Protein AF-A0A8J7XQY7-F1 (afdb_monomer)

pLDDT: mean 93.35, std 6.43, range [60.06, 98.75]

Radius of gyration: 25.49 Å; Cα contacts (8 Å, |Δi|>4): 1088; chains: 1; bounding box: 58×42×74 Å

Nearest PDB structures (foldseek):
  8zx5-assembly1_B  TM=5.081E-01  e=3.389E-05  Homo sapiens
  3e5z-assembly2_B  TM=5.243E-01  e=1.792E-04  Deinococcus radiodurans
  5a31-assembly1_R  TM=5.669E-01  e=5.536E-04  Homo sapiens
  2hu8-assembly1_B  TM=4.390E-01  e=7.189E-05  Aeropyrum pernix
  4bh6-assembly3_A  TM=5.687E-01  e=9.996E-04  Saccharomyces cerevisiae

Sequence (436 aa):
MRIKEFYIADARESPGTVYRVQDGREHIYYRRPRGNIYSIAFSQDGTLHFVDANDTKIFQVIDSRERVIHTHHTYVRDIAFDENDTLYFSEATGAGGDGSIYWMQRGNPALFAEIQLDDVGGYWAGDFAFDTQSALYISTGNRTPASIYKRNRGWEEIHKEERESIKGFSFLACDLLCFTNWRSQVYFLDFASGTKSPAYSNPSRTWLSDVAFEDPIVEEETLYEGTKEYRCDWALWREDGTLFDRWDYTFPDIDEDNEDIRSLIRSIGVPTGMTNVDRVIWERMRTVWAWLKDHILSEDDPNYDAACDYHSSFDRWPSIGELASIFRTYGGFCWGERCTCMCRAQMFATFLYRVGIPRDRIAIAGGRYDETSEHIYVVLRLGCHWYYLDPTSNRSSLGETPENVVGVTDPVVDYVHPHNLTTLPRSVLRKPMLVR

Mean predicted aligned error: 5.18 Å

Secondary structure (DSSP, 8-state):
-EESEEEEEETT-SS-EEEEEETTEEEEEEE-SSS---EEEE-TT--EEEE-TTSSEEEEEETTEEEEEEE-SS----EEE-TT--EEEEE--BTSS-EEEEEEETTEEEEEEEE-GGGTTT-B-SEEEE-TT--EEEE-BSSSSEEEEEESSSEEEEEEESSS-BEEEEEEETTEEEEE-SSSEEEEEETTTTEEEEEEE-TT-S-EEEEE-SS-EEEEE-SSS-EEEEEESSSEEETTPEEE--HHHHSTTTT---HHHHHHHHHT-S--S----HHHHHHHHHHHHHHHHHTEEPTTSTTHHHHHHHHTTSSSPPPHHHHHHHHHHHSSEE-STTS-HHHHHHHHHHHHHHTT--TTSEEEEEEESSSS-EEEEEEEEETTEEEEE-TTS--S---SSPPSEES---TTS--SS--EEEEPTT----S-B---

Structure (mmCIF, N/CA/C/O backbone):
data_AF-A0A8J7XQY7-F1
#
_entry.id   AF-A0A8J7XQY7-F1
#
loop_
_atom_site.group_PDB
_atom_site.id
_atom_site.type_symbol
_atom_site.label_atom_id
_atom_site.label_alt_id
_atom_site.label_comp_id
_atom_site.label_asym_id
_atom_site.label_entity_id
_atom_site.label_seq_id
_atom_site.pdbx_PDB_ins_code
_atom_site.Cartn_x
_atom_site.Cartn_y
_atom_site.Cartn_z
_atom_site.occupancy
_atom_site.B_iso_or_equiv
_atom_site.auth_seq_id
_atom_site.auth_comp_id
_atom_site.auth_asym_id
_atom_site.auth_atom_id
_atom_site.pdbx_PDB_model_num
ATOM 1 N N . MET A 1 1 ? 6.630 13.153 0.883 1.00 84.56 1 MET A N 1
ATOM 2 C CA . MET A 1 1 ? 7.446 11.982 0.531 1.00 84.56 1 MET A CA 1
ATOM 3 C C . MET A 1 1 ? 8.721 12.346 -0.201 1.00 84.56 1 MET A C 1
ATOM 5 O O . MET A 1 1 ? 8.681 13.094 -1.175 1.00 84.56 1 MET A O 1
ATOM 9 N N . ARG A 1 2 ? 9.836 11.751 0.217 1.00 88.06 2 ARG A N 1
ATOM 10 C CA . ARG A 1 2 ? 11.098 11.698 -0.524 1.00 88.06 2 ARG A CA 1
ATOM 11 C C . ARG A 1 2 ? 11.570 10.251 -0.564 1.00 88.06 2 ARG A C 1
ATOM 13 O O . ARG A 1 2 ? 11.517 9.576 0.448 1.00 88.06 2 ARG A O 1
ATOM 20 N N . ILE A 1 3 ? 12.060 9.773 -1.700 1.00 89.00 3 ILE A N 1
ATOM 21 C CA . ILE A 1 3 ? 12.715 8.464 -1.762 1.00 89.00 3 ILE A CA 1
ATOM 22 C C . ILE A 1 3 ? 14.214 8.618 -1.539 1.00 89.00 3 ILE A C 1
ATOM 24 O O . ILE A 1 3 ? 14.839 9.516 -2.113 1.00 89.00 3 ILE A O 1
ATOM 28 N N . LYS A 1 4 ? 14.791 7.762 -0.696 1.00 90.06 4 LYS A N 1
ATOM 29 C CA . LYS A 1 4 ? 16.236 7.763 -0.458 1.00 90.06 4 LYS A CA 1
ATOM 30 C C . LYS A 1 4 ? 16.998 7.135 -1.603 1.00 90.06 4 LYS A C 1
ATOM 32 O O . LYS A 1 4 ? 18.054 7.641 -1.976 1.00 90.06 4 LYS A O 1
ATOM 37 N N . GLU A 1 5 ? 16.458 6.044 -2.134 1.00 94.31 5 GLU A N 1
ATOM 38 C CA . GLU A 1 5 ? 17.152 5.205 -3.093 1.00 94.31 5 GLU A CA 1
ATOM 39 C C . GLU A 1 5 ? 16.211 4.595 -4.126 1.00 94.31 5 GLU A C 1
ATOM 41 O O . GLU A 1 5 ? 15.152 4.069 -3.793 1.00 94.31 5 GLU A O 1
ATOM 46 N N . PHE A 1 6 ? 16.633 4.650 -5.385 1.00 96.75 6 PHE A N 1
ATOM 47 C CA . PHE A 1 6 ? 16.022 3.923 -6.492 1.00 96.75 6 PHE A CA 1
ATOM 48 C C . PHE A 1 6 ? 17.031 3.739 -7.621 1.00 96.75 6 PHE A C 1
ATOM 50 O O . PHE A 1 6 ? 18.112 4.332 -7.614 1.00 96.75 6 PHE A O 1
ATOM 57 N N . TYR A 1 7 ? 16.672 2.928 -8.606 1.00 98.44 7 TYR A N 1
ATOM 58 C CA . TYR A 1 7 ? 17.537 2.581 -9.722 1.00 98.44 7 TYR A CA 1
ATOM 59 C C . TYR A 1 7 ? 16.932 3.054 -11.029 1.00 98.44 7 TYR A C 1
ATOM 61 O O . TYR A 1 7 ? 15.724 2.964 -11.204 1.00 98.44 7 TYR A O 1
ATOM 69 N N . ILE A 1 8 ? 17.761 3.553 -11.944 1.00 98.56 8 ILE A N 1
ATOM 70 C CA . ILE A 1 8 ? 17.322 4.014 -13.266 1.00 98.56 8 ILE A CA 1
ATOM 71 C C . ILE A 1 8 ? 18.200 3.463 -14.383 1.00 98.56 8 ILE A C 1
ATOM 73 O O . ILE A 1 8 ? 19.398 3.220 -14.196 1.00 98.56 8 ILE A O 1
ATOM 77 N N . ALA A 1 9 ? 17.603 3.357 -15.566 1.00 98.38 9 ALA A N 1
ATOM 78 C CA . ALA A 1 9 ? 18.291 3.114 -16.827 1.00 98.38 9 ALA A CA 1
ATOM 79 C C . ALA A 1 9 ? 17.988 4.233 -17.840 1.00 98.38 9 ALA A C 1
ATOM 81 O O . ALA A 1 9 ? 16.928 4.859 -17.797 1.00 98.38 9 ALA A O 1
ATOM 82 N N . ASP A 1 10 ? 18.928 4.490 -18.755 1.00 97.94 10 ASP A N 1
ATOM 83 C CA . ASP A 1 10 ? 18.720 5.356 -19.922 1.00 97.94 10 ASP A CA 1
ATOM 84 C C . ASP A 1 10 ? 18.882 4.521 -21.197 1.00 97.94 10 ASP A C 1
ATOM 86 O O . ASP A 1 10 ? 19.981 4.055 -21.517 1.00 97.94 10 ASP A O 1
ATOM 90 N N . ALA A 1 11 ? 17.793 4.359 -21.950 1.00 96.69 11 ALA A N 1
ATOM 91 C CA . ALA A 1 11 ? 17.764 3.524 -23.148 1.00 96.69 11 ALA A CA 1
ATOM 92 C C . ALA A 1 11 ? 18.713 4.006 -24.252 1.00 96.69 11 ALA A C 1
ATOM 94 O O . ALA A 1 11 ? 19.039 3.237 -25.159 1.00 96.69 11 ALA A O 1
ATOM 95 N N . ARG A 1 12 ? 19.166 5.264 -24.219 1.00 95.12 12 ARG A N 1
ATOM 96 C CA . ARG A 1 12 ? 20.106 5.803 -25.207 1.00 95.12 12 ARG A CA 1
ATOM 97 C C . ARG A 1 12 ? 21.563 5.491 -24.865 1.00 95.12 12 ARG A C 1
ATOM 99 O O . ARG A 1 12 ? 22.417 5.573 -25.751 1.00 95.12 12 ARG A O 1
ATOM 106 N N . GLU A 1 13 ? 21.866 5.153 -23.615 1.00 96.62 13 GLU A N 1
ATOM 107 C CA . GLU A 1 13 ? 23.240 4.939 -23.171 1.00 96.62 13 GLU A CA 1
ATOM 108 C C . GLU A 1 13 ? 23.797 3.602 -23.683 1.00 96.62 13 GLU A C 1
ATOM 110 O O . GLU A 1 13 ? 23.203 2.540 -23.500 1.00 96.62 13 GLU A O 1
ATOM 115 N N . SER A 1 14 ? 24.967 3.659 -24.326 1.00 95.00 14 SER A N 1
ATOM 116 C CA . SER A 1 14 ? 25.700 2.488 -24.810 1.00 95.00 14 SER A CA 1
ATOM 117 C C . SER A 1 14 ? 27.207 2.671 -24.554 1.00 95.00 14 SER A C 1
ATOM 119 O O . SER A 1 14 ? 27.800 3.594 -25.119 1.00 95.00 14 SER A O 1
ATOM 121 N N . PRO A 1 15 ? 27.861 1.789 -23.774 1.00 97.00 15 PRO A N 1
ATOM 122 C CA . PRO A 1 15 ? 27.257 0.654 -23.078 1.00 97.00 15 PRO A CA 1
ATOM 123 C C . PRO A 1 15 ? 26.261 1.107 -22.002 1.00 97.00 15 PRO A C 1
ATOM 125 O O . PRO A 1 15 ? 26.502 2.097 -21.317 1.00 97.00 15 PRO A O 1
ATOM 128 N N . GLY A 1 16 ? 25.157 0.376 -21.873 1.00 97.88 16 GLY A N 1
ATOM 129 C CA . GLY A 1 16 ? 24.088 0.664 -20.929 1.00 97.88 16 GLY A CA 1
ATOM 130 C C . GLY A 1 16 ? 24.570 0.565 -19.489 1.00 97.88 16 GLY A C 1
ATOM 131 O O . GLY A 1 16 ? 25.372 -0.308 -19.137 1.00 97.88 16 GLY A O 1
ATOM 132 N N . THR A 1 17 ? 24.058 1.467 -18.662 1.00 98.38 17 THR A N 1
ATOM 133 C CA . THR A 1 17 ? 24.405 1.572 -17.250 1.00 98.38 17 THR A CA 1
ATOM 134 C C . THR A 1 17 ? 23.122 1.629 -16.423 1.00 98.38 17 THR A C 1
ATOM 136 O O . THR A 1 17 ? 22.193 2.354 -16.772 1.00 98.38 17 THR A O 1
ATOM 139 N N . VAL A 1 18 ? 23.093 0.879 -15.323 1.00 98.56 18 VAL A N 1
ATOM 140 C CA . VAL A 1 18 ? 22.125 1.056 -14.240 1.00 98.56 18 VAL A CA 1
ATOM 141 C C . VAL A 1 18 ? 22.744 1.993 -13.218 1.00 98.56 18 VAL A C 1
ATOM 143 O O . VAL A 1 18 ? 23.848 1.743 -12.714 1.00 98.56 18 VAL A O 1
ATOM 146 N N . TYR A 1 19 ? 22.032 3.068 -12.911 1.00 98.62 19 TYR A N 1
ATOM 147 C CA . TYR A 1 19 ? 22.432 4.015 -11.884 1.00 98.62 19 TYR A CA 1
ATOM 148 C C . TYR A 1 19 ? 21.606 3.798 -10.637 1.00 98.62 19 TYR A C 1
ATOM 150 O O . TYR A 1 19 ? 20.383 3.775 -10.707 1.00 98.62 19 TYR A O 1
ATOM 158 N N . ARG A 1 20 ? 22.283 3.714 -9.498 1.00 98.00 20 ARG A N 1
ATOM 159 C CA . ARG A 1 20 ? 21.666 3.892 -8.193 1.00 98.00 20 ARG A CA 1
ATOM 160 C C . ARG A 1 20 ? 21.585 5.383 -7.909 1.00 98.00 20 ARG A C 1
ATOM 162 O O . ARG A 1 20 ? 22.617 6.053 -7.861 1.00 98.00 20 ARG A O 1
ATOM 169 N N . VAL A 1 21 ? 20.383 5.907 -7.738 1.00 97.19 21 VAL A N 1
ATOM 170 C CA . VAL A 1 21 ? 20.151 7.287 -7.322 1.00 97.19 21 VAL A CA 1
ATOM 171 C C . VAL A 1 21 ? 19.974 7.299 -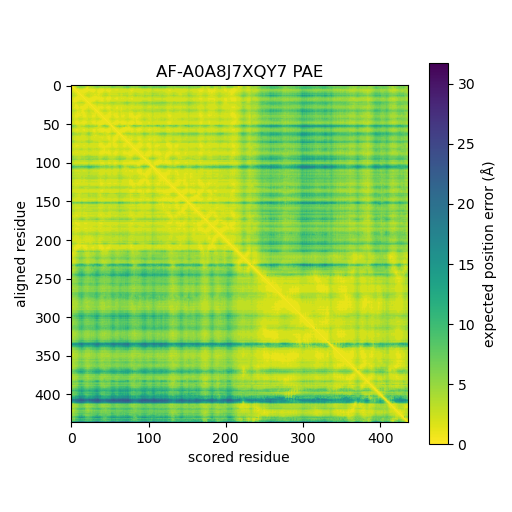5.813 1.00 97.19 21 VAL A C 1
ATOM 173 O O . VAL A 1 21 ? 18.983 6.785 -5.318 1.00 97.19 21 VAL A O 1
ATOM 176 N N . GLN A 1 22 ? 20.929 7.887 -5.096 1.00 94.44 22 GLN A N 1
ATOM 177 C CA . GLN A 1 22 ? 20.882 8.077 -3.646 1.00 94.44 22 GLN A CA 1
ATOM 178 C C . GLN A 1 22 ? 20.886 9.568 -3.337 1.00 94.44 22 GLN A C 1
ATOM 180 O O . GLN A 1 22 ? 21.790 10.283 -3.774 1.00 94.44 22 GLN A O 1
ATOM 185 N N . ASP A 1 23 ? 19.872 10.058 -2.625 1.00 88.19 23 ASP A N 1
ATOM 186 C CA . ASP A 1 23 ? 19.759 11.480 -2.262 1.00 88.19 23 ASP A CA 1
ATOM 187 C C . ASP A 1 23 ? 19.895 12.432 -3.467 1.00 88.19 23 ASP A C 1
ATOM 189 O O . ASP A 1 23 ? 20.556 13.474 -3.418 1.00 88.19 23 ASP A O 1
ATOM 193 N N . GLY A 1 24 ? 19.299 12.031 -4.595 1.00 90.62 24 GLY A N 1
ATOM 194 C CA . GLY A 1 24 ? 19.344 12.768 -5.860 1.00 90.62 24 GLY A CA 1
ATOM 195 C C . GLY A 1 24 ? 20.676 12.685 -6.615 1.00 90.62 24 GLY A C 1
ATOM 196 O O . GLY A 1 24 ? 20.833 13.354 -7.636 1.00 90.62 24 GLY A O 1
ATOM 197 N N . ARG A 1 25 ? 21.639 11.878 -6.154 1.00 94.25 25 ARG A N 1
ATOM 198 C CA . ARG A 1 25 ? 22.942 11.677 -6.805 1.00 94.25 25 ARG A CA 1
ATOM 199 C C . ARG A 1 25 ? 23.031 10.304 -7.448 1.00 94.25 25 ARG A C 1
ATOM 201 O O . ARG A 1 25 ? 22.716 9.298 -6.828 1.00 94.25 25 ARG A O 1
ATOM 208 N N . GLU A 1 26 ? 23.504 10.268 -8.688 1.00 97.25 26 GLU A N 1
ATOM 209 C CA . GLU A 1 26 ? 23.714 9.023 -9.423 1.00 97.25 26 GLU A CA 1
ATOM 210 C C . GLU A 1 26 ? 25.064 8.385 -9.080 1.00 97.25 26 GLU A C 1
ATOM 212 O O . GLU A 1 26 ? 26.119 9.019 -9.153 1.00 97.25 26 GLU A O 1
ATOM 217 N N . HIS A 1 27 ? 25.032 7.087 -8.808 1.00 97.81 27 HIS A N 1
ATOM 218 C CA . HIS A 1 27 ? 26.189 6.220 -8.666 1.00 97.81 27 HIS A CA 1
ATOM 219 C C . HIS A 1 27 ? 26.054 5.066 -9.657 1.00 97.81 27 HIS A C 1
ATOM 221 O O . HIS A 1 27 ? 24.973 4.504 -9.815 1.00 97.81 27 HIS A O 1
ATOM 227 N N . ILE A 1 28 ? 27.140 4.697 -10.337 1.00 98.06 28 ILE A N 1
ATOM 228 C CA . ILE A 1 28 ? 27.122 3.516 -11.209 1.00 98.06 28 ILE A CA 1
ATOM 229 C C . ILE A 1 28 ? 26.921 2.288 -10.321 1.00 98.06 28 ILE A C 1
ATOM 231 O O . ILE A 1 28 ? 27.788 1.980 -9.506 1.00 98.06 28 ILE A O 1
ATOM 235 N N . TYR A 1 29 ? 25.792 1.605 -10.495 1.00 97.94 29 TYR A N 1
ATOM 236 C CA . TYR A 1 29 ? 25.524 0.328 -9.839 1.00 97.94 29 TYR A CA 1
ATOM 237 C C . TYR A 1 29 ? 26.059 -0.819 -10.689 1.00 97.94 29 TYR A C 1
ATOM 239 O O . TYR A 1 29 ? 26.824 -1.662 -10.227 1.00 97.94 29 TYR A O 1
ATOM 247 N N . TYR A 1 30 ? 25.716 -0.795 -11.975 1.00 98.44 30 TYR A N 1
ATOM 248 C CA . TYR A 1 30 ? 26.129 -1.804 -12.932 1.00 98.44 30 TYR A CA 1
ATOM 249 C C . TYR A 1 30 ? 26.334 -1.175 -14.309 1.00 98.44 30 TYR A C 1
ATOM 251 O O . TYR A 1 30 ? 25.547 -0.336 -14.737 1.00 98.44 30 TYR A O 1
ATOM 259 N N . ARG A 1 31 ? 27.384 -1.586 -15.024 1.00 98.19 31 ARG A N 1
ATOM 260 C CA . ARG A 1 31 ? 27.640 -1.169 -16.407 1.00 98.19 31 ARG A CA 1
ATOM 261 C C . ARG A 1 31 ? 27.888 -2.391 -17.272 1.00 98.19 31 ARG A C 1
ATOM 263 O O . ARG A 1 31 ? 28.762 -3.205 -16.966 1.00 98.19 31 ARG A O 1
ATOM 270 N N . ARG A 1 32 ? 27.163 -2.474 -18.386 1.00 96.88 32 ARG A N 1
ATOM 271 C CA . ARG A 1 32 ? 27.339 -3.544 -19.364 1.00 96.88 32 ARG A CA 1
ATOM 272 C C . ARG A 1 32 ? 28.704 -3.458 -20.047 1.00 96.88 32 ARG A C 1
ATOM 274 O O . ARG A 1 32 ? 29.226 -2.362 -20.256 1.00 96.88 32 ARG A O 1
ATOM 281 N N . PRO A 1 33 ? 29.259 -4.584 -20.521 1.00 95.56 33 PRO A N 1
ATOM 282 C CA . PRO A 1 33 ? 30.387 -4.554 -21.446 1.00 95.56 33 PRO A CA 1
ATOM 283 C C . PRO A 1 33 ? 30.017 -3.963 -22.819 1.00 95.56 33 PRO A C 1
ATOM 285 O O . PRO A 1 33 ? 30.881 -3.413 -23.499 1.00 95.56 33 PRO A O 1
ATOM 288 N N . ARG A 1 34 ? 28.755 -4.115 -23.256 1.00 95.19 34 ARG A N 1
ATOM 289 C CA . ARG A 1 34 ? 28.220 -3.643 -24.550 1.00 95.19 34 ARG A CA 1
ATOM 290 C C . ARG A 1 34 ? 26.687 -3.664 -24.573 1.00 95.19 34 ARG A C 1
ATOM 292 O O . ARG A 1 34 ? 26.087 -4.396 -23.795 1.00 95.19 34 ARG A O 1
ATOM 299 N N . GLY A 1 35 ? 26.085 -2.972 -25.542 1.00 95.75 35 GLY A N 1
ATOM 300 C CA . GLY A 1 35 ? 24.628 -2.930 -25.728 1.00 95.75 35 GLY A CA 1
ATOM 301 C C . GLY A 1 35 ? 23.942 -1.997 -24.737 1.00 95.75 35 GLY A C 1
ATOM 302 O O . GLY A 1 35 ? 24.600 -1.453 -23.852 1.00 95.75 35 GLY A O 1
ATOM 303 N N . ASN A 1 36 ? 22.638 -1.800 -24.895 1.00 97.12 36 ASN A N 1
ATOM 304 C CA . ASN A 1 36 ? 21.859 -0.858 -24.097 1.00 97.12 36 ASN A CA 1
ATOM 305 C C . ASN A 1 36 ? 21.222 -1.570 -22.891 1.00 97.12 36 ASN A C 1
ATOM 307 O O . ASN A 1 36 ? 21.252 -2.796 -22.789 1.00 97.12 36 ASN A O 1
ATOM 311 N N . ILE A 1 37 ? 20.662 -0.809 -21.955 1.00 98.25 37 ILE A N 1
ATOM 312 C CA . ILE A 1 37 ? 19.704 -1.321 -20.968 1.00 98.25 37 ILE A CA 1
ATOM 313 C C . ILE A 1 37 ? 18.423 -0.541 -21.188 1.00 98.25 37 ILE A C 1
ATOM 315 O O . ILE A 1 37 ? 18.473 0.679 -21.319 1.00 98.25 37 ILE A O 1
ATOM 319 N N . TYR A 1 38 ? 17.304 -1.245 -21.271 1.00 97.44 38 TYR A N 1
ATOM 320 C CA . TYR A 1 38 ? 16.007 -0.634 -21.508 1.00 97.44 38 TYR A CA 1
ATOM 321 C C . TYR A 1 38 ? 15.085 -0.752 -20.301 1.00 97.44 38 TYR A C 1
ATOM 323 O O . TYR A 1 38 ? 14.507 0.252 -19.905 1.00 97.44 38 TYR A O 1
ATOM 331 N N . SER A 1 39 ? 15.001 -1.939 -19.707 1.00 98.44 39 SER A N 1
ATOM 332 C CA . SER A 1 39 ? 14.204 -2.210 -18.510 1.00 98.44 39 SER A CA 1
ATOM 333 C C . SER A 1 39 ? 15.021 -3.019 -17.505 1.00 98.44 39 SER A C 1
ATOM 335 O O . SER A 1 39 ? 15.911 -3.785 -17.905 1.00 98.44 39 SER A O 1
ATOM 337 N N . ILE A 1 40 ? 14.772 -2.776 -16.221 1.00 98.75 40 ILE A N 1
ATOM 338 C CA . ILE A 1 40 ? 15.466 -3.329 -15.064 1.00 98.75 40 ILE A CA 1
ATOM 339 C C . ILE A 1 40 ? 14.456 -3.784 -14.011 1.00 98.75 40 ILE A C 1
ATOM 341 O O . ILE A 1 40 ? 13.455 -3.130 -13.761 1.00 98.75 40 ILE A O 1
ATOM 345 N N . ALA A 1 41 ? 14.762 -4.874 -13.319 1.00 98.31 41 ALA A N 1
ATOM 346 C CA . ALA A 1 41 ? 13.983 -5.311 -12.168 1.00 98.31 41 ALA A CA 1
ATOM 347 C C . ALA A 1 41 ? 14.887 -6.020 -11.157 1.00 98.31 41 ALA A C 1
ATOM 349 O O . ALA A 1 41 ? 15.884 -6.638 -11.537 1.00 98.31 41 ALA A O 1
ATOM 350 N N . PHE A 1 42 ? 14.530 -5.951 -9.880 1.00 97.44 42 PHE A N 1
ATOM 351 C CA . PHE A 1 42 ? 15.196 -6.697 -8.817 1.00 97.44 42 PHE A CA 1
ATOM 352 C C . PHE A 1 42 ? 14.293 -7.840 -8.361 1.00 97.44 42 PHE A C 1
ATOM 354 O O . PHE A 1 42 ? 13.095 -7.637 -8.173 1.00 97.44 42 PHE A O 1
ATOM 361 N N . SER A 1 43 ? 14.864 -9.034 -8.203 1.00 95.56 43 SER A N 1
ATOM 362 C CA . SER A 1 43 ? 14.220 -10.103 -7.433 1.00 95.56 43 SER A CA 1
ATOM 363 C C . SER A 1 43 ? 14.291 -9.795 -5.937 1.00 95.56 43 SER A C 1
ATOM 365 O O . SER A 1 43 ? 15.090 -8.961 -5.505 1.00 95.56 43 SER A O 1
ATOM 367 N N . GLN A 1 44 ? 13.504 -10.502 -5.126 1.00 91.75 44 GLN A N 1
ATOM 368 C CA . GLN A 1 44 ? 13.454 -10.316 -3.666 1.00 91.75 44 GLN A CA 1
ATOM 369 C C . GLN A 1 44 ? 14.803 -10.533 -2.963 1.00 91.75 44 GLN A C 1
ATOM 371 O O . GLN A 1 44 ? 15.022 -10.025 -1.866 1.00 91.75 44 GLN A O 1
ATOM 376 N N . ASP A 1 45 ? 15.718 -11.287 -3.577 1.00 93.62 45 ASP A N 1
ATOM 377 C CA . ASP A 1 45 ? 17.084 -11.482 -3.079 1.00 93.62 45 ASP A CA 1
ATOM 378 C C . ASP A 1 45 ? 18.062 -10.353 -3.468 1.00 93.62 45 ASP A C 1
ATOM 380 O O . ASP A 1 45 ? 19.257 -10.453 -3.183 1.00 93.62 45 ASP A O 1
ATOM 384 N N . GLY A 1 46 ? 17.568 -9.298 -4.124 1.00 95.06 46 GLY A N 1
ATOM 385 C CA . GLY A 1 46 ? 18.348 -8.159 -4.605 1.00 95.06 46 GLY A CA 1
ATOM 386 C C . GLY A 1 46 ? 19.065 -8.404 -5.935 1.00 95.06 46 GLY A C 1
ATOM 387 O O . GLY A 1 46 ? 19.868 -7.580 -6.378 1.00 95.06 46 GLY A O 1
ATOM 388 N N . THR A 1 47 ? 18.810 -9.524 -6.619 1.00 97.38 47 THR A N 1
ATOM 389 C CA . THR A 1 47 ? 19.480 -9.789 -7.896 1.00 97.38 47 THR A CA 1
ATOM 390 C C . THR A 1 47 ? 18.914 -8.929 -9.028 1.00 97.38 47 THR A C 1
ATOM 392 O O . THR A 1 47 ? 17.742 -9.028 -9.398 1.00 97.38 47 THR A O 1
ATOM 395 N N . LEU A 1 48 ? 19.788 -8.141 -9.662 1.00 98.56 48 LEU A N 1
ATOM 396 C CA . LEU A 1 48 ? 19.451 -7.342 -10.839 1.00 98.56 48 LEU A CA 1
ATOM 397 C C . LEU A 1 48 ? 19.190 -8.222 -12.071 1.00 98.56 48 LEU A C 1
ATOM 399 O O . LEU A 1 48 ? 20.049 -8.993 -12.518 1.00 98.56 48 LEU A O 1
ATOM 403 N N . HIS A 1 49 ? 18.037 -7.997 -12.683 1.00 98.69 49 HIS A N 1
ATOM 404 C CA . HIS A 1 49 ? 17.647 -8.482 -13.996 1.00 98.69 49 HIS A CA 1
ATOM 405 C C . HIS A 1 49 ? 17.466 -7.299 -14.943 1.00 98.69 49 HIS A C 1
ATOM 407 O O . HIS A 1 49 ? 17.107 -6.203 -14.516 1.00 98.69 49 HIS A O 1
ATOM 413 N N . PHE A 1 50 ? 17.731 -7.499 -16.232 1.00 98.75 50 PHE A N 1
ATOM 414 C CA . PHE A 1 50 ? 17.511 -6.452 -17.227 1.00 98.75 50 PHE A CA 1
ATOM 415 C C . PHE A 1 50 ? 17.281 -7.004 -18.633 1.00 98.75 50 PHE A C 1
ATOM 417 O O . PHE A 1 50 ? 17.633 -8.149 -18.951 1.00 98.75 50 PHE A O 1
ATOM 424 N N . VAL A 1 51 ? 16.746 -6.144 -19.499 1.00 98.50 51 VAL A N 1
ATOM 425 C CA . VAL A 1 51 ? 16.576 -6.393 -20.936 1.00 98.50 51 VAL A CA 1
ATOM 426 C C . VAL A 1 51 ? 17.049 -5.211 -21.777 1.00 98.50 51 VAL A C 1
ATOM 428 O O . VAL A 1 51 ? 17.114 -4.069 -21.322 1.00 98.50 51 VAL A O 1
ATOM 431 N N . ASP A 1 52 ? 17.385 -5.498 -23.031 1.00 96.62 52 ASP A N 1
ATOM 432 C CA . ASP A 1 52 ? 17.542 -4.509 -24.098 1.00 96.62 52 ASP A CA 1
ATOM 433 C C . ASP A 1 52 ? 16.321 -4.651 -25.012 1.00 96.62 52 ASP A C 1
ATOM 435 O O . ASP A 1 52 ? 16.091 -5.738 -25.540 1.00 96.62 52 ASP A O 1
ATOM 439 N N . ALA A 1 53 ? 15.542 -3.582 -25.210 1.00 88.88 53 ALA A N 1
ATOM 440 C CA . ALA A 1 53 ? 14.269 -3.653 -25.931 1.00 88.88 53 ALA A CA 1
ATOM 441 C C . ALA A 1 53 ? 14.376 -4.137 -27.378 1.00 88.88 53 ALA A C 1
ATOM 443 O O . ALA A 1 53 ? 13.349 -4.454 -27.977 1.00 88.88 53 ALA A O 1
ATOM 444 N N . ASN A 1 54 ? 15.572 -4.138 -27.967 1.00 88.62 54 ASN A N 1
ATOM 445 C CA . ASN A 1 54 ? 15.802 -4.640 -29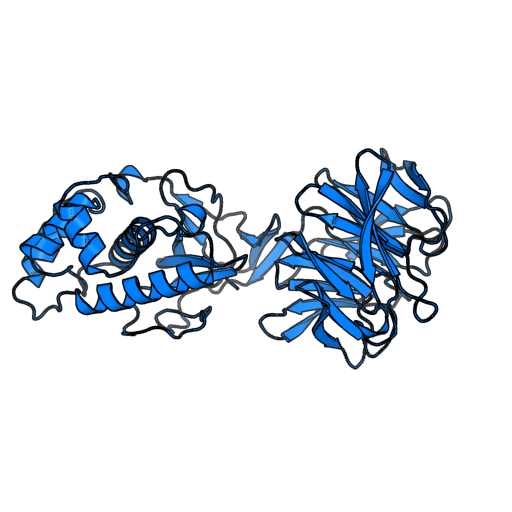.321 1.00 88.62 54 ASN A CA 1
ATOM 446 C C . ASN A 1 54 ? 16.537 -5.991 -29.347 1.00 88.62 54 ASN A C 1
ATOM 448 O O . ASN A 1 54 ? 16.884 -6.471 -30.427 1.00 88.62 54 ASN A O 1
ATOM 452 N N . ASP A 1 55 ? 16.764 -6.613 -28.189 1.00 95.44 55 ASP A N 1
ATOM 453 C CA . ASP A 1 55 ? 17.238 -7.991 -28.065 1.00 95.44 55 ASP A CA 1
ATOM 454 C C . ASP A 1 55 ? 16.067 -8.921 -27.687 1.00 95.44 55 ASP A C 1
ATOM 456 O O . ASP A 1 55 ? 14.945 -8.515 -27.389 1.00 95.44 55 ASP A O 1
ATOM 460 N N . THR A 1 56 ? 16.349 -10.213 -27.742 1.00 97.69 56 THR A N 1
ATOM 461 C CA . THR A 1 56 ? 15.446 -11.326 -27.439 1.00 97.69 56 THR A CA 1
ATOM 462 C C . THR A 1 56 ? 15.767 -11.966 -26.089 1.00 97.69 56 THR A C 1
ATOM 464 O O . THR A 1 56 ? 15.199 -12.990 -25.725 1.00 97.69 56 THR A O 1
ATOM 467 N N . LYS A 1 57 ? 16.738 -11.422 -25.351 1.00 98.25 57 LYS A N 1
ATOM 468 C CA . LYS A 1 57 ? 17.322 -12.067 -24.173 1.00 98.25 57 LYS A CA 1
ATOM 469 C C . LYS A 1 57 ? 16.944 -11.345 -22.897 1.00 98.25 57 LYS A C 1
ATOM 471 O O . LYS A 1 57 ? 16.956 -10.119 -22.847 1.00 98.25 57 LYS A O 1
ATOM 476 N N . ILE A 1 58 ? 16.732 -12.144 -21.859 1.00 98.38 58 ILE A N 1
ATOM 477 C CA . ILE A 1 58 ? 16.629 -11.678 -20.481 1.00 98.38 58 ILE A CA 1
ATOM 478 C C . ILE A 1 58 ? 17.931 -12.015 -19.771 1.00 98.38 58 ILE A C 1
ATOM 480 O O . ILE A 1 58 ? 18.399 -13.162 -19.809 1.00 98.38 58 ILE A O 1
ATOM 484 N N . PHE A 1 59 ? 18.518 -11.002 -19.146 1.00 98.50 59 PHE A N 1
ATOM 485 C CA . PHE A 1 59 ? 19.783 -11.106 -18.444 1.00 98.50 59 PHE A CA 1
ATOM 486 C C . PHE A 1 59 ? 19.565 -11.036 -16.939 1.00 98.50 59 PHE A C 1
ATOM 488 O O . PHE A 1 59 ? 18.694 -10.325 -16.450 1.00 98.50 59 PHE A O 1
ATOM 495 N N . GLN A 1 60 ? 20.415 -11.752 -16.220 1.00 98.25 60 GLN A N 1
ATOM 496 C CA . GLN A 1 60 ? 20.593 -11.661 -14.782 1.00 98.25 60 GLN A CA 1
ATOM 497 C C . GLN A 1 60 ? 22.050 -11.302 -14.497 1.00 98.25 60 GLN A C 1
ATOM 499 O O . GLN A 1 60 ? 22.953 -11.804 -15.178 1.00 98.25 60 GLN A O 1
ATOM 504 N N . VAL A 1 61 ? 22.293 -10.461 -13.497 1.00 98.25 61 VAL A N 1
ATOM 505 C CA . VAL A 1 61 ? 23.640 -10.079 -13.066 1.00 98.25 61 VAL A CA 1
ATOM 506 C C . VAL A 1 61 ? 24.013 -10.850 -11.804 1.00 98.25 61 VAL A C 1
ATOM 508 O O . VAL A 1 61 ? 23.398 -10.669 -10.764 1.00 98.25 61 VAL A O 1
ATOM 511 N N . ILE A 1 62 ? 25.046 -11.691 -11.882 1.00 95.56 62 ILE A N 1
ATOM 512 C CA . ILE A 1 62 ? 25.597 -12.434 -10.734 1.00 95.56 62 ILE A CA 1
ATOM 513 C C . ILE A 1 62 ? 27.093 -12.151 -10.671 1.00 95.56 62 ILE A C 1
ATOM 515 O O . ILE A 1 62 ? 27.782 -12.291 -11.683 1.00 95.56 62 ILE A O 1
ATOM 519 N N . ASP A 1 63 ? 27.601 -11.727 -9.513 1.00 92.69 63 ASP A N 1
ATOM 520 C CA . ASP A 1 63 ? 29.016 -11.375 -9.318 1.00 92.69 63 ASP A CA 1
ATOM 521 C C . ASP A 1 63 ? 29.546 -10.414 -10.405 1.00 92.69 63 ASP A C 1
ATOM 523 O O . ASP A 1 63 ? 30.639 -10.584 -10.953 1.00 92.69 63 ASP A O 1
ATOM 527 N N . SER A 1 64 ? 28.734 -9.407 -10.759 1.00 91.69 64 SER A N 1
ATOM 528 C CA . SER A 1 64 ? 29.002 -8.431 -11.833 1.00 91.69 64 SER A CA 1
ATOM 529 C C . SER A 1 64 ? 29.122 -9.019 -13.252 1.00 91.69 64 SER A C 1
ATOM 531 O O . SER A 1 64 ? 29.670 -8.372 -14.148 1.00 91.69 64 SER A O 1
ATOM 533 N N . ARG A 1 65 ? 28.619 -10.236 -13.496 1.00 94.62 65 ARG A N 1
ATOM 534 C CA . ARG A 1 65 ? 28.621 -10.896 -14.813 1.00 94.62 65 ARG A CA 1
ATOM 535 C C . ARG A 1 65 ? 27.205 -11.092 -15.344 1.00 94.62 65 ARG A C 1
ATOM 537 O O . ARG A 1 65 ? 26.315 -11.491 -14.603 1.00 94.62 65 ARG A O 1
ATOM 544 N N . GLU A 1 66 ? 27.030 -10.871 -16.648 1.00 97.50 66 GLU A N 1
ATOM 545 C CA . GLU A 1 66 ? 25.771 -11.144 -17.353 1.00 97.50 66 GLU A CA 1
ATOM 546 C C . GLU A 1 66 ? 25.585 -12.655 -17.560 1.00 97.50 66 GLU A C 1
ATOM 548 O O . GLU A 1 66 ? 26.435 -13.321 -18.159 1.00 97.50 66 GLU A O 1
ATOM 553 N N . ARG A 1 67 ? 24.440 -13.187 -17.128 1.00 97.56 67 ARG A N 1
ATOM 554 C CA . ARG A 1 67 ? 23.950 -14.527 -17.457 1.00 97.56 67 ARG A CA 1
ATOM 555 C C . ARG A 1 67 ? 22.638 -14.402 -18.221 1.00 97.56 67 ARG A C 1
ATOM 557 O O . ARG A 1 67 ? 21.694 -13.803 -17.724 1.00 97.56 67 ARG A O 1
ATOM 564 N N . VAL A 1 68 ? 22.557 -15.002 -19.405 1.00 97.75 68 VAL A N 1
ATOM 565 C CA . VAL A 1 68 ? 21.280 -15.136 -20.122 1.00 97.75 68 VAL A CA 1
ATOM 566 C C . VAL A 1 68 ? 20.455 -16.202 -19.413 1.00 97.75 68 VAL A C 1
ATOM 568 O O . VAL A 1 68 ? 20.886 -17.352 -19.334 1.00 97.75 68 VAL A O 1
ATOM 571 N N . ILE A 1 69 ? 19.290 -15.823 -18.894 1.00 97.25 69 ILE A N 1
ATOM 572 C CA . ILE A 1 69 ? 18.372 -16.751 -18.216 1.00 97.25 69 ILE A CA 1
ATOM 573 C C . ILE A 1 69 ? 17.227 -17.200 -19.121 1.00 97.25 69 ILE A C 1
ATOM 575 O O . ILE A 1 69 ? 16.635 -18.252 -18.894 1.00 97.25 69 ILE A O 1
ATOM 579 N N . HIS A 1 70 ? 16.946 -16.433 -20.174 1.00 97.94 70 HIS A N 1
ATOM 580 C CA . HIS A 1 70 ? 15.959 -16.779 -21.182 1.00 97.94 70 HIS A CA 1
ATOM 581 C C . HIS A 1 70 ? 16.292 -16.125 -22.528 1.00 97.94 70 HIS A C 1
ATOM 583 O O . HIS A 1 70 ? 16.896 -15.052 -22.584 1.00 97.94 70 HIS A O 1
ATOM 589 N N . THR A 1 71 ? 15.909 -16.780 -23.622 1.00 97.88 71 THR A N 1
ATOM 590 C CA . THR A 1 71 ? 15.934 -16.221 -24.978 1.00 97.88 71 THR A CA 1
ATOM 591 C C . THR A 1 71 ? 14.563 -16.449 -25.592 1.00 97.88 71 THR A C 1
ATOM 593 O O . THR A 1 71 ? 14.198 -17.586 -25.892 1.00 97.88 71 THR A O 1
ATOM 596 N N . HIS A 1 72 ? 13.814 -15.363 -25.735 1.00 97.25 72 HIS A N 1
ATOM 597 C CA . HIS A 1 72 ? 12.529 -15.327 -26.409 1.00 97.25 72 HIS A CA 1
ATOM 598 C C . HIS A 1 72 ? 12.732 -15.389 -27.927 1.00 97.25 72 HIS A C 1
ATOM 600 O O . HIS A 1 72 ? 13.843 -15.261 -28.440 1.00 97.25 72 HIS A O 1
ATOM 606 N N . HIS A 1 73 ? 11.662 -15.601 -28.680 1.00 95.75 73 HIS A N 1
ATOM 607 C CA . HIS A 1 73 ? 11.741 -15.681 -30.142 1.00 95.75 73 HIS A CA 1
ATOM 608 C C . HIS A 1 73 ? 11.683 -14.304 -30.829 1.00 95.75 73 HIS A C 1
ATOM 610 O O . HIS A 1 73 ? 11.938 -14.194 -32.027 1.00 95.75 73 HIS A O 1
ATOM 616 N N . THR A 1 74 ? 11.360 -13.257 -30.071 1.00 95.38 74 THR A N 1
ATOM 617 C CA . THR A 1 74 ? 11.176 -11.873 -30.524 1.00 95.38 74 THR A CA 1
ATOM 618 C C . THR A 1 74 ? 11.532 -10.902 -29.391 1.00 95.38 74 THR A C 1
ATOM 620 O O . THR A 1 74 ? 12.046 -11.325 -28.353 1.00 95.38 74 THR A O 1
ATOM 623 N N . TYR A 1 75 ? 11.340 -9.603 -29.613 1.00 94.44 75 TYR A N 1
ATOM 624 C CA . TYR A 1 75 ? 11.748 -8.534 -28.705 1.00 94.44 75 TYR A CA 1
ATOM 625 C C . TYR A 1 75 ? 11.142 -8.689 -27.310 1.00 94.44 75 TYR A C 1
ATOM 627 O O . TYR A 1 75 ? 9.929 -8.848 -27.174 1.00 94.44 75 TYR A O 1
ATOM 635 N N . VAL A 1 76 ? 11.986 -8.559 -26.286 1.00 98.12 76 VAL A N 1
ATOM 636 C CA . VAL A 1 76 ? 11.546 -8.426 -24.893 1.00 98.12 76 VAL A CA 1
ATOM 637 C C . VAL A 1 76 ? 11.592 -6.948 -24.522 1.00 98.12 76 VAL A C 1
ATOM 639 O O . VAL A 1 76 ? 12.657 -6.337 -24.586 1.00 98.12 76 VAL A O 1
ATOM 642 N N . ARG A 1 77 ? 10.443 -6.350 -24.196 1.00 97.69 77 ARG A N 1
ATOM 643 C CA . ARG A 1 77 ? 10.317 -4.892 -24.023 1.00 97.69 77 ARG A CA 1
ATOM 644 C C . ARG A 1 77 ? 10.476 -4.428 -22.586 1.00 97.69 77 ARG A C 1
ATOM 646 O O . ARG A 1 77 ? 11.055 -3.367 -22.377 1.00 97.69 77 ARG A O 1
ATOM 653 N N . ASP A 1 78 ? 9.974 -5.209 -21.643 1.00 98.50 78 ASP A N 1
ATOM 654 C CA . ASP A 1 78 ? 9.966 -4.881 -20.222 1.00 98.50 78 ASP A CA 1
ATOM 655 C C . ASP A 1 78 ? 10.002 -6.159 -19.374 1.00 98.50 78 ASP A C 1
ATOM 657 O O . ASP A 1 78 ? 9.673 -7.241 -19.880 1.00 98.50 78 ASP A O 1
ATOM 661 N N . ILE A 1 79 ? 10.402 -6.037 -18.109 1.00 98.62 79 ILE A N 1
ATOM 662 C CA . ILE A 1 79 ? 10.426 -7.112 -17.114 1.00 98.62 79 ILE A CA 1
ATOM 663 C C . ILE A 1 79 ? 9.954 -6.604 -15.750 1.00 98.62 79 ILE A C 1
ATOM 665 O O . ILE A 1 79 ? 10.241 -5.478 -15.372 1.00 98.62 79 ILE A O 1
ATOM 669 N N . ALA A 1 80 ? 9.288 -7.463 -14.980 1.00 98.12 80 ALA A N 1
ATOM 670 C CA . ALA A 1 80 ? 8.881 -7.153 -13.610 1.00 98.12 80 ALA A CA 1
ATOM 671 C C . ALA A 1 80 ? 8.782 -8.429 -12.767 1.00 98.12 80 ALA A C 1
ATOM 673 O O . ALA A 1 80 ? 8.577 -9.518 -13.309 1.00 98.12 80 ALA A O 1
ATOM 674 N N . PHE A 1 81 ? 8.890 -8.286 -11.448 1.00 95.88 81 PHE A N 1
ATOM 675 C CA . PHE A 1 81 ? 8.593 -9.346 -10.483 1.00 95.88 81 PHE A CA 1
ATOM 676 C C . PHE A 1 81 ? 7.252 -9.073 -9.791 1.00 95.88 81 PHE A C 1
ATOM 678 O O . PHE A 1 81 ? 6.884 -7.915 -9.594 1.00 95.88 81 PHE A O 1
ATOM 685 N N . ASP A 1 82 ? 6.518 -10.132 -9.445 1.00 93.50 82 ASP A N 1
ATOM 686 C CA . ASP A 1 82 ? 5.364 -10.042 -8.539 1.00 93.50 82 ASP A CA 1
ATOM 687 C C . ASP A 1 82 ? 5.767 -10.285 -7.072 1.00 93.50 82 ASP A C 1
ATOM 689 O O . ASP A 1 82 ? 6.932 -10.537 -6.754 1.00 93.50 82 ASP A O 1
ATOM 693 N N . GLU A 1 83 ? 4.794 -10.246 -6.156 1.00 88.31 83 GLU A N 1
ATOM 694 C CA . GLU A 1 83 ? 5.032 -10.458 -4.718 1.00 88.31 83 GLU A CA 1
ATOM 695 C C . GLU A 1 83 ? 5.545 -11.872 -4.371 1.00 88.31 83 GLU A C 1
ATOM 697 O O . GLU A 1 83 ? 6.001 -12.111 -3.253 1.00 88.31 83 GLU A O 1
ATOM 702 N N . ASN A 1 84 ? 5.469 -12.820 -5.311 1.00 90.12 84 ASN A N 1
ATOM 703 C CA . ASN A 1 84 ? 5.938 -14.196 -5.151 1.00 90.12 84 ASN A CA 1
ATOM 704 C C . ASN A 1 84 ? 7.311 -14.422 -5.804 1.00 90.12 84 ASN A C 1
ATOM 706 O O . ASN A 1 84 ? 7.708 -15.576 -5.983 1.00 90.12 84 ASN A O 1
ATOM 710 N N . ASP A 1 85 ? 8.009 -13.348 -6.189 1.00 92.94 85 ASP A N 1
ATOM 711 C CA . ASP A 1 85 ? 9.291 -13.388 -6.901 1.00 92.94 85 ASP A CA 1
ATOM 712 C C . ASP A 1 85 ? 9.199 -14.121 -8.257 1.00 92.94 85 ASP A C 1
ATOM 714 O O . ASP A 1 85 ? 10.166 -14.697 -8.764 1.00 92.94 85 ASP A O 1
ATOM 718 N N . THR A 1 86 ? 8.017 -14.106 -8.885 1.00 95.81 86 THR A N 1
ATOM 719 C CA . THR A 1 86 ? 7.843 -14.644 -10.239 1.00 95.81 86 THR A CA 1
ATOM 720 C C . THR A 1 86 ? 8.248 -13.588 -11.258 1.00 95.81 86 THR A C 1
ATOM 722 O O . THR A 1 86 ? 7.692 -12.496 -11.273 1.00 95.81 86 THR A O 1
ATOM 725 N N . LEU A 1 87 ? 9.193 -13.922 -12.142 1.00 97.88 87 LEU A N 1
ATOM 726 C CA . LEU A 1 87 ? 9.625 -13.043 -13.230 1.00 97.88 87 LEU A CA 1
ATOM 727 C C . LEU A 1 87 ? 8.615 -13.047 -14.384 1.00 97.88 87 LEU A C 1
ATOM 729 O O . LEU A 1 87 ? 8.311 -14.101 -14.952 1.00 97.88 87 LEU A O 1
ATOM 733 N N . TYR A 1 88 ? 8.194 -11.859 -14.795 1.00 98.69 88 TYR A N 1
ATOM 734 C CA . TYR A 1 88 ? 7.376 -11.604 -15.973 1.00 98.69 88 TYR A CA 1
ATOM 735 C C . TYR A 1 88 ? 8.158 -10.793 -16.997 1.00 98.69 88 TYR A C 1
ATOM 737 O O . TYR A 1 88 ? 9.089 -10.063 -16.657 1.00 98.69 88 TYR A O 1
ATOM 745 N N . PHE A 1 89 ? 7.749 -10.892 -18.257 1.00 98.75 89 PHE A N 1
ATOM 746 C CA . PHE A 1 89 ? 8.267 -10.048 -19.323 1.00 98.75 89 PHE A CA 1
ATOM 747 C C . PHE A 1 89 ? 7.211 -9.768 -20.385 1.00 98.75 89 PHE A C 1
ATOM 749 O O . PHE A 1 89 ? 6.265 -10.541 -20.555 1.00 98.75 89 PHE A O 1
ATOM 756 N N . SER A 1 90 ? 7.397 -8.682 -21.128 1.00 98.56 90 SER A N 1
ATOM 757 C CA . SER A 1 90 ? 6.486 -8.277 -22.193 1.00 98.56 90 SER A CA 1
ATOM 758 C C . SER A 1 90 ? 7.093 -8.393 -23.586 1.00 98.56 90 SER A C 1
ATOM 760 O O . SER A 1 90 ? 8.295 -8.231 -23.810 1.00 98.56 90 SER A O 1
ATOM 762 N N . GLU A 1 91 ? 6.209 -8.622 -24.544 1.00 98.00 91 GLU A N 1
ATOM 763 C CA . GLU A 1 91 ? 6.441 -8.517 -25.973 1.00 98.00 91 GLU A CA 1
ATOM 764 C C . GLU A 1 91 ? 5.474 -7.472 -26.530 1.00 98.00 91 GLU A C 1
ATOM 766 O O . GLU A 1 91 ? 4.259 -7.580 -26.349 1.00 98.00 91 GLU A O 1
ATOM 771 N N . ALA A 1 92 ? 6.003 -6.457 -27.215 1.00 97.19 92 ALA A N 1
ATOM 772 C CA . ALA A 1 92 ? 5.179 -5.417 -27.820 1.00 97.19 92 ALA A CA 1
ATOM 773 C C . ALA A 1 92 ? 5.833 -4.784 -29.055 1.00 97.19 92 ALA A C 1
ATOM 775 O O . ALA A 1 92 ? 7.062 -4.722 -29.199 1.00 97.19 92 ALA A O 1
ATOM 776 N N . THR A 1 93 ? 4.991 -4.259 -29.943 1.00 94.88 93 THR A N 1
ATOM 777 C CA . THR A 1 93 ? 5.402 -3.619 -31.204 1.00 94.88 93 THR A CA 1
ATOM 778 C C . THR A 1 93 ? 4.972 -2.150 -31.301 1.00 94.88 93 THR A C 1
ATOM 780 O O . THR A 1 93 ? 5.122 -1.526 -32.355 1.00 94.88 93 THR A O 1
ATOM 783 N N . GLY A 1 94 ? 4.459 -1.561 -30.215 1.00 95.25 94 GLY A N 1
ATOM 784 C CA . GLY A 1 94 ? 3.884 -0.218 -30.230 1.00 95.25 94 GLY A CA 1
ATOM 785 C C . GLY A 1 94 ? 2.490 -0.236 -30.851 1.00 95.25 94 GLY A C 1
ATOM 786 O O . GLY A 1 94 ? 1.557 -0.760 -30.258 1.00 95.25 94 GLY A O 1
ATOM 787 N N . ALA A 1 95 ? 2.357 0.337 -32.049 1.00 95.56 95 ALA A N 1
ATOM 788 C CA . ALA A 1 95 ? 1.118 0.314 -32.840 1.00 95.56 95 ALA A CA 1
ATOM 789 C C . ALA A 1 95 ? 1.079 -0.829 -33.877 1.00 95.56 95 ALA A C 1
ATOM 791 O O . ALA A 1 95 ? 0.157 -0.889 -34.685 1.00 95.56 95 ALA A O 1
ATOM 792 N N . GLY A 1 96 ? 2.120 -1.669 -33.942 1.00 94.81 96 GLY A N 1
ATOM 793 C CA . GLY A 1 96 ? 2.275 -2.670 -35.004 1.00 94.81 96 GLY A CA 1
ATOM 794 C C . GLY A 1 96 ? 1.369 -3.897 -34.869 1.00 94.81 96 GLY A C 1
ATOM 795 O O . GLY A 1 96 ? 1.171 -4.606 -35.852 1.00 94.81 96 GLY A O 1
ATOM 796 N N . GLY A 1 97 ? 0.831 -4.141 -33.676 1.00 96.19 97 GLY A N 1
ATOM 797 C CA . GLY A 1 97 ? -0.001 -5.288 -33.344 1.00 96.19 97 GLY A CA 1
ATOM 798 C C . GLY A 1 97 ? -0.114 -5.474 -31.835 1.00 96.19 97 GLY A C 1
ATOM 799 O O . GLY A 1 97 ? 0.616 -4.835 -31.069 1.00 96.19 97 GLY A O 1
ATOM 800 N N . ASP A 1 98 ? -1.028 -6.357 -31.446 1.00 98.00 98 ASP A N 1
ATOM 801 C CA . ASP A 1 98 ? -1.290 -6.704 -30.052 1.00 98.00 98 ASP A CA 1
ATOM 802 C C . ASP A 1 98 ? -0.033 -7.208 -29.347 1.00 98.00 98 ASP A C 1
ATOM 804 O O . ASP A 1 98 ? 0.902 -7.735 -29.959 1.00 98.00 98 ASP A O 1
ATOM 808 N N . GLY A 1 99 ? -0.004 -6.998 -28.038 1.00 97.81 99 GLY A N 1
ATOM 809 C CA . GLY A 1 99 ? 1.113 -7.386 -27.197 1.00 97.81 99 GLY A CA 1
ATOM 810 C C . GLY A 1 99 ? 0.808 -8.596 -26.330 1.00 97.81 99 GLY A C 1
ATOM 811 O O . GLY A 1 99 ? -0.321 -9.084 -26.251 1.00 97.81 99 GLY A O 1
ATOM 812 N N . SER A 1 100 ? 1.830 -9.085 -25.642 1.00 98.50 100 SER A N 1
ATOM 813 C CA . SER A 1 100 ? 1.693 -10.178 -24.685 1.00 98.50 100 SER A CA 1
ATOM 814 C C . SER A 1 100 ? 2.574 -9.960 -23.465 1.00 98.50 100 SER A C 1
ATOM 816 O O . SER A 1 100 ? 3.664 -9.402 -23.562 1.00 98.50 100 SER A O 1
ATOM 818 N N . ILE A 1 101 ? 2.101 -10.431 -22.316 1.00 98.69 101 ILE A N 1
ATOM 819 C CA . ILE A 1 101 ? 2.888 -10.577 -21.093 1.00 98.69 101 ILE A CA 1
ATOM 820 C C . ILE A 1 101 ? 2.991 -12.065 -20.802 1.00 98.69 101 ILE A C 1
ATOM 822 O O . ILE A 1 101 ? 1.990 -12.789 -20.822 1.00 98.69 101 ILE A O 1
ATOM 826 N N . TYR A 1 102 ? 4.203 -12.509 -20.513 1.00 98.69 102 TYR A N 1
ATOM 827 C CA . TYR A 1 102 ? 4.530 -13.876 -20.153 1.00 98.69 102 TYR A CA 1
ATOM 828 C C . TYR A 1 102 ? 5.088 -13.907 -18.736 1.00 98.69 102 TYR A C 1
ATOM 830 O O . TYR A 1 102 ? 5.696 -12.940 -18.285 1.00 98.69 102 TYR A O 1
ATOM 838 N N . TRP A 1 103 ? 4.936 -15.040 -18.062 1.00 97.75 103 TRP A N 1
ATOM 839 C CA . TRP A 1 103 ? 5.647 -15.340 -16.820 1.00 97.75 103 TRP A CA 1
ATOM 840 C C . TRP A 1 103 ? 6.617 -16.503 -17.004 1.00 97.75 103 TRP A C 1
ATOM 842 O O . TRP A 1 103 ? 6.426 -17.370 -17.862 1.00 97.75 103 TRP A O 1
ATOM 852 N N . MET A 1 104 ? 7.674 -16.534 -16.205 1.00 96.69 104 MET A N 1
ATOM 853 C CA . MET A 1 104 ? 8.678 -17.589 -16.244 1.00 96.69 104 MET A CA 1
ATOM 854 C C . MET A 1 104 ? 8.317 -18.702 -15.263 1.00 96.69 104 MET A C 1
ATOM 856 O O . MET A 1 104 ? 8.556 -18.608 -14.063 1.00 96.69 104 MET A O 1
ATOM 860 N N . GLN A 1 105 ? 7.807 -19.817 -15.782 1.00 91.94 105 GLN A N 1
ATOM 861 C CA . GLN A 1 105 ? 7.481 -20.998 -14.991 1.00 91.94 105 GLN A CA 1
ATOM 862 C C . GLN A 1 105 ? 8.528 -22.093 -15.212 1.00 91.94 105 GLN A C 1
ATOM 864 O O . GLN A 1 105 ? 8.610 -22.705 -16.278 1.00 91.94 105 GLN A O 1
ATOM 869 N N . ARG A 1 106 ? 9.341 -22.374 -14.182 1.00 87.00 106 ARG A N 1
ATOM 870 C CA . ARG A 1 106 ? 1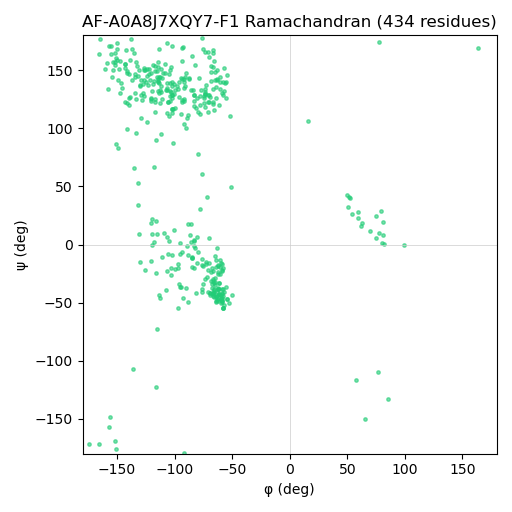0.396 -23.413 -14.228 1.00 87.00 106 ARG A CA 1
ATOM 871 C C . ARG A 1 106 ? 11.325 -23.260 -15.448 1.00 87.00 106 ARG A C 1
ATOM 873 O O . ARG A 1 106 ? 11.663 -24.241 -16.105 1.00 87.00 106 ARG A O 1
ATOM 880 N N . GLY A 1 107 ? 11.694 -22.019 -15.767 1.00 86.56 107 GLY A N 1
ATOM 881 C CA . GLY A 1 107 ? 12.575 -21.684 -16.891 1.00 86.56 107 GLY A CA 1
ATOM 882 C C . GLY A 1 107 ? 11.901 -21.614 -18.266 1.00 86.56 107 GLY A C 1
ATOM 883 O O . GLY A 1 107 ? 12.589 -21.320 -19.240 1.00 86.56 107 GLY A O 1
ATOM 884 N N . ASN A 1 108 ? 10.587 -21.843 -18.366 1.00 92.31 108 ASN A N 1
ATOM 885 C CA . ASN A 1 108 ? 9.841 -21.714 -19.619 1.00 92.31 108 ASN A CA 1
ATOM 886 C C . ASN A 1 108 ? 8.839 -20.554 -19.543 1.00 92.31 108 ASN A C 1
ATOM 888 O O . ASN A 1 108 ? 8.169 -20.413 -18.518 1.00 92.31 108 ASN A O 1
ATOM 892 N N . PRO A 1 109 ? 8.697 -19.757 -20.613 1.00 96.94 109 PRO A N 1
ATOM 893 C CA . PRO A 1 109 ? 7.685 -18.720 -20.671 1.00 96.94 109 PRO A CA 1
ATOM 894 C C . PRO A 1 109 ? 6.301 -19.350 -20.858 1.00 96.94 109 PRO A C 1
ATOM 896 O O . PRO A 1 109 ? 6.124 -20.263 -21.667 1.00 96.94 109 PRO A O 1
ATOM 899 N N . ALA A 1 110 ? 5.310 -18.842 -20.139 1.00 97.75 110 ALA A N 1
ATOM 900 C CA . ALA A 1 110 ? 3.902 -19.145 -20.372 1.00 97.75 110 ALA A CA 1
ATOM 901 C C . ALA A 1 110 ? 3.104 -17.841 -20.473 1.00 97.75 110 ALA A C 1
ATOM 903 O O . ALA A 1 110 ? 3.393 -16.875 -19.769 1.00 97.75 110 ALA A O 1
ATOM 904 N N . LEU A 1 111 ? 2.130 -17.806 -21.385 1.00 97.94 111 LEU A N 1
ATOM 905 C CA . LEU A 1 111 ? 1.306 -16.624 -21.629 1.00 97.94 111 LEU A CA 1
ATOM 906 C C . LEU A 1 111 ? 0.471 -16.297 -20.384 1.00 97.94 111 LEU A C 1
ATOM 908 O O . LEU A 1 111 ? -0.258 -17.153 -19.883 1.00 97.94 111 LEU A O 1
ATOM 912 N N . PHE A 1 112 ? 0.575 -15.057 -19.913 1.00 97.88 112 PHE A N 1
ATOM 913 C CA . PHE A 1 112 ? -0.151 -14.539 -18.753 1.00 97.88 112 PHE A CA 1
ATOM 914 C C . PHE A 1 112 ? -1.260 -13.551 -19.153 1.00 97.88 112 PHE A C 1
ATOM 916 O O . PHE A 1 112 ? -2.356 -13.545 -18.576 1.00 97.88 112 PHE A O 1
ATOM 923 N N . ALA A 1 113 ? -0.989 -12.700 -20.144 1.00 97.69 113 ALA A N 1
ATOM 924 C CA . ALA A 1 113 ? -1.942 -11.721 -20.653 1.00 97.69 113 ALA A CA 1
ATOM 925 C C . ALA A 1 113 ? -1.721 -11.453 -22.142 1.00 97.69 113 ALA A C 1
ATOM 927 O O . ALA A 1 113 ? -0.579 -11.330 -22.575 1.00 97.69 113 ALA A O 1
ATOM 928 N N . GLU A 1 114 ? -2.811 -11.279 -22.885 1.00 97.69 114 GLU A N 1
ATOM 929 C CA . GLU A 1 114 ? -2.795 -10.636 -24.200 1.00 97.69 114 GLU A CA 1
ATOM 930 C C . GLU A 1 114 ? -3.269 -9.191 -24.044 1.00 97.69 114 GLU A C 1
ATOM 932 O O . GLU A 1 114 ? -4.216 -8.915 -23.299 1.00 97.69 114 GLU A O 1
ATOM 937 N N . ILE A 1 115 ? -2.597 -8.273 -24.735 1.00 98.06 115 ILE A N 1
ATOM 938 C CA . ILE A 1 115 ? -2.899 -6.844 -24.719 1.00 98.06 115 ILE A CA 1
ATOM 939 C C . ILE A 1 115 ? -3.432 -6.464 -26.093 1.00 98.06 115 ILE A C 1
ATOM 941 O O . ILE A 1 115 ? -2.656 -6.195 -27.011 1.00 98.06 115 ILE A O 1
ATOM 945 N N . GLN A 1 116 ? -4.756 -6.461 -26.221 1.00 98.19 116 GLN A N 1
ATOM 946 C CA . GLN A 1 116 ? -5.434 -6.002 -27.428 1.00 98.19 116 GLN A CA 1
ATOM 947 C C . GLN A 1 116 ? -5.294 -4.482 -27.517 1.00 98.19 116 GLN A C 1
ATOM 949 O O . GLN A 1 116 ? -5.685 -3.776 -26.587 1.00 98.19 116 GLN A O 1
ATOM 954 N N . LEU A 1 117 ? -4.728 -3.957 -28.606 1.00 97.94 117 LEU A N 1
ATOM 955 C CA . LEU A 1 117 ? -4.452 -2.518 -28.706 1.00 97.94 117 LEU A CA 1
ATOM 956 C C . LEU A 1 117 ? -5.726 -1.669 -28.616 1.00 97.94 117 LEU A C 1
ATOM 958 O O . LEU A 1 117 ? -5.687 -0.574 -28.049 1.00 97.94 117 LEU A O 1
ATOM 962 N N . ASP A 1 118 ? -6.849 -2.178 -29.120 1.00 97.25 118 ASP A N 1
ATOM 963 C CA . ASP A 1 118 ? -8.151 -1.505 -29.056 1.00 97.25 118 ASP A CA 1
ATOM 964 C C . ASP A 1 118 ? -8.643 -1.294 -27.612 1.00 97.25 118 ASP A C 1
ATOM 966 O O . ASP A 1 118 ? -9.354 -0.323 -27.349 1.00 97.25 118 ASP A O 1
ATOM 970 N N . ASP A 1 119 ? -8.201 -2.125 -26.661 1.00 97.12 119 ASP A N 1
ATOM 971 C CA . ASP A 1 119 ? -8.548 -1.985 -25.242 1.00 97.12 119 ASP A CA 1
ATOM 972 C C . ASP A 1 119 ? -7.695 -0.923 -24.523 1.00 97.12 119 ASP A C 1
ATOM 974 O O . ASP A 1 119 ? -8.036 -0.496 -23.420 1.00 97.12 119 ASP A O 1
ATOM 978 N N . VAL A 1 120 ? -6.570 -0.503 -25.119 1.00 96.94 120 VAL A N 1
ATOM 979 C CA . VAL A 1 120 ? -5.535 0.319 -24.456 1.00 96.94 120 VAL A CA 1
ATOM 980 C C . VAL A 1 120 ? -5.106 1.527 -25.297 1.00 96.94 120 VAL A C 1
ATOM 982 O O . VAL A 1 120 ? -3.951 1.955 -25.303 1.00 96.94 120 VAL A O 1
ATOM 985 N N . GLY A 1 121 ? -6.048 2.097 -26.051 1.00 94.94 121 GLY A N 1
ATOM 986 C CA . GLY A 1 121 ? -5.833 3.357 -26.771 1.00 94.94 121 GLY A CA 1
ATOM 987 C C . GLY A 1 121 ? -4.963 3.237 -28.030 1.00 94.94 121 GLY A C 1
ATOM 988 O O . GLY A 1 121 ? -4.337 4.220 -28.457 1.00 94.94 121 GLY A O 1
ATOM 989 N N . GLY A 1 122 ? -4.914 2.042 -28.626 1.00 97.56 122 GLY A N 1
ATOM 990 C CA . GLY A 1 122 ? -4.301 1.757 -29.925 1.00 97.56 122 GLY A CA 1
ATOM 991 C C . GLY A 1 122 ? -2.773 1.668 -29.920 1.00 97.56 122 GLY A C 1
ATOM 992 O O . GLY A 1 122 ? -2.161 1.683 -30.987 1.00 97.56 122 GLY A O 1
ATOM 993 N N . TYR A 1 123 ? -2.128 1.656 -28.748 1.00 97.94 123 TYR A N 1
ATOM 994 C CA . TYR A 1 123 ? -0.669 1.626 -28.642 1.00 97.94 123 TYR A CA 1
ATOM 995 C C . TYR A 1 123 ? -0.202 1.089 -27.294 1.00 97.94 123 TYR A C 1
ATOM 997 O O . TYR A 1 123 ? -0.612 1.599 -26.252 1.00 97.94 123 TYR A O 1
ATOM 1005 N N . TRP A 1 124 ? 0.768 0.179 -27.316 1.00 98.25 124 TRP A N 1
ATOM 1006 C CA . TRP A 1 124 ? 1.458 -0.254 -26.106 1.00 98.25 124 TRP A CA 1
ATOM 1007 C C . TRP A 1 124 ? 2.942 -0.509 -26.382 1.00 98.25 124 TRP A C 1
ATOM 1009 O O . TRP A 1 124 ? 3.299 -1.299 -27.258 1.00 98.25 124 TRP A O 1
ATOM 1019 N N . ALA A 1 125 ? 3.828 0.173 -25.649 1.00 97.25 125 ALA A N 1
ATOM 1020 C CA . ALA A 1 125 ? 5.279 0.008 -25.794 1.00 97.25 125 ALA A CA 1
ATOM 1021 C C . ALA A 1 125 ? 5.849 -1.185 -25.008 1.00 97.25 125 ALA A C 1
ATOM 1023 O O . ALA A 1 125 ? 7.052 -1.442 -25.093 1.00 97.25 125 ALA A O 1
ATOM 1024 N N . GLY A 1 126 ? 5.000 -1.913 -24.279 1.00 97.75 126 GLY A N 1
ATOM 1025 C CA . GLY A 1 126 ? 5.392 -3.067 -23.476 1.00 97.75 126 GLY A CA 1
ATOM 1026 C C . GLY A 1 126 ? 5.562 -2.775 -21.988 1.00 97.75 126 GLY A C 1
ATOM 1027 O O . GLY A 1 126 ? 5.868 -3.709 -21.264 1.00 97.75 126 GLY A O 1
ATOM 1028 N N . ASP A 1 127 ? 5.369 -1.536 -21.527 1.00 98.44 127 ASP A N 1
ATOM 1029 C CA . ASP A 1 127 ? 5.570 -1.166 -20.120 1.00 98.44 127 ASP A CA 1
ATOM 1030 C C . ASP A 1 127 ? 4.492 -1.766 -19.208 1.00 98.44 127 ASP A C 1
ATOM 1032 O O . ASP A 1 127 ? 3.292 -1.574 -19.466 1.00 98.44 127 ASP A O 1
ATOM 1036 N N . PHE A 1 128 ? 4.904 -2.445 -18.138 1.00 98.75 128 PHE A N 1
ATOM 1037 C CA . PHE A 1 128 ? 4.005 -3.017 -17.139 1.00 98.75 128 PHE A CA 1
ATOM 1038 C C . PHE A 1 128 ? 4.662 -3.163 -15.763 1.00 98.75 128 PHE A C 1
ATOM 1040 O O . PHE A 1 128 ? 5.871 -3.289 -15.645 1.00 98.75 128 PHE A O 1
ATOM 1047 N N . ALA A 1 129 ? 3.841 -3.208 -14.717 1.00 98.00 129 ALA A N 1
ATOM 1048 C CA . ALA A 1 129 ? 4.294 -3.516 -13.366 1.00 98.00 129 ALA A CA 1
ATOM 1049 C C . ALA A 1 129 ? 3.177 -4.172 -12.554 1.00 98.00 129 ALA A C 1
ATOM 1051 O O . ALA A 1 129 ? 1.994 -4.099 -12.912 1.00 98.00 129 ALA A O 1
ATOM 1052 N N . PHE A 1 130 ? 3.561 -4.781 -11.437 1.00 95.69 130 PHE A N 1
ATOM 1053 C CA . PHE A 1 130 ? 2.633 -5.248 -10.418 1.00 95.69 130 PHE A CA 1
ATOM 1054 C C . PHE A 1 130 ? 2.616 -4.275 -9.249 1.00 95.69 130 PHE A C 1
ATOM 1056 O O . PHE A 1 130 ? 3.661 -3.765 -8.845 1.00 95.69 130 PHE A O 1
ATOM 1063 N N . ASP A 1 131 ? 1.428 -4.016 -8.709 1.00 92.25 131 ASP A N 1
ATOM 1064 C CA . ASP A 1 131 ? 1.337 -3.357 -7.414 1.00 92.25 131 ASP A CA 1
ATOM 1065 C C . ASP A 1 131 ? 1.660 -4.321 -6.265 1.00 92.25 131 ASP A C 1
ATOM 1067 O O . ASP A 1 131 ? 1.897 -5.515 -6.461 1.00 92.25 131 ASP A O 1
ATOM 1071 N N . THR A 1 132 ? 1.646 -3.809 -5.035 1.00 85.88 132 THR A N 1
ATOM 1072 C CA . THR A 1 132 ? 1.970 -4.597 -3.838 1.00 85.88 132 THR A CA 1
ATOM 1073 C C . THR A 1 132 ? 0.916 -5.648 -3.457 1.00 85.88 132 THR A C 1
ATOM 1075 O O . THR A 1 132 ? 1.023 -6.272 -2.405 1.00 85.88 132 THR A O 1
ATOM 1078 N N . GLN A 1 133 ? -0.119 -5.832 -4.283 1.00 83.81 133 GLN A N 1
ATOM 1079 C CA . GLN A 1 133 ? -1.121 -6.897 -4.183 1.00 83.81 133 GLN A CA 1
ATOM 1080 C C . GLN A 1 133 ? -1.148 -7.772 -5.448 1.00 83.81 133 GLN A C 1
ATOM 1082 O O . GLN A 1 133 ? -2.153 -8.434 -5.727 1.00 83.81 133 GLN A O 1
ATOM 1087 N N . SER A 1 134 ? -0.083 -7.736 -6.253 1.00 89.25 134 SER A N 1
ATOM 1088 C CA . SER A 1 134 ? 0.028 -8.458 -7.524 1.00 89.25 134 SER A CA 1
ATOM 1089 C C . SER A 1 134 ? -1.046 -8.094 -8.559 1.00 89.25 134 SER A C 1
ATOM 1091 O O . SER A 1 134 ? -1.317 -8.876 -9.476 1.00 89.25 134 SER A O 1
ATOM 1093 N N . ALA A 1 135 ? -1.670 -6.913 -8.471 1.00 92.94 135 ALA A N 1
ATOM 1094 C CA . ALA A 1 135 ? -2.523 -6.440 -9.554 1.00 92.94 135 ALA A CA 1
ATOM 1095 C C . ALA A 1 135 ? -1.652 -5.914 -10.703 1.00 92.94 135 ALA A C 1
ATOM 1097 O O . ALA A 1 135 ? -0.708 -5.160 -10.486 1.00 92.94 135 ALA A O 1
ATOM 1098 N N . LEU A 1 136 ? -1.977 -6.322 -11.933 1.00 97.38 136 LEU A N 1
ATOM 1099 C CA . LEU A 1 136 ? -1.232 -5.945 -13.133 1.00 97.38 136 LEU A CA 1
ATOM 1100 C C . LEU A 1 136 ? -1.678 -4.573 -13.648 1.00 97.38 136 LEU A C 1
ATOM 1102 O O . LEU A 1 136 ? -2.864 -4.359 -13.920 1.00 97.38 136 LEU A O 1
ATOM 1106 N N . TYR A 1 137 ? -0.706 -3.696 -13.878 1.00 98.50 137 TYR A N 1
ATOM 1107 C CA . TYR A 1 137 ? -0.883 -2.410 -14.538 1.00 98.50 137 TYR A CA 1
ATOM 1108 C C . TYR A 1 137 ? -0.015 -2.353 -15.780 1.00 98.50 137 TYR A C 1
ATOM 1110 O O . TYR A 1 137 ? 1.084 -2.903 -15.808 1.00 98.50 137 TYR A O 1
ATOM 1118 N N . ILE A 1 138 ? -0.494 -1.645 -16.793 1.00 98.69 138 ILE A N 1
ATOM 1119 C CA . ILE A 1 138 ? 0.288 -1.349 -17.988 1.00 98.69 138 ILE A CA 1
ATOM 1120 C C . ILE A 1 138 ? 0.300 0.147 -18.244 1.00 98.69 138 ILE A C 1
ATOM 1122 O O . ILE A 1 138 ? -0.660 0.852 -17.925 1.00 98.69 138 ILE A O 1
ATOM 1126 N N . SER A 1 139 ? 1.369 0.614 -18.875 1.00 98.50 139 SER A N 1
ATOM 1127 C CA . SER A 1 139 ? 1.431 1.960 -19.422 1.00 98.50 139 SER A CA 1
ATOM 1128 C C . SER A 1 139 ? 1.528 1.925 -20.937 1.00 98.50 139 SER A C 1
ATOM 1130 O O . SER A 1 139 ? 2.267 1.128 -21.510 1.00 98.50 139 SER A O 1
ATOM 1132 N N . THR A 1 140 ? 0.864 2.866 -21.605 1.00 98.00 140 THR A N 1
ATOM 1133 C CA . THR A 1 140 ? 1.074 3.105 -23.046 1.00 98.00 140 THR A CA 1
ATOM 1134 C C . THR A 1 140 ? 2.527 3.462 -23.404 1.00 98.00 140 THR A C 1
ATOM 1136 O O . THR A 1 140 ? 2.906 3.350 -24.568 1.00 98.00 140 THR A O 1
ATOM 1139 N N . GLY A 1 141 ? 3.360 3.851 -22.432 1.00 96.62 141 GLY A N 1
ATOM 1140 C CA . GLY A 1 141 ? 4.809 3.950 -22.593 1.00 96.62 141 GLY A CA 1
ATOM 1141 C C . GLY A 1 141 ? 5.301 5.276 -23.174 1.00 96.62 141 GLY A C 1
ATOM 1142 O O . GLY A 1 141 ? 4.907 6.359 -22.744 1.00 96.62 141 GLY A O 1
ATOM 1143 N N . ASN A 1 142 ? 6.190 5.202 -24.167 1.00 96.12 142 ASN A N 1
ATOM 1144 C CA . ASN A 1 142 ? 6.953 6.323 -24.743 1.00 96.12 142 ASN A CA 1
ATOM 1145 C C . ASN A 1 142 ? 6.172 7.235 -25.721 1.00 96.12 142 ASN A C 1
ATOM 1147 O O . ASN A 1 142 ? 6.764 7.801 -26.647 1.00 96.12 142 ASN A O 1
ATOM 1151 N N . ARG A 1 143 ? 4.857 7.393 -25.534 1.00 95.56 143 ARG A N 1
ATOM 1152 C CA . ARG A 1 143 ? 4.013 8.322 -26.309 1.00 95.56 143 ARG A CA 1
ATOM 1153 C C . ARG A 1 143 ? 3.468 9.451 -25.441 1.00 95.56 143 ARG A C 1
ATOM 1155 O O . ARG A 1 143 ? 3.580 9.413 -24.224 1.00 95.56 143 ARG A O 1
ATOM 1162 N N . THR A 1 144 ? 2.894 10.467 -26.077 1.00 96.69 144 THR A N 1
ATOM 1163 C CA . THR A 1 144 ? 2.160 11.546 -25.406 1.00 96.69 144 THR A CA 1
ATOM 1164 C C . THR A 1 144 ? 0.901 11.853 -26.228 1.00 96.69 144 THR A C 1
ATOM 1166 O O . THR A 1 144 ? 1.033 12.070 -27.436 1.00 96.69 144 THR A O 1
ATOM 1169 N N . PRO A 1 145 ? -0.305 11.856 -25.631 1.00 97.38 145 PRO A N 1
ATOM 1170 C CA . PRO A 1 145 ? -0.586 11.530 -24.230 1.00 97.38 145 PRO A CA 1
ATOM 1171 C C . PRO A 1 145 ? -0.296 10.055 -23.912 1.00 97.38 145 PRO A C 1
ATOM 1173 O O . PRO A 1 145 ? -0.266 9.220 -24.828 1.00 97.38 145 PRO A O 1
ATOM 1176 N N . ALA A 1 146 ? -0.085 9.770 -22.628 1.00 98.06 146 ALA A N 1
ATOM 1177 C CA . ALA A 1 146 ? 0.111 8.430 -22.090 1.00 98.06 146 ALA A CA 1
ATOM 1178 C C . ALA A 1 146 ? -0.931 8.107 -21.011 1.00 98.06 146 ALA A C 1
ATOM 1180 O O . ALA A 1 146 ? -1.332 8.986 -20.258 1.00 98.06 146 ALA A O 1
ATOM 1181 N N . SER A 1 147 ? -1.342 6.845 -20.923 1.00 98.31 147 SER A N 1
ATOM 1182 C CA . SER A 1 147 ? -2.306 6.359 -19.929 1.00 98.31 147 SER A CA 1
ATOM 1183 C C . SER A 1 147 ? -1.748 5.174 -19.142 1.00 98.31 147 SER A C 1
ATOM 1185 O O . SER A 1 147 ? -0.968 4.389 -19.693 1.00 98.31 147 SER A O 1
ATOM 1187 N N . ILE A 1 148 ? -2.189 5.034 -17.887 1.00 98.38 148 ILE A N 1
ATOM 1188 C CA . ILE A 1 148 ? -2.072 3.805 -17.097 1.00 98.38 148 ILE A CA 1
ATOM 1189 C C . ILE A 1 148 ? -3.406 3.065 -17.132 1.00 98.38 148 ILE A C 1
ATOM 1191 O O . ILE A 1 148 ? -4.457 3.651 -16.852 1.00 98.38 148 ILE A O 1
ATOM 1195 N N . TYR A 1 149 ? -3.340 1.762 -17.393 1.00 98.31 149 TYR A N 1
ATOM 1196 C CA . TYR A 1 149 ? -4.477 0.857 -17.291 1.00 98.31 149 TYR A CA 1
ATOM 1197 C C . TYR A 1 149 ? -4.255 -0.168 -16.186 1.00 98.31 149 TYR A C 1
ATOM 1199 O O . TYR A 1 149 ? -3.156 -0.702 -16.045 1.00 98.31 149 TYR A O 1
ATOM 1207 N N . LYS A 1 150 ? -5.315 -0.489 -15.445 1.00 97.50 150 LYS A N 1
ATOM 1208 C CA . LYS A 1 150 ? -5.346 -1.593 -14.481 1.00 97.50 150 LYS A CA 1
ATOM 1209 C C . LYS A 1 150 ? -6.082 -2.787 -15.078 1.00 97.50 150 LYS A C 1
ATOM 1211 O O . LYS A 1 150 ? -7.155 -2.627 -15.666 1.00 97.50 150 LYS A O 1
ATOM 1216 N N . ARG A 1 151 ? -5.536 -3.992 -14.898 1.00 96.12 151 ARG A N 1
ATOM 1217 C CA . ARG A 1 151 ? -6.215 -5.232 -15.283 1.00 96.12 151 ARG A CA 1
ATOM 1218 C C . ARG A 1 151 ? -7.250 -5.614 -14.226 1.00 96.12 151 ARG A C 1
ATOM 1220 O O . ARG A 1 151 ? -6.900 -5.986 -13.112 1.00 96.12 151 ARG A O 1
ATOM 1227 N N . ASN A 1 152 ? -8.519 -5.580 -14.616 1.00 91.00 152 ASN A N 1
ATOM 1228 C CA . ASN A 1 152 ? -9.654 -6.103 -13.855 1.00 91.00 152 ASN A CA 1
ATOM 1229 C C . ASN A 1 152 ? -10.298 -7.259 -14.652 1.00 91.00 152 ASN A C 1
ATOM 1231 O O . ASN A 1 152 ? -9.622 -8.220 -15.016 1.00 91.00 152 ASN A O 1
ATOM 1235 N N . ARG A 1 153 ? -11.598 -7.177 -14.981 1.00 89.06 153 ARG A N 1
ATOM 1236 C CA . ARG A 1 153 ? -12.229 -8.075 -15.977 1.00 89.06 153 ARG A CA 1
ATOM 1237 C C . ARG A 1 153 ? -11.819 -7.749 -17.422 1.00 89.06 153 ARG A C 1
ATOM 1239 O O . ARG A 1 153 ? -12.037 -8.565 -18.308 1.00 89.06 153 ARG A O 1
ATOM 1246 N N . GLY A 1 154 ? -11.244 -6.569 -17.623 1.00 93.88 154 GLY A N 1
ATOM 1247 C CA . GLY A 1 154 ? -10.648 -6.045 -18.849 1.00 93.88 154 GLY A CA 1
ATOM 1248 C C . GLY A 1 154 ? -9.649 -4.953 -18.464 1.00 93.88 154 GLY A C 1
ATOM 1249 O O . GLY A 1 154 ? -9.195 -4.930 -17.315 1.00 93.88 154 GLY A O 1
ATOM 1250 N N . TRP A 1 155 ? -9.341 -4.046 -19.385 1.00 97.12 155 TRP A N 1
ATOM 1251 C CA . TRP A 1 155 ? -8.469 -2.902 -19.121 1.00 97.12 155 TRP A CA 1
ATOM 1252 C C . TRP A 1 155 ? -9.285 -1.673 -18.724 1.00 97.12 155 TRP A C 1
ATOM 1254 O O . TRP A 1 155 ? -10.194 -1.260 -19.439 1.00 97.12 155 TRP A O 1
ATOM 1264 N N . GLU A 1 156 ? -8.979 -1.104 -17.562 1.00 97.25 156 GLU A N 1
ATOM 1265 C CA . GLU A 1 156 ? -9.597 0.126 -17.064 1.00 97.25 156 GLU A CA 1
ATOM 1266 C C . GLU A 1 156 ? -8.556 1.243 -17.042 1.00 97.25 156 GLU A C 1
ATOM 1268 O O . GLU A 1 156 ? -7.520 1.092 -16.396 1.00 97.25 156 GLU A O 1
ATOM 1273 N N . GLU A 1 157 ? -8.813 2.351 -17.745 1.00 97.50 157 GLU A N 1
ATOM 1274 C CA . GLU A 1 157 ? -7.956 3.540 -17.678 1.00 97.50 157 GLU A CA 1
ATOM 1275 C C . GLU A 1 157 ? -8.124 4.205 -16.311 1.00 97.50 157 GLU A C 1
ATOM 1277 O O . GLU A 1 157 ? -9.196 4.723 -16.000 1.00 97.50 157 GLU A O 1
ATOM 1282 N N . ILE A 1 158 ? -7.067 4.199 -15.499 1.00 96.88 158 ILE A N 1
ATOM 1283 C CA . ILE A 1 158 ? -7.096 4.779 -14.145 1.00 96.88 158 ILE A CA 1
ATOM 1284 C C . ILE A 1 158 ? -6.399 6.136 -14.071 1.00 96.88 158 ILE A C 1
ATOM 1286 O O . ILE A 1 158 ? -6.619 6.904 -13.137 1.00 96.88 158 ILE A O 1
ATOM 1290 N N . HIS A 1 159 ? -5.536 6.437 -15.041 1.00 97.62 159 HIS A N 1
ATOM 1291 C CA . HIS A 1 159 ? -4.834 7.707 -15.114 1.00 97.62 159 HIS A CA 1
ATOM 1292 C C . HIS A 1 159 ? -4.438 8.028 -16.550 1.00 97.62 159 HIS A C 1
ATOM 1294 O O . HIS A 1 159 ? -4.027 7.142 -17.299 1.00 97.62 159 HIS A O 1
ATOM 1300 N N . LYS A 1 160 ? -4.485 9.317 -16.892 1.00 97.62 160 LYS A N 1
ATOM 1301 C CA . LYS A 1 160 ? -4.045 9.849 -18.175 1.00 97.62 160 LYS A CA 1
ATOM 1302 C C . LYS A 1 160 ? -3.173 11.084 -17.972 1.00 97.62 160 LYS A C 1
ATOM 1304 O O . LYS A 1 160 ? -3.595 12.065 -17.364 1.00 97.62 160 LYS A O 1
ATOM 1309 N N . GLU A 1 161 ? -1.978 11.040 -18.542 1.00 97.38 161 GLU A N 1
ATOM 1310 C CA . GLU A 1 161 ? -1.022 12.135 -18.604 1.00 97.38 161 GLU A CA 1
ATOM 1311 C C . GLU A 1 161 ? -1.046 12.768 -20.001 1.00 97.38 161 GLU A C 1
ATOM 1313 O O . GLU A 1 161 ? -0.723 12.145 -21.016 1.00 97.38 161 GLU A O 1
ATOM 1318 N N . GLU A 1 162 ? -1.431 14.041 -20.059 1.00 97.31 162 GLU A N 1
ATOM 1319 C CA . GLU A 1 162 ? -1.663 14.743 -21.323 1.00 97.31 162 GLU A CA 1
ATOM 1320 C C . GLU A 1 162 ? -0.382 15.295 -21.961 1.00 97.31 162 GLU A C 1
ATOM 1322 O O . GLU A 1 162 ? -0.374 15.620 -23.150 1.00 97.31 162 GLU A O 1
ATOM 1327 N N . ARG A 1 163 ? 0.698 15.465 -21.188 1.00 96.75 163 ARG A N 1
ATOM 1328 C CA . ARG A 1 163 ? 1.868 16.257 -21.611 1.00 96.75 163 ARG A CA 1
ATOM 1329 C C . ARG A 1 163 ? 3.173 15.488 -21.662 1.00 96.75 163 ARG A C 1
ATOM 1331 O O . ARG A 1 163 ? 4.139 15.982 -22.242 1.00 96.75 163 ARG A O 1
ATOM 1338 N N . GLU A 1 164 ? 3.216 14.311 -21.066 1.00 96.75 164 GLU A N 1
ATOM 1339 C CA . GLU A 1 164 ? 4.428 13.515 -20.946 1.00 96.75 164 GLU A CA 1
ATOM 1340 C C . GLU A 1 164 ? 4.148 12.043 -21.247 1.00 96.75 164 GLU A C 1
ATOM 1342 O O . GLU A 1 164 ? 3.005 11.618 -21.405 1.00 96.75 164 GLU A O 1
ATOM 1347 N N . SER A 1 165 ? 5.223 11.279 -21.399 1.00 98.00 165 SER A N 1
ATOM 1348 C CA . SER A 1 165 ? 5.154 9.824 -21.427 1.00 98.00 165 SER A CA 1
ATOM 1349 C C . SER A 1 165 ? 5.107 9.278 -20.010 1.00 98.00 165 SER A C 1
ATOM 1351 O O . SER A 1 165 ? 5.629 9.898 -19.086 1.00 98.00 165 SER A O 1
ATOM 1353 N N . ILE A 1 166 ? 4.532 8.091 -19.866 1.00 98.25 166 ILE A N 1
ATOM 1354 C CA . ILE A 1 166 ? 4.656 7.285 -18.658 1.00 98.25 166 ILE A CA 1
ATOM 1355 C C . ILE A 1 166 ? 5.402 6.027 -19.090 1.00 98.25 166 ILE A C 1
ATOM 1357 O O . ILE A 1 166 ? 4.801 5.087 -19.593 1.00 98.25 166 ILE A O 1
ATOM 1361 N N . LYS A 1 167 ? 6.728 6.039 -19.030 1.00 97.38 167 LYS A N 1
ATOM 1362 C CA . LYS A 1 167 ? 7.548 4.849 -19.284 1.00 97.38 167 LYS A CA 1
ATOM 1363 C C . LYS A 1 167 ? 7.821 4.136 -17.959 1.00 97.38 167 LYS A C 1
ATOM 1365 O O . LYS A 1 167 ? 7.496 4.713 -16.924 1.00 97.38 167 LYS A O 1
ATOM 1370 N N . GLY A 1 168 ? 8.371 2.922 -18.033 1.00 97.44 168 GLY A N 1
ATOM 1371 C CA . GLY A 1 168 ? 9.082 2.165 -17.004 1.00 97.44 168 GLY A CA 1
ATOM 1372 C C . GLY A 1 168 ? 8.878 2.700 -15.599 1.00 97.44 168 GLY A C 1
ATOM 1373 O O . GLY A 1 168 ? 9.329 3.807 -15.266 1.00 97.44 168 GLY A O 1
ATOM 1374 N N . PHE A 1 169 ? 8.086 1.945 -14.849 1.00 98.06 169 PHE A N 1
ATOM 1375 C CA . PHE A 1 169 ? 7.463 2.362 -13.610 1.00 98.06 169 PHE A CA 1
ATOM 1376 C C . PHE A 1 169 ? 7.421 1.205 -12.622 1.00 98.06 169 PHE A C 1
ATOM 1378 O O . PHE A 1 169 ? 7.317 0.046 -13.005 1.00 98.06 169 PHE A O 1
ATOM 1385 N N . SER A 1 170 ? 7.440 1.538 -11.337 1.00 96.19 170 SER A N 1
ATOM 1386 C CA . SER A 1 170 ? 7.366 0.570 -10.248 1.00 96.19 170 SER A CA 1
ATOM 1387 C C . SER A 1 170 ? 6.514 1.124 -9.115 1.00 96.19 170 SER A C 1
ATOM 1389 O O . SER A 1 170 ? 6.469 2.336 -8.883 1.00 96.19 170 SER A O 1
ATOM 1391 N N . PHE A 1 171 ? 5.845 0.235 -8.388 1.00 93.75 171 PHE A N 1
ATOM 1392 C CA . PHE A 1 171 ? 5.018 0.603 -7.245 1.00 93.75 171 PHE A CA 1
ATOM 1393 C C . PHE A 1 171 ? 5.830 0.656 -5.946 1.00 93.75 171 PHE A C 1
ATOM 1395 O O . PHE A 1 171 ? 6.726 -0.153 -5.723 1.00 93.75 171 PHE A O 1
ATOM 1402 N N . LEU A 1 172 ? 5.493 1.628 -5.095 1.00 89.00 172 LEU A N 1
ATOM 1403 C CA . LEU A 1 172 ? 5.934 1.750 -3.696 1.00 89.00 172 LEU A CA 1
ATOM 1404 C C . LEU A 1 172 ? 4.810 1.410 -2.708 1.00 89.00 172 LEU A C 1
ATOM 1406 O O . LEU A 1 172 ? 5.039 1.113 -1.543 1.00 89.00 172 LEU A O 1
ATOM 1410 N N . ALA A 1 173 ? 3.574 1.517 -3.168 1.00 85.44 173 ALA A N 1
ATOM 1411 C CA . ALA A 1 173 ? 2.367 1.067 -2.501 1.00 85.44 173 ALA A CA 1
ATOM 1412 C C . ALA A 1 173 ? 1.330 0.824 -3.597 1.00 85.44 173 ALA A C 1
ATOM 1414 O O . ALA A 1 173 ? 1.545 1.197 -4.744 1.00 85.44 173 ALA A O 1
ATOM 1415 N N . CYS A 1 174 ? 0.193 0.233 -3.274 1.00 84.62 174 CYS A N 1
ATOM 1416 C CA . CYS A 1 174 ? -0.853 -0.061 -4.256 1.00 84.62 174 CYS A CA 1
ATOM 1417 C C . CYS A 1 174 ? -1.426 1.145 -5.023 1.00 84.62 174 CYS A C 1
ATOM 1419 O O . CYS A 1 174 ? -1.999 0.977 -6.097 1.00 84.62 174 CYS A O 1
ATOM 1421 N N . ASP A 1 175 ? -1.287 2.348 -4.478 1.00 87.06 175 ASP A N 1
ATOM 1422 C CA . ASP A 1 175 ? -1.779 3.605 -5.032 1.00 87.06 175 ASP A CA 1
ATOM 1423 C C . ASP A 1 175 ? -0.652 4.596 -5.346 1.00 87.06 175 ASP A C 1
ATOM 1425 O O . ASP A 1 175 ? -0.921 5.709 -5.791 1.00 87.06 175 ASP A O 1
ATOM 1429 N N . LEU A 1 176 ? 0.605 4.207 -5.126 1.00 91.38 176 LEU A N 1
ATOM 1430 C CA . LEU A 1 176 ? 1.767 5.062 -5.310 1.00 91.38 176 LEU A CA 1
ATOM 1431 C C . LEU A 1 176 ? 2.739 4.406 -6.278 1.00 91.38 176 LEU A C 1
ATOM 1433 O O . LEU A 1 176 ? 3.473 3.486 -5.907 1.00 91.38 176 LEU A O 1
ATOM 1437 N N . LEU A 1 177 ? 2.783 4.929 -7.500 1.00 94.69 177 LEU A N 1
ATOM 1438 C CA . LEU A 1 177 ? 3.803 4.555 -8.469 1.00 94.69 177 LEU A CA 1
ATOM 1439 C C . LEU A 1 177 ? 4.879 5.622 -8.603 1.00 94.69 177 LEU A C 1
ATOM 1441 O O . LEU A 1 177 ? 4.648 6.820 -8.435 1.00 94.69 177 LEU A O 1
ATOM 1445 N N . CYS A 1 178 ? 6.055 5.155 -8.984 1.00 97.00 178 CYS A N 1
ATOM 1446 C CA . CYS A 1 178 ? 7.162 5.951 -9.464 1.00 97.00 178 CYS A CA 1
ATOM 1447 C C . CYS A 1 178 ? 7.372 5.620 -10.941 1.00 97.00 178 CYS A C 1
ATOM 1449 O O . CYS A 1 178 ? 7.385 4.442 -11.289 1.00 97.00 178 CYS A O 1
ATOM 1451 N N . PHE A 1 179 ? 7.517 6.617 -11.811 1.00 98.25 179 PHE A N 1
ATOM 1452 C CA . PHE A 1 179 ? 7.656 6.386 -13.250 1.00 98.25 179 PHE A CA 1
ATOM 1453 C C . PHE A 1 179 ? 8.632 7.350 -13.915 1.00 98.25 179 PHE A C 1
ATOM 1455 O O . PHE A 1 179 ? 8.847 8.473 -13.450 1.00 98.25 179 PHE A O 1
ATOM 1462 N N . THR A 1 180 ? 9.195 6.925 -15.044 1.00 98.56 180 THR A N 1
ATOM 1463 C CA . THR A 1 180 ? 10.065 7.754 -15.886 1.00 98.56 180 THR A CA 1
ATOM 1464 C C . THR A 1 180 ? 9.274 8.428 -17.005 1.00 98.56 180 THR A C 1
ATOM 1466 O O . THR A 1 180 ? 8.378 7.841 -17.607 1.00 98.56 180 THR A O 1
ATOM 1469 N N . ASN A 1 181 ? 9.611 9.671 -17.358 1.00 98.00 181 ASN A N 1
ATOM 1470 C CA . ASN A 1 181 ? 8.877 10.399 -18.403 1.00 98.00 181 ASN A CA 1
ATOM 1471 C C . ASN A 1 181 ? 9.403 10.186 -19.834 1.00 98.00 181 ASN A C 1
ATOM 1473 O O . ASN A 1 181 ? 9.139 11.010 -20.714 1.00 98.00 181 ASN A O 1
ATOM 1477 N N . TRP A 1 182 ? 10.195 9.128 -20.066 1.00 97.56 182 TRP A N 1
ATOM 1478 C CA . TRP A 1 182 ? 10.939 8.898 -21.316 1.00 97.56 182 TRP A CA 1
ATOM 1479 C C . TRP A 1 182 ? 11.838 10.077 -21.733 1.00 97.56 182 TRP A C 1
ATOM 1481 O O . TRP A 1 182 ? 12.118 10.303 -22.915 1.00 97.56 182 TRP A O 1
ATOM 1491 N N . ARG A 1 183 ? 12.270 10.882 -20.757 1.00 96.81 183 ARG A N 1
ATOM 1492 C CA . ARG A 1 183 ? 13.169 12.020 -20.955 1.00 96.81 183 ARG A CA 1
ATOM 1493 C C . ARG A 1 183 ? 14.232 12.040 -19.867 1.00 96.81 183 ARG A C 1
ATOM 1495 O O . ARG A 1 183 ? 15.144 11.222 -19.880 1.00 96.81 183 ARG A O 1
ATOM 1502 N N . SER A 1 184 ? 14.113 12.973 -18.934 1.00 97.19 184 SER A N 1
ATOM 1503 C CA . SER A 1 184 ? 15.140 13.301 -17.950 1.00 97.19 184 SER A CA 1
ATOM 1504 C C . SER A 1 184 ? 14.596 13.359 -16.526 1.00 97.19 184 SER A C 1
ATOM 1506 O O . SER A 1 184 ? 15.291 13.855 -15.640 1.00 97.19 184 SER A O 1
ATOM 1508 N N . GLN A 1 185 ? 13.344 12.944 -16.312 1.00 97.81 185 GLN A N 1
ATOM 1509 C CA . GLN A 1 185 ? 12.663 13.076 -15.030 1.00 97.81 185 GLN A CA 1
ATOM 1510 C C . GLN A 1 185 ? 12.012 11.769 -14.594 1.00 97.81 185 GLN A C 1
ATOM 1512 O O . GLN A 1 185 ? 11.569 10.961 -15.414 1.00 97.81 185 GLN A O 1
ATOM 1517 N N . VAL A 1 186 ? 11.942 11.624 -13.276 1.00 97.94 186 VAL A N 1
ATOM 1518 C CA . VAL A 1 186 ? 11.188 10.592 -12.573 1.00 97.94 1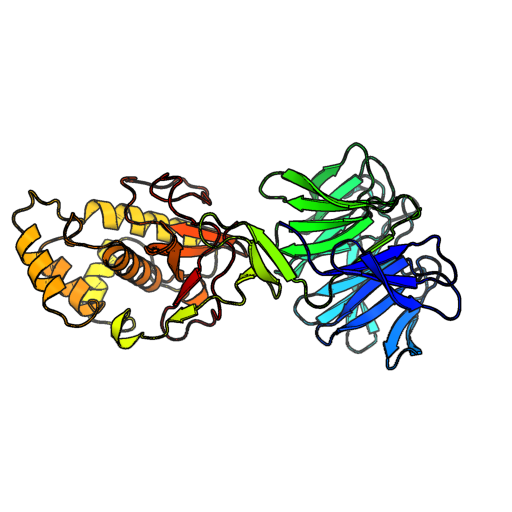86 VAL A CA 1
ATOM 1519 C C . VAL A 1 186 ? 10.156 11.295 -11.703 1.00 97.94 186 VAL A C 1
ATOM 1521 O O . VAL A 1 186 ? 10.466 12.309 -11.065 1.00 97.94 186 VAL A O 1
ATOM 1524 N N . TYR A 1 187 ? 8.945 10.758 -11.670 1.00 97.69 187 TYR A N 1
ATOM 1525 C CA . TYR A 1 187 ? 7.823 11.308 -10.925 1.00 97.69 187 TYR A CA 1
ATOM 1526 C C . TYR A 1 187 ? 7.209 10.262 -10.005 1.00 97.69 187 TYR A C 1
ATOM 1528 O O . TYR A 1 187 ? 7.178 9.084 -10.348 1.00 97.69 187 TYR A O 1
ATOM 1536 N N . PHE A 1 188 ? 6.648 10.721 -8.891 1.00 95.94 188 PHE A N 1
ATOM 1537 C CA . PHE A 1 188 ? 5.610 9.992 -8.180 1.00 95.94 188 PHE A CA 1
ATOM 1538 C C . PHE A 1 188 ? 4.249 10.351 -8.746 1.00 95.94 188 PHE A C 1
ATOM 1540 O O . PHE A 1 188 ? 3.992 11.513 -9.075 1.00 95.94 188 PHE A O 1
ATOM 1547 N N . LEU A 1 189 ? 3.375 9.359 -8.800 1.00 96.12 189 LEU A N 1
ATOM 1548 C CA . LEU A 1 189 ? 1.956 9.531 -9.032 1.00 96.12 189 LEU A CA 1
ATOM 1549 C C . LEU A 1 189 ? 1.200 8.786 -7.941 1.00 96.12 189 LEU A C 1
ATOM 1551 O O . LEU A 1 189 ? 1.406 7.598 -7.715 1.00 96.12 189 LEU A O 1
ATOM 1555 N N . ASP A 1 190 ? 0.345 9.527 -7.258 1.00 92.19 190 ASP A N 1
ATOM 1556 C CA . ASP A 1 190 ? -0.553 9.029 -6.234 1.00 92.19 190 ASP A CA 1
ATOM 1557 C C . ASP A 1 190 ? -1.957 8.917 -6.839 1.00 92.19 190 ASP A C 1
ATOM 1559 O O . ASP A 1 190 ? -2.555 9.926 -7.217 1.00 92.19 190 ASP A O 1
ATOM 1563 N N . PHE A 1 191 ? -2.472 7.697 -6.976 1.00 90.50 191 PHE A N 1
ATOM 1564 C CA . PHE A 1 191 ? -3.787 7.444 -7.563 1.00 90.50 191 PHE A CA 1
ATOM 1565 C C . PHE A 1 191 ? -4.940 7.875 -6.659 1.00 90.50 191 PHE A C 1
ATOM 1567 O O . PHE A 1 191 ? -5.998 8.227 -7.178 1.00 90.50 191 PHE A O 1
ATOM 1574 N N . ALA A 1 192 ? -4.753 7.878 -5.338 1.00 83.31 192 ALA A N 1
ATOM 1575 C CA . ALA A 1 192 ? -5.798 8.273 -4.401 1.00 83.31 192 ALA A CA 1
ATOM 1576 C C . ALA A 1 192 ? -6.095 9.779 -4.498 1.00 83.31 192 ALA A C 1
ATOM 1578 O O . ALA A 1 192 ? -7.252 10.195 -4.508 1.00 83.31 192 ALA A O 1
ATOM 1579 N N . SER A 1 193 ? -5.053 10.601 -4.624 1.00 84.88 193 SER A N 1
ATOM 1580 C CA . SER A 1 193 ? -5.168 12.061 -4.745 1.00 84.88 193 SER A CA 1
ATOM 1581 C C . SER A 1 193 ? -5.116 12.579 -6.186 1.00 84.88 193 SER A C 1
ATOM 1583 O O . SER A 1 193 ? -5.455 13.736 -6.437 1.00 84.88 193 SER A O 1
ATOM 1585 N N . GLY A 1 194 ? -4.650 11.763 -7.134 1.00 89.81 194 GLY A N 1
ATOM 1586 C CA . GLY A 1 194 ? -4.321 12.184 -8.499 1.00 89.81 194 GLY A CA 1
ATOM 1587 C C . GLY A 1 194 ? -3.074 13.075 -8.589 1.00 89.81 194 GLY A C 1
ATOM 1588 O O . GLY A 1 194 ? -2.826 13.690 -9.629 1.00 89.81 194 GLY A O 1
ATOM 1589 N N . THR A 1 195 ? -2.296 13.192 -7.509 1.00 93.56 195 THR A N 1
ATOM 1590 C CA . THR A 1 195 ? -1.156 14.110 -7.437 1.00 93.56 195 THR A CA 1
ATOM 1591 C C . THR A 1 195 ? 0.065 13.516 -8.128 1.00 93.56 195 THR A C 1
ATOM 1593 O O . THR A 1 195 ? 0.529 12.437 -7.765 1.00 93.56 195 THR A O 1
ATOM 1596 N N . LYS A 1 196 ? 0.641 14.271 -9.071 1.00 95.38 196 LYS A N 1
ATOM 1597 C CA . LYS A 1 196 ? 1.956 13.996 -9.660 1.00 95.38 196 LYS A CA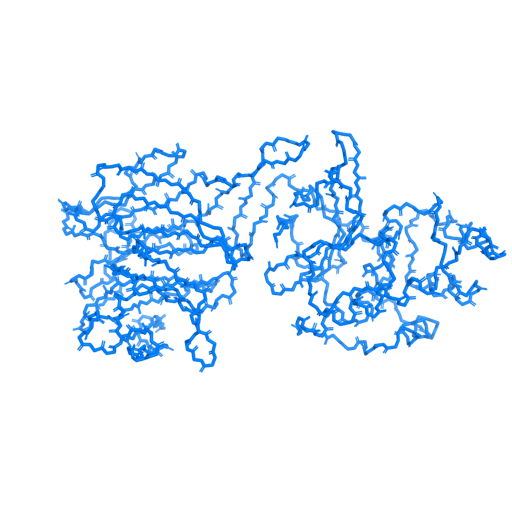 1
ATOM 1598 C C . LYS A 1 196 ? 3.011 14.924 -9.055 1.00 95.38 196 LYS A C 1
ATOM 1600 O O . LYS A 1 196 ? 2.851 16.144 -9.117 1.00 95.38 196 LYS A O 1
ATOM 1605 N N . SER A 1 197 ? 4.103 14.379 -8.522 1.00 95.25 197 SER A N 1
ATOM 1606 C CA . SER A 1 197 ? 5.199 15.159 -7.926 1.00 95.25 197 SER A CA 1
ATOM 1607 C C . SER A 1 197 ? 6.571 14.707 -8.444 1.00 95.25 197 SER A C 1
ATOM 1609 O O . SER A 1 197 ? 6.762 13.532 -8.752 1.00 95.25 197 SER A O 1
ATOM 1611 N N . PRO A 1 198 ? 7.544 15.620 -8.621 1.00 95.44 198 PRO A N 1
ATOM 1612 C CA . PRO A 1 198 ? 8.870 15.249 -9.104 1.00 95.44 198 PRO A CA 1
ATOM 1613 C C . PRO A 1 198 ? 9.642 14.468 -8.034 1.00 95.44 198 PRO A C 1
ATOM 1615 O O . PRO A 1 198 ? 9.793 14.941 -6.911 1.00 95.44 198 PRO A O 1
ATOM 1618 N N . ALA A 1 199 ? 10.181 13.309 -8.409 1.00 94.25 199 ALA A N 1
ATOM 1619 C CA . ALA A 1 199 ? 11.083 12.516 -7.573 1.00 94.25 199 ALA A CA 1
ATOM 1620 C C . ALA A 1 199 ? 12.554 12.814 -7.901 1.00 94.25 199 ALA A C 1
ATOM 1622 O O . ALA A 1 199 ? 13.408 12.853 -7.017 1.00 94.25 199 ALA A O 1
ATOM 1623 N N . TYR A 1 200 ? 12.855 13.040 -9.184 1.00 96.19 200 TYR A N 1
ATOM 1624 C CA . TYR A 1 200 ? 14.216 13.243 -9.667 1.00 96.19 200 TYR A CA 1
ATOM 1625 C C . TYR A 1 200 ? 14.256 13.931 -11.032 1.00 96.19 200 TYR A C 1
ATOM 1627 O O . TYR A 1 200 ? 13.346 13.788 -11.849 1.00 96.19 200 TYR A O 1
ATOM 1635 N N . SER A 1 201 ? 15.330 14.681 -11.287 1.00 96.50 201 SER A N 1
ATOM 1636 C CA . SER A 1 201 ? 15.586 15.319 -12.576 1.00 96.50 201 SER A CA 1
ATOM 1637 C C . SER A 1 201 ? 17.081 15.393 -12.852 1.00 96.50 201 SER A C 1
ATOM 1639 O O . SER A 1 201 ? 17.850 15.882 -12.024 1.00 96.50 201 SER A O 1
ATOM 1641 N N . ASN A 1 202 ? 17.484 14.959 -14.043 1.00 96.75 202 ASN A N 1
ATOM 1642 C CA . ASN A 1 202 ? 18.842 15.125 -14.536 1.00 96.75 202 ASN A CA 1
ATOM 1643 C C . ASN A 1 202 ? 18.831 15.446 -16.032 1.00 96.75 202 ASN A C 1
ATOM 1645 O O . ASN A 1 202 ? 18.748 14.533 -16.851 1.00 96.75 202 ASN A O 1
ATOM 1649 N N . PRO A 1 203 ? 18.975 16.729 -16.408 1.00 96.06 203 PRO A N 1
ATOM 1650 C CA . PRO A 1 203 ? 18.924 17.173 -17.801 1.00 96.06 203 PRO A CA 1
ATOM 1651 C C . PRO A 1 203 ? 19.986 16.567 -18.729 1.00 96.06 203 PRO A C 1
ATOM 1653 O O . PRO A 1 203 ? 19.883 16.730 -19.942 1.00 96.06 203 PRO A O 1
ATOM 1656 N N . SER A 1 204 ? 21.024 15.912 -18.192 1.00 95.06 204 SER A N 1
ATOM 1657 C CA . SER A 1 204 ? 22.002 15.187 -19.017 1.00 95.06 204 SER A CA 1
ATOM 1658 C C . SER A 1 204 ? 21.469 13.847 -19.541 1.00 95.06 204 SER A C 1
ATOM 1660 O O . SER A 1 204 ? 22.005 13.314 -20.514 1.00 95.06 204 SER A O 1
ATOM 1662 N N . ARG A 1 205 ? 20.397 13.325 -18.932 1.00 95.25 205 ARG A N 1
ATOM 1663 C CA . ARG A 1 205 ? 19.683 12.122 -19.368 1.00 95.25 205 ARG A CA 1
ATOM 1664 C C . ARG A 1 205 ? 18.763 12.446 -20.527 1.00 95.25 205 ARG A C 1
ATOM 1666 O O . ARG A 1 205 ? 18.191 13.534 -20.590 1.00 95.25 205 ARG A O 1
ATOM 1673 N N . THR A 1 206 ? 18.648 11.511 -21.466 1.00 92.25 206 THR A N 1
ATOM 1674 C CA . THR A 1 206 ? 17.845 11.734 -22.672 1.00 92.25 206 THR A CA 1
ATOM 1675 C C . THR A 1 206 ? 16.626 10.840 -22.738 1.00 92.25 206 THR A C 1
ATOM 1677 O O . THR A 1 206 ? 15.576 11.351 -23.112 1.00 92.25 206 THR A O 1
ATOM 1680 N N . TRP A 1 207 ? 16.761 9.551 -22.420 1.00 96.56 207 TRP A N 1
ATOM 1681 C CA . TRP A 1 207 ? 15.674 8.574 -22.484 1.00 96.56 207 TRP A CA 1
ATOM 1682 C C . TRP A 1 207 ? 15.684 7.709 -21.231 1.00 96.56 207 TRP A C 1
ATOM 1684 O O . TRP A 1 207 ? 15.943 6.509 -21.318 1.00 96.56 207 TRP A O 1
ATOM 1694 N N . LEU A 1 208 ? 15.410 8.321 -20.072 1.00 98.25 208 LEU A N 1
ATOM 1695 C CA . LEU A 1 208 ? 15.123 7.556 -18.859 1.00 98.25 208 LEU A CA 1
ATOM 1696 C C . LEU A 1 208 ? 14.025 6.547 -19.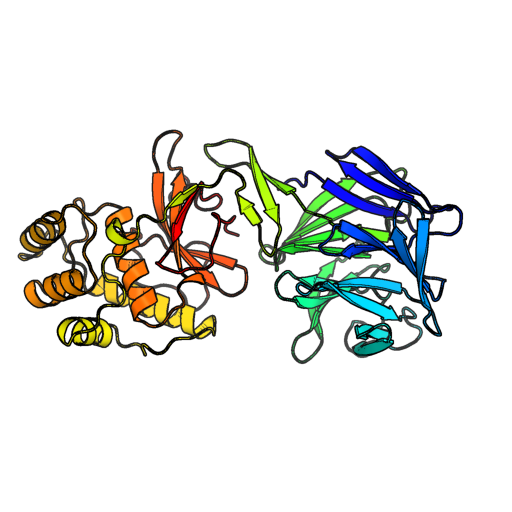174 1.00 98.25 208 LEU A C 1
ATOM 1698 O O . LEU A 1 208 ? 12.902 6.930 -19.507 1.00 98.25 208 LEU A O 1
ATOM 1702 N N . SER A 1 209 ? 14.418 5.281 -19.174 1.00 98.00 209 SER A N 1
ATOM 1703 C CA . SER A 1 209 ? 13.643 4.198 -19.752 1.00 98.00 209 SER A CA 1
ATOM 1704 C C . SER A 1 209 ? 12.935 3.373 -18.712 1.00 98.00 209 SER A C 1
ATOM 1706 O O . SER A 1 209 ? 11.913 2.777 -19.035 1.00 98.00 209 SER A O 1
ATOM 1708 N N . ASP A 1 210 ? 13.482 3.357 -17.500 1.00 98.50 210 ASP A N 1
ATOM 1709 C CA . ASP A 1 210 ? 12.919 2.596 -16.410 1.00 98.50 210 ASP A CA 1
ATOM 1710 C C . ASP A 1 210 ? 13.358 3.098 -15.036 1.00 98.50 210 ASP A C 1
ATOM 1712 O O . ASP A 1 210 ? 14.410 3.742 -14.906 1.00 98.50 210 ASP A O 1
ATOM 1716 N N . VAL A 1 211 ? 12.532 2.799 -14.033 1.00 98.31 211 VAL A N 1
ATOM 1717 C CA . VAL A 1 211 ? 12.808 2.991 -12.611 1.00 98.31 211 VAL A CA 1
ATOM 1718 C C . VAL A 1 211 ? 12.413 1.743 -11.830 1.00 98.31 211 VAL A C 1
ATOM 1720 O O . VAL A 1 211 ? 11.292 1.262 -11.940 1.00 98.31 211 VAL A O 1
ATOM 1723 N N . ALA A 1 212 ? 13.321 1.259 -10.987 1.00 97.50 212 ALA A N 1
ATOM 1724 C CA . ALA A 1 212 ? 13.090 0.091 -10.146 1.00 97.50 212 ALA A CA 1
ATOM 1725 C C . ALA A 1 212 ? 13.582 0.317 -8.716 1.00 97.50 212 ALA A C 1
ATOM 1727 O O . ALA A 1 212 ? 14.376 1.223 -8.433 1.00 97.50 212 ALA A O 1
ATOM 1728 N N . PHE A 1 213 ? 13.130 -0.555 -7.821 1.00 94.88 213 PHE A N 1
ATOM 1729 C CA . PHE A 1 213 ? 13.537 -0.580 -6.425 1.00 94.88 213 PHE A CA 1
ATOM 1730 C C . PHE A 1 213 ? 14.084 -1.955 -6.052 1.00 94.88 213 PHE A C 1
ATOM 1732 O O . PHE A 1 213 ? 13.602 -2.964 -6.554 1.00 94.88 213 PHE A O 1
ATOM 1739 N N . GLU A 1 214 ? 15.080 -1.969 -5.170 1.00 91.56 214 GLU A N 1
ATOM 1740 C CA . GLU A 1 214 ? 15.597 -3.191 -4.542 1.00 91.56 214 GLU A CA 1
ATOM 1741 C C . GLU A 1 214 ? 14.948 -3.378 -3.159 1.00 91.56 214 GLU A C 1
ATOM 1743 O O . GLU A 1 214 ? 14.305 -4.386 -2.901 1.00 91.56 214 GLU A O 1
ATOM 1748 N N . ASP A 1 215 ? 15.046 -2.359 -2.303 1.00 87.50 215 ASP A N 1
ATOM 1749 C CA . ASP A 1 215 ? 14.451 -2.295 -0.959 1.00 87.50 215 ASP A CA 1
ATOM 1750 C C . ASP A 1 215 ? 14.122 -0.818 -0.677 1.00 87.50 215 ASP A C 1
ATOM 1752 O O . ASP A 1 215 ? 14.971 -0.076 -0.166 1.00 87.50 215 ASP A O 1
ATOM 1756 N N . PRO A 1 216 ? 12.967 -0.306 -1.151 1.00 87.94 216 PRO A N 1
ATOM 1757 C CA . PRO A 1 216 ? 12.772 1.129 -1.189 1.00 87.94 216 PRO A CA 1
ATOM 1758 C C . PRO A 1 216 ? 12.538 1.695 0.210 1.00 87.94 216 PRO A C 1
ATOM 1760 O O . PRO A 1 216 ? 11.677 1.237 0.966 1.00 87.94 216 PRO A O 1
ATOM 1763 N N . ILE A 1 217 ? 13.283 2.759 0.510 1.00 90.19 217 ILE A N 1
ATOM 1764 C CA . ILE A 1 217 ? 13.143 3.558 1.725 1.00 90.19 217 ILE A CA 1
ATOM 1765 C C . ILE A 1 217 ? 12.597 4.929 1.339 1.00 90.19 217 ILE A C 1
ATOM 1767 O O . ILE A 1 217 ? 13.192 5.641 0.519 1.00 90.19 217 ILE A O 1
ATOM 1771 N N . VAL A 1 218 ? 11.487 5.316 1.959 1.00 89.81 218 VAL A N 1
ATOM 1772 C CA . VAL A 1 218 ? 10.901 6.649 1.826 1.00 89.81 218 VAL A CA 1
ATOM 1773 C C . VAL A 1 218 ? 11.000 7.417 3.137 1.00 89.81 218 VAL A C 1
ATOM 1775 O O . VAL A 1 218 ? 10.883 6.864 4.225 1.00 89.81 218 VAL A O 1
ATOM 1778 N N . GLU A 1 219 ? 11.215 8.714 3.016 1.00 91.81 219 GLU A N 1
ATOM 1779 C CA . GLU A 1 219 ? 11.190 9.693 4.085 1.00 91.81 219 GLU A CA 1
ATOM 1780 C C . GLU A 1 219 ? 9.890 10.495 4.009 1.00 91.81 219 GLU A C 1
ATOM 1782 O O . GLU A 1 219 ? 9.515 11.009 2.945 1.00 91.81 219 GLU A O 1
ATOM 1787 N N . GLU A 1 220 ? 9.224 10.635 5.148 1.00 91.12 220 GLU A N 1
ATOM 1788 C CA . GLU A 1 220 ? 8.071 11.517 5.319 1.00 91.12 220 GLU A CA 1
ATOM 1789 C C . GLU A 1 220 ? 8.282 12.453 6.503 1.00 91.12 220 GLU A C 1
ATOM 1791 O O . GLU A 1 220 ? 8.844 12.060 7.527 1.00 91.12 220 GLU A O 1
ATOM 1796 N N . GLU A 1 221 ? 7.834 13.697 6.346 1.00 93.50 221 GLU A N 1
ATOM 1797 C CA . GLU A 1 221 ? 7.830 14.672 7.432 1.00 93.50 221 GLU A CA 1
ATOM 1798 C C . GLU A 1 221 ? 6.602 14.430 8.307 1.00 93.50 221 GLU A C 1
ATOM 1800 O O . GLU A 1 221 ? 5.465 14.554 7.848 1.00 93.50 221 GLU A O 1
ATOM 1805 N N . THR A 1 222 ? 6.845 14.083 9.566 1.00 92.19 222 THR A N 1
ATOM 1806 C CA . THR A 1 222 ? 5.795 13.935 10.577 1.00 92.19 222 THR A CA 1
ATOM 1807 C C . THR A 1 222 ? 5.466 15.286 11.206 1.00 92.19 222 THR A C 1
ATOM 1809 O O . THR A 1 222 ? 6.262 16.223 11.140 1.00 92.19 222 THR A O 1
ATOM 1812 N N . LEU A 1 223 ? 4.310 15.404 11.858 1.00 91.25 223 LEU A N 1
ATOM 1813 C CA . LEU A 1 223 ? 3.915 16.656 12.512 1.00 91.25 223 LEU A CA 1
ATOM 1814 C C . LEU A 1 223 ? 4.789 16.989 13.735 1.00 91.25 223 LEU A C 1
ATOM 1816 O O . LEU A 1 223 ? 4.995 18.167 14.022 1.00 91.25 223 LEU A O 1
ATOM 1820 N N . TYR A 1 224 ? 5.300 15.973 14.447 1.00 93.12 224 TYR A N 1
ATOM 1821 C CA . TYR A 1 224 ? 5.934 16.147 15.768 1.00 93.12 224 TYR A CA 1
ATOM 1822 C C . TYR A 1 224 ? 7.305 15.494 15.932 1.00 93.12 224 TYR A C 1
ATOM 1824 O O . TYR A 1 224 ? 8.013 15.792 16.889 1.00 93.12 224 TYR A O 1
ATOM 1832 N N . GLU A 1 225 ? 7.698 14.590 15.040 1.00 91.69 225 GLU A N 1
ATOM 1833 C CA . GLU A 1 225 ? 8.917 13.787 15.196 1.00 91.69 225 GLU A CA 1
ATOM 1834 C C . GLU A 1 225 ? 9.960 14.087 14.109 1.00 91.69 225 GLU A C 1
ATOM 1836 O O . GLU A 1 225 ? 10.964 13.378 14.003 1.00 91.69 225 GLU A O 1
ATOM 1841 N N . GLY A 1 226 ? 9.719 15.132 13.309 1.00 93.31 226 GLY A N 1
ATOM 1842 C CA . GLY A 1 226 ? 10.508 15.487 12.135 1.00 93.31 226 GLY A CA 1
ATOM 1843 C C . GLY A 1 226 ? 10.406 14.434 11.033 1.00 93.31 226 GLY A C 1
ATOM 1844 O O . GLY A 1 226 ? 9.404 13.724 10.912 1.00 93.31 226 GLY A O 1
ATOM 1845 N N . THR A 1 227 ? 11.462 14.309 10.236 1.00 94.25 227 THR A N 1
ATOM 1846 C CA . THR A 1 227 ? 11.524 13.337 9.144 1.00 94.25 227 THR A CA 1
ATOM 1847 C C . THR A 1 227 ? 11.709 11.909 9.669 1.00 94.25 227 THR A C 1
ATOM 1849 O O . THR A 1 227 ? 12.619 11.639 10.458 1.00 94.25 227 THR A O 1
ATOM 1852 N N . LYS A 1 228 ? 10.872 10.977 9.201 1.00 93.69 228 LYS A N 1
ATOM 1853 C CA . LYS A 1 228 ? 10.915 9.550 9.552 1.00 93.69 228 LYS A CA 1
ATOM 1854 C C . LYS A 1 228 ? 11.043 8.658 8.330 1.00 93.69 228 LYS A C 1
ATOM 1856 O O . LYS A 1 228 ? 10.566 8.999 7.251 1.00 93.69 228 LYS A O 1
ATOM 1861 N N . GLU A 1 229 ? 11.673 7.505 8.534 1.00 92.94 229 GLU A N 1
ATOM 1862 C CA . GLU A 1 229 ? 11.950 6.519 7.492 1.00 92.94 229 GLU A CA 1
ATOM 1863 C C . GLU A 1 229 ? 10.923 5.391 7.490 1.00 92.94 229 GLU A C 1
ATOM 1865 O O . GLU A 1 229 ? 10.567 4.827 8.534 1.00 92.94 229 GLU A O 1
ATOM 1870 N N . TYR A 1 230 ? 10.494 5.040 6.283 1.00 91.19 230 TYR A N 1
ATOM 1871 C CA . TYR A 1 230 ? 9.568 3.962 6.014 1.00 91.19 230 TYR A CA 1
ATOM 1872 C C . TYR A 1 230 ? 10.159 3.025 4.970 1.00 91.19 230 TYR A C 1
ATOM 1874 O O . TYR A 1 230 ? 10.603 3.468 3.912 1.00 91.19 230 TYR A O 1
ATOM 1882 N N . ARG A 1 231 ? 10.138 1.725 5.254 1.00 88.94 231 ARG A N 1
ATOM 1883 C CA . ARG A 1 231 ? 10.521 0.682 4.297 1.00 88.94 231 ARG A CA 1
ATOM 1884 C C . ARG A 1 231 ? 9.299 0.172 3.569 1.00 88.94 231 ARG A C 1
ATOM 1886 O O . ARG A 1 231 ? 8.250 0.013 4.191 1.00 88.94 231 ARG A O 1
ATOM 1893 N N . CYS A 1 232 ? 9.443 -0.131 2.291 1.00 82.88 232 CYS A N 1
ATOM 1894 C CA . CYS A 1 232 ? 8.419 -0.837 1.544 1.00 82.88 232 CYS A CA 1
ATOM 1895 C C . CYS A 1 232 ? 8.724 -2.333 1.498 1.00 82.88 232 CYS A C 1
ATOM 1897 O O . CYS A 1 232 ? 9.793 -2.732 1.056 1.00 82.88 232 CYS A O 1
ATOM 1899 N N . ASP A 1 233 ? 7.754 -3.145 1.896 1.00 72.75 233 ASP A N 1
ATOM 1900 C CA . ASP A 1 233 ? 7.740 -4.586 1.609 1.00 72.75 233 ASP A CA 1
ATOM 1901 C C . ASP A 1 233 ? 6.534 -4.858 0.692 1.00 72.75 233 ASP A C 1
ATOM 1903 O O . ASP A 1 233 ? 6.657 -4.897 -0.525 1.00 72.75 233 ASP A O 1
ATOM 1907 N N . TRP A 1 234 ? 5.324 -4.797 1.246 1.00 70.94 234 TRP A N 1
ATOM 1908 C CA . TRP A 1 234 ? 4.056 -4.707 0.497 1.00 70.94 234 TRP A CA 1
ATOM 1909 C C . TRP A 1 234 ? 3.255 -3.433 0.822 1.00 70.94 234 TRP A C 1
ATOM 1911 O O . TRP A 1 234 ? 2.157 -3.191 0.314 1.00 70.94 234 TRP A O 1
ATOM 1921 N N . ALA A 1 235 ? 3.798 -2.622 1.719 1.00 76.31 235 ALA A N 1
ATOM 1922 C CA . ALA A 1 235 ? 3.313 -1.313 2.105 1.00 76.31 235 ALA A CA 1
ATOM 1923 C C . ALA A 1 235 ? 4.424 -0.583 2.871 1.00 76.31 235 ALA A C 1
ATOM 1925 O O . ALA A 1 235 ? 5.483 -1.162 3.112 1.00 76.31 235 ALA A O 1
ATOM 1926 N N . LEU A 1 236 ? 4.182 0.668 3.258 1.00 84.56 236 LEU A N 1
ATOM 1927 C CA . LEU A 1 236 ? 5.175 1.521 3.905 1.00 84.56 236 LEU A CA 1
ATOM 1928 C C . LEU A 1 236 ? 5.152 1.341 5.430 1.00 84.56 236 LEU A C 1
ATOM 1930 O O . LEU A 1 236 ? 4.199 1.743 6.095 1.00 84.56 236 LEU A O 1
ATOM 1934 N N . TRP A 1 237 ? 6.207 0.748 5.987 1.00 87.69 237 TRP A N 1
ATOM 1935 C CA . TRP A 1 237 ? 6.361 0.448 7.414 1.00 87.69 237 TRP A CA 1
ATOM 1936 C C . TRP A 1 237 ? 7.349 1.376 8.073 1.00 87.69 237 TRP A C 1
ATOM 1938 O O . TRP A 1 237 ? 8.479 1.502 7.606 1.00 87.69 237 TRP A O 1
ATOM 1948 N N . ARG A 1 238 ? 6.979 1.918 9.225 1.00 89.75 238 ARG A N 1
ATOM 1949 C CA . ARG A 1 238 ? 7.869 2.765 10.006 1.00 89.75 238 ARG A CA 1
ATOM 1950 C C . ARG A 1 238 ? 9.009 1.946 10.613 1.00 89.75 238 ARG A C 1
ATOM 1952 O O . ARG A 1 238 ? 8.764 0.980 11.338 1.00 89.75 238 ARG A O 1
ATOM 1959 N N . GLU A 1 239 ? 10.258 2.308 10.320 1.00 87.94 239 GLU A N 1
ATOM 1960 C CA . GLU A 1 239 ? 11.416 1.494 10.717 1.00 87.94 239 GLU A CA 1
ATOM 1961 C C . GLU A 1 239 ? 11.653 1.495 12.234 1.00 87.94 239 GLU A C 1
ATOM 1963 O O . GLU A 1 239 ? 11.881 0.420 12.799 1.00 87.94 239 GLU A O 1
ATOM 1968 N N . ASP A 1 240 ? 11.516 2.666 12.869 1.00 90.19 240 ASP A N 1
ATOM 1969 C CA . ASP A 1 240 ? 11.631 2.905 14.318 1.00 90.19 240 ASP A CA 1
ATOM 1970 C C . ASP A 1 240 ? 10.310 2.686 15.083 1.00 90.19 240 ASP A C 1
ATOM 1972 O O . ASP A 1 240 ? 10.215 2.986 16.274 1.00 90.19 240 ASP A O 1
ATOM 1976 N N . GLY A 1 241 ? 9.282 2.162 14.407 1.00 88.69 241 GLY A N 1
ATOM 1977 C CA . GLY A 1 241 ? 7.967 1.934 14.990 1.00 88.69 241 GLY A CA 1
ATOM 1978 C C . GLY A 1 241 ? 7.969 0.829 16.051 1.00 88.69 241 GLY A C 1
ATOM 1979 O O . GLY A 1 241 ? 8.610 -0.210 15.890 1.00 88.69 241 GLY A O 1
ATOM 1980 N N . THR A 1 242 ? 7.213 1.028 17.132 1.00 91.25 242 THR A N 1
ATOM 1981 C CA . THR A 1 242 ? 7.126 0.057 18.238 1.00 91.25 242 THR A CA 1
ATOM 1982 C C . THR A 1 242 ? 5.900 -0.845 18.102 1.00 91.25 242 THR A C 1
ATOM 1984 O O . THR A 1 242 ? 4.794 -0.367 17.862 1.00 91.25 242 THR A O 1
ATOM 1987 N N . LEU A 1 243 ? 6.084 -2.153 18.294 1.00 91.12 243 LEU A N 1
ATOM 1988 C CA . LEU A 1 243 ? 4.996 -3.126 18.390 1.00 91.12 243 LEU A CA 1
ATOM 1989 C C . LEU A 1 243 ? 4.759 -3.491 19.860 1.00 91.12 243 LEU A C 1
ATOM 1991 O O . LEU A 1 243 ? 5.692 -3.885 20.558 1.00 91.12 243 LEU A O 1
ATOM 1995 N N . PHE A 1 244 ? 3.515 -3.398 20.314 1.00 90.75 244 PHE A N 1
ATOM 1996 C CA . PHE A 1 244 ? 3.088 -3.855 21.629 1.00 90.75 244 PHE A CA 1
ATOM 1997 C C . PHE A 1 244 ? 2.314 -5.169 21.511 1.00 90.75 244 PHE A C 1
ATOM 1999 O O . PHE A 1 244 ? 1.294 -5.258 20.824 1.00 90.75 244 PHE A O 1
ATOM 2006 N N . ASP A 1 245 ? 2.792 -6.182 22.225 1.00 84.50 245 ASP A N 1
ATOM 2007 C CA . ASP A 1 245 ? 2.278 -7.554 22.235 1.00 84.50 245 ASP A CA 1
ATOM 2008 C C . ASP A 1 245 ? 1.810 -8.001 23.632 1.00 84.50 245 ASP A C 1
ATOM 2010 O O . ASP A 1 245 ? 1.682 -9.191 23.914 1.00 84.50 245 ASP A O 1
ATOM 2014 N N . ARG A 1 246 ? 1.493 -7.045 24.518 1.00 89.25 246 ARG A N 1
ATOM 2015 C CA . ARG A 1 246 ? 0.931 -7.315 25.855 1.00 89.25 246 ARG A CA 1
ATOM 2016 C C . ARG A 1 246 ? -0.545 -7.695 25.773 1.00 89.25 246 ARG A C 1
ATOM 2018 O O . ARG A 1 246 ? -1.420 -7.019 26.307 1.00 89.25 246 ARG A O 1
ATOM 2025 N N . TRP A 1 247 ? -0.825 -8.774 25.065 1.00 91.38 247 TRP A N 1
ATOM 2026 C CA . TRP A 1 247 ? -2.170 -9.240 24.765 1.00 91.38 247 TRP A CA 1
ATOM 2027 C C . TRP A 1 247 ? -2.968 -9.610 26.011 1.00 91.38 247 TRP A C 1
ATOM 2029 O O . TRP A 1 247 ? -4.134 -9.248 26.087 1.00 91.38 247 TRP A O 1
ATOM 2039 N N . ASP A 1 248 ? -2.332 -10.210 27.017 1.00 91.31 248 ASP A N 1
ATOM 2040 C CA . ASP A 1 248 ? -2.980 -10.529 28.299 1.00 91.31 248 ASP A CA 1
ATOM 2041 C C . ASP A 1 248 ? -3.418 -9.268 29.064 1.00 91.31 248 ASP A C 1
ATOM 2043 O O . ASP A 1 248 ? -4.278 -9.324 29.939 1.00 91.31 248 ASP A O 1
ATOM 2047 N N . TYR A 1 249 ? -2.835 -8.115 28.723 1.00 94.31 249 TYR A N 1
ATOM 2048 C CA . TYR A 1 249 ? -3.207 -6.821 29.276 1.00 94.31 249 TYR A CA 1
ATOM 2049 C C . TYR A 1 249 ? -4.255 -6.103 28.414 1.00 94.31 249 TYR A C 1
ATOM 2051 O O . TYR A 1 249 ? -5.223 -5.577 28.955 1.00 94.31 249 TYR A O 1
ATOM 2059 N N . THR A 1 250 ? -4.076 -6.063 27.087 1.00 94.88 250 THR A N 1
ATOM 2060 C CA . THR A 1 250 ? -4.933 -5.278 26.171 1.00 94.88 250 THR A CA 1
ATOM 2061 C C . THR A 1 250 ? -6.144 -6.037 25.638 1.00 94.88 250 THR A C 1
ATOM 2063 O O . THR A 1 250 ? -7.216 -5.460 25.484 1.00 94.88 250 THR A O 1
ATOM 2066 N N . PHE A 1 251 ? -5.997 -7.325 25.354 1.00 96.88 251 PHE A N 1
ATOM 2067 C CA . PHE A 1 251 ? -7.034 -8.175 24.769 1.00 96.88 251 PHE A CA 1
ATOM 2068 C C . PHE A 1 251 ? -7.173 -9.505 25.533 1.00 96.88 251 PHE A C 1
ATOM 2070 O O . PHE A 1 251 ? -7.087 -10.573 24.911 1.00 96.88 251 PHE A O 1
ATOM 2077 N N . PRO A 1 252 ? -7.365 -9.470 26.865 1.00 97.44 252 PRO A N 1
ATOM 2078 C CA . PRO A 1 252 ? -7.483 -10.687 27.657 1.00 97.44 252 PRO A CA 1
ATOM 2079 C C . PRO A 1 252 ? -8.680 -11.507 27.186 1.00 97.44 252 PRO A C 1
ATOM 2081 O O . PRO A 1 252 ? -9.766 -10.974 26.948 1.00 97.44 252 PRO A O 1
ATOM 2084 N N . ASP A 1 253 ? -8.452 -12.808 27.018 1.00 97.38 253 ASP A N 1
ATOM 2085 C CA . ASP A 1 253 ? -9.476 -13.791 26.668 1.00 97.38 253 ASP A CA 1
ATOM 2086 C C . ASP A 1 253 ? -10.337 -13.403 25.450 1.00 97.38 253 ASP A C 1
ATOM 2088 O O . ASP A 1 253 ? -11.502 -13.769 25.357 1.00 97.38 253 ASP A O 1
ATOM 2092 N N . ILE A 1 254 ? -9.778 -12.686 24.463 1.00 97.44 254 ILE A N 1
ATOM 2093 C CA . ILE A 1 254 ? -10.533 -12.188 23.290 1.00 97.44 254 ILE A CA 1
ATOM 2094 C C . ILE A 1 254 ? -11.227 -13.302 22.469 1.00 97.44 254 ILE A C 1
ATOM 2096 O O . ILE A 1 254 ? -12.158 -13.059 21.694 1.00 97.44 254 ILE A O 1
ATOM 2100 N N . ASP A 1 255 ? -10.760 -14.542 22.618 1.00 97.81 255 ASP A N 1
ATOM 2101 C CA . ASP A 1 255 ? -11.314 -15.743 21.993 1.00 97.81 255 ASP A CA 1
ATOM 2102 C C . ASP A 1 255 ? -12.421 -16.421 22.809 1.00 97.81 255 ASP A C 1
ATOM 2104 O O . ASP A 1 255 ? -13.069 -17.325 22.281 1.00 97.81 255 ASP A O 1
ATOM 2108 N N . GLU A 1 256 ? -12.660 -15.999 24.054 1.00 98.06 256 GLU A N 1
ATOM 2109 C CA . GLU A 1 256 ? -13.677 -16.588 24.923 1.00 98.06 256 GLU A CA 1
ATOM 2110 C C . GLU A 1 256 ? -15.055 -16.581 24.244 1.00 98.06 256 GLU A C 1
ATOM 2112 O O . GLU A 1 256 ? -15.407 -15.697 23.450 1.00 98.06 256 GLU A O 1
ATOM 2117 N N . ASP A 1 257 ? -15.838 -17.615 24.534 1.00 97.69 257 ASP A N 1
ATOM 2118 C CA . ASP A 1 257 ? -17.193 -17.756 24.035 1.00 97.69 257 ASP A CA 1
ATOM 2119 C C . ASP A 1 257 ? -18.099 -18.346 25.118 1.00 97.69 257 ASP A C 1
ATOM 2121 O O . ASP A 1 257 ? -17.874 -19.444 25.628 1.00 97.69 257 ASP A O 1
ATOM 2125 N N . ASN A 1 258 ? -19.147 -17.604 25.458 1.00 97.88 258 ASN A N 1
ATOM 2126 C CA . ASN A 1 258 ? -20.194 -17.999 26.392 1.00 97.88 258 ASN A CA 1
ATOM 2127 C C . ASN A 1 258 ? -21.517 -17.321 25.980 1.00 97.88 258 ASN A C 1
ATOM 2129 O O . ASN A 1 258 ? -21.548 -16.525 25.040 1.00 97.88 258 ASN A O 1
ATOM 2133 N N . GLU A 1 259 ? -22.635 -17.652 26.631 1.00 98.06 259 GLU A N 1
ATOM 2134 C CA . GLU A 1 259 ? -23.946 -17.145 26.193 1.00 98.06 259 GLU A CA 1
ATOM 2135 C C . GLU A 1 259 ? -24.091 -15.625 26.351 1.00 98.06 259 GLU A C 1
ATOM 2137 O O . GLU A 1 259 ? -24.716 -14.991 25.501 1.00 98.06 259 GLU A O 1
ATOM 2142 N N . ASP A 1 260 ? -23.470 -15.025 27.369 1.00 98.12 260 ASP A N 1
ATOM 2143 C CA . ASP A 1 260 ? -23.488 -13.571 27.556 1.00 98.12 260 ASP A CA 1
ATOM 2144 C C . ASP A 1 260 ? -22.722 -12.873 26.427 1.00 98.12 260 ASP A C 1
ATOM 2146 O O . ASP A 1 260 ? -23.237 -11.933 25.820 1.00 98.12 260 ASP A O 1
ATOM 2150 N N . ILE A 1 261 ? -21.539 -13.390 26.070 1.00 98.62 261 ILE A N 1
ATOM 2151 C CA . ILE A 1 261 ? -20.751 -12.908 24.927 1.00 98.62 261 ILE A CA 1
ATOM 2152 C C . ILE A 1 261 ? -21.559 -13.050 23.634 1.00 98.62 261 ILE A C 1
ATOM 2154 O O . ILE A 1 261 ? -21.656 -12.102 22.859 1.00 98.62 261 ILE A O 1
ATOM 2158 N N . ARG A 1 262 ? -22.193 -14.202 23.383 1.00 98.44 262 ARG A N 1
ATOM 2159 C CA . ARG A 1 262 ? -23.019 -14.396 22.177 1.00 98.44 262 ARG A CA 1
ATOM 2160 C C . ARG A 1 262 ? -24.241 -13.490 22.153 1.00 98.44 262 ARG A C 1
ATOM 2162 O O . ARG A 1 262 ? -24.666 -13.082 21.075 1.00 98.44 262 ARG A O 1
ATOM 2169 N N . SER A 1 263 ? -24.843 -13.214 23.305 1.00 98.25 263 SER A N 1
ATOM 2170 C CA . SER A 1 263 ? -25.956 -12.273 23.426 1.00 98.25 263 SER A CA 1
ATOM 2171 C C . SER A 1 263 ? -25.509 -10.857 23.058 1.00 98.25 263 SER A C 1
ATOM 2173 O O . SER A 1 263 ? -26.117 -10.241 22.184 1.00 98.25 263 SER A O 1
ATOM 2175 N N . LEU A 1 264 ? -24.384 -10.403 23.624 1.00 98.50 264 LEU A N 1
ATOM 2176 C CA . LEU A 1 264 ? -23.752 -9.127 23.294 1.00 98.50 264 LEU A CA 1
ATOM 2177 C C . LEU A 1 264 ? -23.422 -9.027 21.797 1.00 98.50 264 LEU A C 1
ATOM 2179 O O . LEU A 1 264 ? -23.830 -8.087 21.133 1.00 98.50 264 LEU A O 1
ATOM 2183 N N . ILE A 1 265 ? -22.726 -10.007 21.219 1.00 98.50 265 ILE A N 1
ATOM 2184 C CA . ILE A 1 265 ? -22.337 -9.922 19.804 1.00 98.50 265 ILE A CA 1
ATOM 2185 C C . ILE A 1 265 ? -23.557 -9.997 18.870 1.00 98.50 265 ILE A C 1
ATOM 2187 O O . ILE A 1 265 ? -23.583 -9.325 17.840 1.00 98.50 265 ILE A O 1
ATOM 2191 N N . ARG A 1 266 ? -24.605 -10.759 19.226 1.00 98.31 266 ARG A N 1
ATOM 2192 C CA . ARG A 1 266 ? -25.859 -10.781 18.452 1.00 98.31 266 ARG A CA 1
ATOM 2193 C C . ARG A 1 266 ? -26.588 -9.441 18.471 1.00 98.31 266 ARG A C 1
ATOM 2195 O O . ARG A 1 266 ? -27.239 -9.134 17.474 1.00 98.31 266 ARG A O 1
ATOM 2202 N N . SER A 1 267 ? -26.496 -8.659 19.549 1.00 98.38 267 SER A N 1
ATOM 2203 C CA . SER A 1 267 ? -27.177 -7.361 19.620 1.00 98.38 267 SER A CA 1
ATOM 2204 C C . SER A 1 267 ? -26.595 -6.330 18.645 1.00 98.38 267 SER A C 1
ATOM 2206 O O . SER A 1 267 ? -27.322 -5.423 18.251 1.00 98.38 267 SER A O 1
ATOM 2208 N N . ILE A 1 268 ? -25.353 -6.521 18.172 1.00 98.38 268 ILE A N 1
ATOM 2209 C CA . ILE A 1 268 ? -24.737 -5.711 17.103 1.00 98.38 268 ILE A CA 1
ATOM 2210 C C . ILE A 1 268 ? -25.471 -5.894 15.762 1.00 98.38 268 ILE A C 1
ATOM 2212 O O . ILE A 1 268 ? -25.510 -4.986 14.938 1.00 98.38 268 ILE A O 1
ATOM 2216 N N . GLY A 1 269 ? -26.079 -7.063 15.527 1.00 97.69 269 GLY A N 1
ATOM 2217 C CA . GLY A 1 269 ? -26.911 -7.299 14.343 1.00 97.69 269 GLY A CA 1
ATOM 2218 C C . GLY A 1 269 ? -26.152 -7.646 13.057 1.00 97.69 269 GLY A C 1
ATOM 2219 O O . GLY A 1 269 ? -26.729 -7.556 11.974 1.00 97.69 269 GLY A O 1
ATOM 2220 N N . VAL A 1 270 ? -24.890 -8.086 13.145 1.00 97.19 270 VAL A N 1
ATOM 2221 C CA . VAL A 1 270 ? -24.091 -8.526 11.983 1.00 97.19 270 VAL A CA 1
ATOM 2222 C C . VAL A 1 270 ? -23.663 -9.997 12.078 1.00 97.19 270 VAL A C 1
ATOM 2224 O O . VAL A 1 270 ? -23.529 -10.537 13.178 1.00 97.19 270 VAL A O 1
ATOM 2227 N N . PRO A 1 271 ? -23.412 -10.682 10.944 1.00 96.44 271 PRO A N 1
ATOM 2228 C CA . PRO A 1 271 ? -22.867 -12.038 10.963 1.00 96.44 271 PRO A CA 1
ATOM 2229 C C . PRO A 1 271 ? -21.463 -12.087 11.581 1.00 96.44 271 PRO A C 1
ATOM 2231 O O . PRO A 1 271 ? -20.632 -11.235 11.285 1.00 96.44 271 PRO A O 1
ATOM 2234 N N . THR A 1 272 ? -21.167 -13.134 12.354 1.00 96.81 272 THR A N 1
ATOM 2235 C CA . THR A 1 272 ? -19.879 -13.308 13.060 1.00 96.81 272 THR A CA 1
ATOM 2236 C C . THR A 1 272 ? -18.857 -14.163 12.309 1.00 96.81 272 THR A C 1
ATOM 2238 O O . THR A 1 272 ? -17.701 -14.258 12.714 1.00 96.81 272 THR A O 1
ATOM 2241 N N . GLY A 1 273 ? -19.256 -14.801 11.203 1.00 97.44 273 GLY A N 1
ATOM 2242 C CA . GLY A 1 273 ? -18.347 -15.603 10.383 1.00 97.44 273 GLY A CA 1
ATOM 2243 C C . GLY A 1 273 ? -17.252 -14.739 9.756 1.00 97.44 273 GLY A C 1
ATOM 2244 O O . GLY A 1 273 ? -17.551 -13.664 9.232 1.00 97.44 273 GLY A O 1
ATOM 2245 N N . MET A 1 274 ? -16.003 -15.210 9.796 1.00 97.38 274 MET A N 1
ATOM 2246 C CA . MET A 1 274 ? -14.841 -14.480 9.278 1.00 97.38 274 MET A CA 1
ATOM 2247 C C . MET A 1 274 ? -15.020 -14.084 7.803 1.00 97.38 274 MET A C 1
ATOM 2249 O O . MET A 1 274 ? -15.529 -14.877 7.010 1.00 97.38 274 MET A O 1
ATOM 2253 N N . THR A 1 275 ? -14.591 -12.880 7.421 1.00 96.88 275 THR A N 1
ATOM 2254 C CA . THR A 1 275 ? -14.635 -12.406 6.027 1.00 96.88 275 THR A CA 1
ATOM 2255 C C . THR A 1 275 ? -13.351 -11.682 5.634 1.00 96.88 275 THR A C 1
ATOM 2257 O O . THR A 1 275 ? -12.811 -10.916 6.419 1.00 96.88 275 THR A O 1
ATOM 2260 N N . ASN A 1 276 ? -12.897 -11.890 4.397 1.00 94.12 276 ASN A N 1
ATOM 2261 C CA . ASN A 1 276 ? -11.786 -11.150 3.779 1.00 94.12 276 ASN A CA 1
ATOM 2262 C C . ASN A 1 276 ? -12.267 -10.192 2.676 1.00 94.12 276 ASN A C 1
ATOM 2264 O O . ASN A 1 276 ? -11.468 -9.681 1.901 1.00 94.12 276 ASN A O 1
ATOM 2268 N N . VAL A 1 277 ? -13.583 -9.993 2.549 1.00 94.69 277 VAL A N 1
ATOM 2269 C CA . VAL A 1 277 ? -14.158 -9.117 1.524 1.00 94.69 277 VAL A CA 1
ATOM 2270 C C . VAL A 1 277 ? -14.244 -7.701 2.079 1.00 94.69 277 VAL A C 1
ATOM 2272 O O . VAL A 1 277 ? -15.112 -7.437 2.910 1.00 94.69 277 VAL A O 1
ATOM 2275 N N . ASP A 1 278 ? -13.402 -6.792 1.586 1.00 93.31 278 ASP A N 1
ATOM 2276 C CA . ASP A 1 278 ? -13.271 -5.413 2.088 1.00 93.31 278 ASP A CA 1
ATOM 2277 C C . ASP A 1 278 ? -14.608 -4.675 2.219 1.00 93.31 278 ASP A C 1
ATOM 2279 O O . ASP A 1 278 ? -14.889 -4.079 3.253 1.00 93.31 278 ASP A O 1
ATOM 2283 N N . ARG A 1 279 ? -15.496 -4.789 1.221 1.00 94.12 279 ARG A N 1
ATOM 2284 C CA . ARG A 1 279 ? -16.842 -4.189 1.282 1.00 94.12 279 ARG A CA 1
ATOM 2285 C C . ARG A 1 279 ? -17.658 -4.689 2.480 1.00 94.12 279 ARG A C 1
ATOM 2287 O O . ARG A 1 279 ? -18.400 -3.926 3.085 1.00 94.12 279 ARG A O 1
ATOM 2294 N N . VAL A 1 280 ? -17.542 -5.976 2.811 1.00 96.56 280 VAL A N 1
ATOM 2295 C CA . VAL A 1 280 ? -18.237 -6.580 3.959 1.00 96.56 280 VAL A CA 1
ATOM 2296 C C . VAL A 1 280 ? -17.554 -6.182 5.267 1.00 96.56 280 VAL A C 1
ATOM 2298 O O . VAL A 1 280 ? -18.247 -5.923 6.245 1.00 96.56 280 VAL A O 1
ATOM 2301 N N . ILE A 1 281 ? -16.218 -6.112 5.288 1.00 97.19 281 ILE A N 1
ATOM 2302 C CA . ILE A 1 281 ? -15.448 -5.629 6.443 1.00 97.19 281 ILE A CA 1
ATOM 2303 C C . ILE A 1 281 ? -15.858 -4.192 6.783 1.00 97.19 281 ILE A C 1
ATOM 2305 O O . ILE A 1 281 ? -16.192 -3.915 7.933 1.00 97.19 281 ILE A O 1
ATOM 2309 N N . TRP A 1 282 ? -15.890 -3.304 5.784 1.00 96.19 282 TRP A N 1
ATOM 2310 C CA . TRP A 1 282 ? -16.293 -1.911 5.960 1.00 96.19 282 TRP A CA 1
ATOM 2311 C C . TRP A 1 282 ? -17.717 -1.800 6.505 1.00 96.19 282 TRP A C 1
ATOM 2313 O O . TRP A 1 282 ? -17.933 -1.130 7.510 1.00 96.19 282 TRP A O 1
ATOM 2323 N N . GLU A 1 283 ? -18.678 -2.517 5.917 1.00 96.19 283 GLU A N 1
ATOM 2324 C CA . GLU A 1 283 ? -20.067 -2.477 6.386 1.00 96.19 283 GLU A CA 1
ATOM 2325 C C . GLU A 1 283 ? -20.209 -2.976 7.830 1.00 96.19 283 GLU A C 1
ATOM 2327 O O . GLU A 1 283 ? -20.866 -2.332 8.644 1.00 96.19 283 GLU A O 1
ATOM 2332 N N . ARG A 1 284 ? -19.526 -4.070 8.194 1.00 97.56 284 ARG A N 1
ATOM 2333 C CA . ARG A 1 284 ? -19.513 -4.553 9.583 1.00 97.56 284 ARG A CA 1
ATOM 2334 C C . ARG A 1 284 ? -18.915 -3.534 10.538 1.00 97.56 284 ARG A C 1
ATOM 2336 O O . ARG A 1 284 ? -19.463 -3.336 11.618 1.00 97.56 284 ARG A O 1
ATOM 2343 N N . MET A 1 285 ? -17.819 -2.886 10.148 1.00 97.12 285 MET A N 1
ATOM 2344 C CA . MET A 1 285 ? -17.219 -1.827 10.951 1.00 97.12 285 MET A CA 1
ATOM 2345 C C . MET A 1 285 ? -18.211 -0.683 11.168 1.00 97.12 285 MET A C 1
ATOM 2347 O O . MET A 1 285 ? -18.395 -0.271 12.311 1.00 97.12 285 MET A O 1
ATOM 2351 N N . ARG A 1 286 ? -18.913 -0.226 10.121 1.00 96.06 286 ARG A N 1
ATOM 2352 C CA . ARG A 1 286 ? -19.945 0.817 10.244 1.00 96.06 286 ARG A CA 1
ATOM 2353 C C . ARG A 1 286 ? -21.062 0.414 11.197 1.00 96.06 286 ARG A C 1
ATOM 2355 O O . ARG A 1 286 ? -21.498 1.242 11.994 1.00 96.06 286 ARG A O 1
ATOM 2362 N N . THR A 1 287 ? -21.517 -0.839 11.133 1.00 97.06 287 THR A N 1
ATOM 2363 C CA . THR A 1 287 ? -22.551 -1.329 12.050 1.00 97.06 287 THR A CA 1
ATOM 2364 C C . THR A 1 287 ? -22.048 -1.367 13.488 1.00 97.06 287 THR A C 1
ATOM 2366 O O . THR A 1 287 ? -22.749 -0.881 14.367 1.00 97.06 287 THR A O 1
ATOM 2369 N N . VAL A 1 288 ? -20.831 -1.868 13.738 1.00 97.50 288 VAL A N 1
ATOM 2370 C CA . VAL A 1 288 ? -20.226 -1.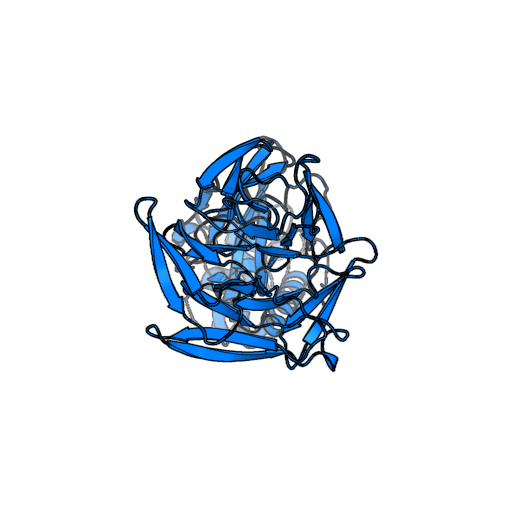838 15.082 1.00 97.50 288 VAL A CA 1
ATOM 2371 C C . VAL A 1 288 ? -20.081 -0.400 15.569 1.00 97.50 288 VAL A C 1
ATOM 2373 O O . VAL A 1 288 ? -20.407 -0.125 16.716 1.00 97.50 288 VAL A O 1
ATOM 2376 N N . TRP A 1 289 ? -19.630 0.521 14.714 1.00 95.69 289 TRP A N 1
ATOM 2377 C CA . TRP A 1 289 ? -19.482 1.935 15.052 1.00 95.69 289 TRP A CA 1
ATOM 2378 C C . TRP A 1 289 ? -20.807 2.550 15.504 1.00 95.69 289 TRP A C 1
ATOM 2380 O O . TRP A 1 289 ? -20.881 3.103 16.598 1.00 95.69 289 TRP A O 1
ATOM 2390 N N . ALA A 1 290 ? -21.855 2.432 14.683 1.00 95.44 290 ALA A N 1
ATOM 2391 C CA . ALA A 1 290 ? -23.177 2.972 14.995 1.00 95.44 290 ALA A CA 1
ATOM 2392 C C . ALA A 1 290 ? -23.768 2.310 16.248 1.00 95.44 290 ALA A C 1
ATOM 2394 O O . ALA A 1 290 ? -24.195 2.999 17.170 1.00 95.44 290 ALA A O 1
ATOM 2395 N N . TRP A 1 291 ? -23.701 0.978 16.324 1.00 97.00 291 TRP A N 1
ATOM 2396 C CA . TRP A 1 291 ? -24.186 0.222 17.473 1.00 97.00 291 TRP A CA 1
ATOM 2397 C C . TRP A 1 291 ? -23.493 0.649 18.766 1.00 97.00 291 TRP A C 1
ATOM 2399 O O . TRP A 1 291 ? -24.153 0.859 19.778 1.00 97.00 291 TRP A O 1
ATOM 2409 N N . LEU A 1 292 ? -22.172 0.821 18.736 1.00 95.31 292 LEU A N 1
ATOM 2410 C CA . LEU A 1 292 ? -21.411 1.238 19.903 1.00 95.31 292 LEU A CA 1
ATOM 2411 C C . LEU A 1 292 ? -21.843 2.631 20.361 1.00 95.31 292 LEU A C 1
ATOM 2413 O O . LEU A 1 292 ? -22.030 2.829 21.553 1.00 95.31 292 LEU A O 1
ATOM 2417 N N . LYS A 1 293 ? -22.085 3.565 19.429 1.00 91.62 293 LYS A N 1
ATOM 2418 C CA . LYS A 1 293 ? -22.587 4.911 19.749 1.00 91.62 293 LYS A CA 1
ATOM 2419 C C . LYS A 1 293 ? -23.954 4.895 20.429 1.00 91.62 293 LYS A C 1
ATOM 2421 O O . LYS A 1 293 ? -24.151 5.657 21.369 1.00 91.62 293 LYS A O 1
ATOM 2426 N N . ASP A 1 294 ? -24.844 4.005 20.007 1.00 94.88 294 ASP A N 1
ATOM 2427 C CA . ASP A 1 294 ? -26.183 3.867 20.592 1.00 94.88 294 ASP A CA 1
ATOM 2428 C C . ASP A 1 294 ? -26.179 3.217 21.987 1.00 94.88 294 ASP A C 1
ATOM 2430 O O . ASP A 1 294 ? -27.159 3.324 22.720 1.00 94.88 294 ASP A O 1
ATOM 2434 N N . HIS A 1 295 ? -25.085 2.549 22.364 1.00 95.56 295 HIS A N 1
ATOM 2435 C CA . HIS A 1 295 ? -24.954 1.819 23.630 1.00 95.56 295 HIS A CA 1
ATOM 2436 C C . HIS A 1 295 ? -23.878 2.404 24.552 1.00 95.56 295 HIS A C 1
ATOM 2438 O O . HIS A 1 295 ? -23.380 1.740 25.466 1.00 95.56 295 HIS A O 1
ATOM 2444 N N . ILE A 1 296 ? -23.513 3.658 24.315 1.00 93.56 296 ILE A N 1
ATOM 2445 C CA . ILE A 1 296 ? -22.704 4.455 25.226 1.00 93.56 296 ILE A CA 1
ATOM 2446 C C . ILE A 1 296 ? -23.612 5.055 26.295 1.00 93.56 296 ILE A C 1
ATOM 2448 O O . ILE A 1 296 ? -24.600 5.719 25.988 1.00 93.56 296 ILE A O 1
ATOM 2452 N N . LEU A 1 297 ? -23.235 4.865 27.556 1.00 94.19 297 LEU A N 1
ATOM 2453 C CA . LEU A 1 297 ? -23.848 5.566 28.674 1.00 94.19 297 LEU A CA 1
ATOM 2454 C C . LEU A 1 297 ? -23.285 6.991 28.717 1.00 94.19 297 LEU A C 1
ATOM 2456 O O . LEU A 1 297 ? -22.071 7.176 28.843 1.00 94.19 297 LEU A O 1
ATOM 2460 N N . SER A 1 298 ? -24.162 7.989 28.600 1.00 89.69 298 SER A N 1
ATOM 2461 C CA . SER A 1 298 ? -23.817 9.391 28.861 1.00 89.69 298 SER A CA 1
ATOM 2462 C C . SER A 1 298 ? -23.586 9.624 30.352 1.00 89.69 298 SER A C 1
ATOM 2464 O O . SER A 1 298 ? -24.101 8.871 31.169 1.00 89.69 298 SER A O 1
ATOM 2466 N N . GLU A 1 299 ? -22.905 10.706 30.725 1.00 89.50 299 GLU A N 1
ATOM 2467 C CA . GLU A 1 299 ? -22.646 11.034 32.140 1.00 89.50 299 GLU A CA 1
ATOM 2468 C C . GLU A 1 299 ? -23.924 11.249 32.967 1.00 89.50 299 GLU A C 1
ATOM 2470 O O . GLU A 1 299 ? -23.929 11.003 34.169 1.00 89.50 299 GLU A O 1
ATOM 2475 N N . ASP A 1 300 ? -25.023 11.636 32.312 1.00 92.00 300 ASP A N 1
ATOM 2476 C CA . ASP A 1 300 ? -26.344 11.776 32.934 1.00 92.00 300 ASP A CA 1
ATOM 2477 C C . ASP A 1 300 ? -27.086 10.434 33.117 1.00 92.00 300 ASP A C 1
ATOM 2479 O O . ASP A 1 300 ? -28.166 10.399 33.715 1.00 92.00 300 ASP A O 1
ATOM 2483 N N . ASP A 1 301 ? -26.556 9.324 32.590 1.00 94.44 301 ASP A N 1
ATOM 2484 C CA . ASP A 1 301 ? -27.172 8.006 32.743 1.00 94.44 301 ASP A CA 1
ATOM 2485 C C . ASP A 1 301 ? -26.963 7.488 34.180 1.00 94.44 301 ASP A C 1
ATOM 2487 O O . ASP A 1 301 ? -25.828 7.460 34.666 1.00 94.44 301 ASP A O 1
ATOM 2491 N N . PRO A 1 302 ? -28.017 7.027 34.882 1.00 96.44 302 PRO A N 1
ATOM 2492 C CA . PRO A 1 302 ? -27.901 6.568 36.268 1.00 96.44 302 PRO A CA 1
ATOM 2493 C C . PRO A 1 302 ? -26.952 5.374 36.454 1.00 96.44 302 PRO A C 1
ATOM 2495 O O . PRO A 1 302 ? -26.502 5.130 37.574 1.00 96.44 302 PRO A O 1
ATOM 2498 N N . ASN A 1 303 ? -26.645 4.628 35.390 1.00 96.38 303 ASN A N 1
ATOM 2499 C CA . ASN A 1 303 ? -25.714 3.506 35.419 1.00 96.38 303 ASN A CA 1
ATOM 2500 C C . ASN A 1 303 ? -24.276 3.896 35.040 1.00 96.38 303 ASN A C 1
ATOM 2502 O O . ASN A 1 303 ? -23.389 3.047 35.151 1.00 96.38 303 ASN A O 1
ATOM 2506 N N . TYR A 1 304 ? -24.018 5.137 34.609 1.00 95.31 304 TYR A N 1
ATOM 2507 C CA . TYR A 1 304 ? -22.710 5.563 34.101 1.00 95.31 304 TYR A CA 1
ATOM 2508 C C . TYR A 1 304 ? -21.584 5.363 35.119 1.00 95.31 304 TYR A C 1
ATOM 2510 O O . TYR A 1 304 ? -20.618 4.655 34.829 1.00 95.31 304 TYR A O 1
ATOM 2518 N N . ASP A 1 305 ? -21.728 5.922 36.326 1.00 94.81 305 ASP A N 1
ATOM 2519 C CA . ASP A 1 305 ? -20.707 5.816 37.377 1.00 94.81 305 ASP A CA 1
ATOM 2520 C C . ASP A 1 305 ? -20.442 4.351 37.753 1.00 94.81 305 ASP A C 1
ATOM 2522 O O . ASP A 1 305 ? -19.292 3.928 37.843 1.00 94.81 305 ASP A O 1
ATOM 2526 N N . ALA A 1 306 ? -21.496 3.541 37.889 1.00 96.56 306 ALA A N 1
ATOM 2527 C CA . ALA A 1 306 ? -21.359 2.131 38.243 1.00 96.56 306 ALA A CA 1
ATOM 2528 C C . ALA A 1 306 ? -20.657 1.314 37.143 1.00 96.56 306 ALA A C 1
ATOM 2530 O O . ALA A 1 306 ? -19.838 0.445 37.449 1.00 96.56 306 ALA A O 1
ATOM 2531 N N . ALA A 1 307 ? -20.936 1.606 35.869 1.00 95.69 307 ALA A N 1
ATOM 2532 C CA . ALA A 1 307 ? -20.241 0.992 34.744 1.00 95.69 307 ALA A CA 1
ATOM 2533 C C . ALA A 1 307 ? -18.763 1.421 34.686 1.00 95.69 307 ALA A C 1
ATOM 2535 O O . ALA A 1 307 ? -17.897 0.570 34.479 1.00 95.69 307 ALA A O 1
ATOM 2536 N N . CYS A 1 308 ? -18.466 2.709 34.920 1.00 94.38 308 CYS A N 1
ATOM 2537 C CA . CYS A 1 308 ? -17.100 3.237 35.027 1.00 94.38 308 CYS A CA 1
ATOM 2538 C C . CYS A 1 308 ? -16.303 2.555 36.141 1.00 94.38 308 CYS A C 1
ATOM 2540 O O . CYS A 1 308 ? -15.156 2.159 35.923 1.00 94.38 308 CYS A O 1
ATOM 2542 N N . ASP A 1 309 ? -16.897 2.429 37.326 1.00 94.81 309 ASP A N 1
ATOM 2543 C CA . ASP A 1 309 ? -16.248 1.845 38.496 1.00 94.81 309 ASP A CA 1
ATOM 2544 C C . ASP A 1 309 ? -15.980 0.354 38.280 1.00 94.81 309 ASP A C 1
ATOM 2546 O O . ASP A 1 309 ? -14.886 -0.128 38.575 1.00 94.81 309 ASP A O 1
ATOM 2550 N N . TYR A 1 310 ? -16.937 -0.371 37.688 1.00 95.12 310 TYR A N 1
ATOM 2551 C CA . TYR A 1 310 ? -16.740 -1.773 37.325 1.00 95.12 310 TYR A CA 1
ATOM 2552 C C . TYR A 1 310 ? -15.628 -1.927 36.282 1.00 95.12 310 TYR A C 1
ATOM 2554 O O . TYR A 1 310 ? -14.715 -2.726 36.476 1.00 95.12 310 TYR A O 1
ATOM 2562 N N . HIS A 1 311 ? -15.650 -1.129 35.211 1.00 92.94 311 HIS A N 1
ATOM 2563 C CA . HIS A 1 311 ? -14.589 -1.119 34.202 1.00 92.94 311 HIS A CA 1
ATOM 2564 C C . HIS A 1 311 ? -13.214 -0.818 34.820 1.00 92.94 311 HIS A C 1
ATOM 2566 O O . HIS A 1 311 ? -12.214 -1.422 34.445 1.00 92.94 311 HIS A O 1
ATOM 2572 N N . SER A 1 312 ? -13.141 0.117 35.766 1.00 92.06 312 SER A N 1
ATOM 2573 C CA . SER A 1 312 ? -11.881 0.541 36.394 1.00 92.06 312 SER A CA 1
ATOM 2574 C C . SER A 1 312 ? -11.424 -0.378 37.530 1.00 92.06 312 SER A C 1
ATOM 2576 O O . SER A 1 312 ? -10.363 -0.155 38.108 1.00 92.06 312 SER A O 1
ATOM 2578 N N . SER A 1 313 ? -12.213 -1.403 37.871 1.00 94.56 313 SER A N 1
ATOM 2579 C CA . SER A 1 313 ? -11.882 -2.356 38.938 1.00 94.56 313 SER A CA 1
ATOM 2580 C C . SER A 1 313 ? -10.820 -3.385 38.536 1.00 94.56 313 SER A C 1
ATOM 2582 O O . SER A 1 313 ? -10.272 -4.072 39.400 1.00 94.56 313 SER A O 1
ATOM 2584 N N . PHE A 1 314 ? -10.512 -3.477 37.241 1.00 92.00 314 PHE A N 1
ATOM 2585 C CA . PHE A 1 314 ? -9.503 -4.374 36.689 1.00 92.00 314 PHE A CA 1
ATOM 2586 C C . PHE A 1 314 ? -8.130 -3.691 36.631 1.00 92.00 314 PHE A C 1
ATOM 2588 O O . PHE A 1 314 ? -8.013 -2.506 36.327 1.00 92.00 314 PHE A O 1
ATOM 2595 N N . ASP A 1 315 ? -7.064 -4.453 36.871 1.00 93.38 315 ASP A N 1
ATOM 2596 C CA . ASP A 1 315 ? -5.670 -4.011 36.712 1.00 93.38 315 ASP A CA 1
ATOM 2597 C C . ASP A 1 315 ? -5.166 -4.107 35.258 1.00 93.38 315 ASP A C 1
ATOM 2599 O O . ASP A 1 315 ? -4.010 -3.793 34.970 1.00 93.38 315 ASP A O 1
ATOM 2603 N N . ARG A 1 316 ? -6.052 -4.514 34.345 1.00 94.50 316 ARG A N 1
ATOM 2604 C CA . ARG A 1 316 ? -5.871 -4.678 32.898 1.00 94.50 316 ARG A CA 1
ATOM 2605 C C . ARG A 1 316 ? -7.091 -4.137 32.149 1.00 94.50 316 ARG A C 1
ATOM 2607 O O . ARG A 1 316 ? -8.076 -3.743 32.769 1.00 94.50 316 ARG A O 1
ATOM 2614 N N . TRP A 1 317 ? -7.061 -4.156 30.818 1.00 94.75 317 TRP A N 1
ATOM 2615 C CA . TRP A 1 317 ? -8.265 -3.860 30.040 1.00 94.75 317 TRP A CA 1
ATOM 2616 C C . TRP A 1 317 ? -9.315 -4.968 30.213 1.00 94.75 317 TRP A C 1
ATOM 2618 O O . TRP A 1 317 ? -8.935 -6.128 30.409 1.00 94.75 317 TRP A O 1
ATOM 2628 N N . PRO A 1 318 ? -10.623 -4.654 30.149 1.00 96.25 318 PRO A N 1
ATOM 2629 C CA . PRO A 1 318 ? -11.656 -5.671 30.282 1.00 96.25 318 PRO A CA 1
ATOM 2630 C C . PRO A 1 318 ? -11.562 -6.743 29.191 1.00 96.25 318 PRO A C 1
ATOM 2632 O O . PRO A 1 318 ? -11.324 -6.444 28.015 1.00 96.25 318 PRO A O 1
ATOM 2635 N N . SER A 1 319 ? -11.789 -7.995 29.579 1.00 97.75 319 SER A N 1
ATOM 2636 C CA . SER A 1 319 ? -11.969 -9.104 28.646 1.00 97.75 319 SER A CA 1
ATOM 2637 C C . SER A 1 319 ? -13.309 -8.988 27.928 1.00 97.75 319 SER A C 1
ATOM 2639 O O . SER A 1 319 ? -14.211 -8.259 28.348 1.00 97.75 319 SER A O 1
ATOM 2641 N N . ILE A 1 320 ? -13.493 -9.750 26.850 1.00 98.12 320 ILE A N 1
ATOM 2642 C CA . ILE A 1 320 ? -14.791 -9.789 26.163 1.00 98.12 320 ILE A CA 1
ATOM 2643 C C . ILE A 1 320 ? -15.921 -10.306 27.077 1.00 98.12 320 ILE A C 1
ATOM 2645 O O . ILE A 1 320 ? -17.054 -9.832 26.972 1.00 98.12 320 ILE A O 1
ATOM 2649 N N . GLY A 1 321 ? -15.629 -11.223 28.007 1.00 98.50 321 GLY A N 1
ATOM 2650 C CA . GLY A 1 321 ? -16.590 -11.695 29.008 1.00 98.50 321 GLY A CA 1
ATOM 2651 C C . GLY A 1 321 ? -16.973 -10.618 30.030 1.00 98.50 321 GLY A C 1
ATOM 2652 O O . GLY A 1 321 ? -18.141 -10.498 30.414 1.00 98.50 321 GLY A O 1
ATOM 2653 N N . GLU A 1 322 ? -16.018 -9.779 30.426 1.00 98.00 322 GLU A N 1
ATOM 2654 C CA . GLU A 1 322 ? -16.257 -8.636 31.314 1.00 98.00 322 GLU A CA 1
ATOM 2655 C C . GLU A 1 322 ? -17.034 -7.525 30.600 1.00 98.00 322 GLU A C 1
ATOM 2657 O O . GLU A 1 322 ? -17.995 -7.007 31.165 1.00 98.00 322 GLU A O 1
ATOM 2662 N N . LEU A 1 323 ? -16.721 -7.230 29.332 1.00 98.00 323 LEU A N 1
ATOM 2663 C CA . LEU A 1 323 ? -17.519 -6.320 28.498 1.00 98.00 323 LEU A CA 1
ATOM 2664 C C . LEU A 1 323 ? -18.969 -6.813 28.359 1.00 98.00 323 LEU A C 1
ATOM 2666 O O . LEU A 1 323 ? -19.906 -6.028 28.508 1.00 98.00 323 LEU A O 1
ATOM 2670 N N . ALA A 1 324 ? -19.181 -8.115 28.146 1.00 98.50 324 ALA A N 1
ATOM 2671 C CA . ALA A 1 324 ? -20.521 -8.705 28.130 1.00 98.50 324 ALA A CA 1
ATOM 2672 C C . ALA A 1 324 ? -21.243 -8.561 29.479 1.00 98.50 324 ALA A C 1
ATOM 2674 O O . ALA A 1 324 ? -22.440 -8.268 29.513 1.00 98.50 324 ALA A O 1
ATOM 2675 N N . SER A 1 325 ? -20.517 -8.704 30.589 1.00 98.19 325 SER A N 1
ATOM 2676 C CA . SER A 1 325 ? -21.063 -8.517 31.936 1.00 98.19 325 SER A CA 1
ATOM 2677 C C . SER A 1 325 ? -21.456 -7.064 32.207 1.00 98.19 325 SER A C 1
ATOM 2679 O O . SER A 1 325 ? -22.541 -6.835 32.746 1.00 98.19 325 SER A O 1
ATOM 2681 N N . ILE A 1 326 ? -20.630 -6.097 31.789 1.00 97.56 326 ILE A N 1
ATOM 2682 C CA . ILE A 1 326 ? -20.930 -4.659 31.856 1.00 97.56 326 ILE A CA 1
ATOM 2683 C C . ILE A 1 326 ? -22.214 -4.374 31.075 1.00 97.56 326 ILE A C 1
ATOM 2685 O O . ILE A 1 326 ? -23.183 -3.875 31.644 1.00 97.56 326 ILE A O 1
ATOM 2689 N N . PHE A 1 327 ? -22.263 -4.782 29.805 1.00 98.06 327 PHE A N 1
ATOM 2690 C CA . PHE A 1 327 ? -23.411 -4.532 28.937 1.00 98.06 327 PHE A CA 1
ATOM 2691 C C . PHE A 1 327 ? -24.707 -5.131 29.494 1.00 98.06 327 PHE A C 1
ATOM 2693 O O . PHE A 1 327 ? -25.732 -4.457 29.562 1.00 98.06 327 PHE A O 1
ATOM 2700 N N . ARG A 1 328 ? -24.666 -6.387 29.955 1.00 97.88 328 ARG A N 1
ATOM 2701 C CA . ARG A 1 328 ? -25.828 -7.063 30.551 1.00 97.88 328 ARG A CA 1
ATOM 2702 C C . ARG A 1 328 ? -26.323 -6.368 31.822 1.00 97.88 328 ARG A C 1
ATOM 2704 O O . ARG A 1 328 ? -27.525 -6.352 32.067 1.00 97.88 328 ARG A O 1
ATOM 2711 N N . THR A 1 329 ? -25.408 -5.860 32.644 1.00 97.94 329 THR A N 1
ATOM 2712 C CA . THR A 1 329 ? -25.735 -5.289 33.961 1.00 97.94 329 THR A CA 1
ATOM 2713 C C . THR A 1 329 ? -26.233 -3.853 33.849 1.00 97.94 329 THR A C 1
ATOM 2715 O O . THR A 1 329 ? -27.191 -3.488 34.525 1.00 97.94 329 THR A O 1
ATOM 2718 N N . TYR A 1 330 ? -25.599 -3.054 32.992 1.00 97.69 330 TYR A N 1
ATOM 2719 C CA . TYR A 1 330 ? -25.795 -1.604 32.939 1.00 97.69 330 TYR A CA 1
ATOM 2720 C C . TYR A 1 330 ? -26.521 -1.126 31.675 1.00 97.69 330 TYR A C 1
ATOM 2722 O O . TYR A 1 330 ? -26.936 0.027 31.617 1.00 97.69 330 TYR A O 1
ATOM 2730 N N . GLY A 1 331 ? -26.702 -1.995 30.674 1.00 96.88 331 GLY A N 1
ATOM 2731 C CA . GLY A 1 331 ? -27.370 -1.672 29.408 1.00 96.88 331 GLY A CA 1
ATOM 2732 C C . GLY A 1 331 ? -26.495 -0.937 28.387 1.00 96.88 331 GLY A C 1
ATOM 2733 O O . GLY A 1 331 ? -26.968 -0.630 27.298 1.00 96.88 331 GLY A O 1
ATOM 2734 N N . GLY A 1 332 ? -25.228 -0.678 28.713 1.00 96.69 332 GLY A N 1
ATOM 2735 C CA . GLY A 1 332 ? -24.291 0.042 27.858 1.00 96.69 332 GLY A CA 1
ATOM 2736 C C . GLY A 1 332 ? -22.882 0.070 28.443 1.00 96.69 332 GLY A C 1
ATOM 2737 O O . GLY A 1 332 ? -22.600 -0.596 29.441 1.00 96.69 332 GLY A O 1
ATOM 2738 N N . PHE A 1 333 ? -21.999 0.843 27.817 1.00 96.00 333 PHE A N 1
ATOM 2739 C CA . PHE A 1 333 ? -20.607 1.005 28.231 1.00 96.00 333 PHE A CA 1
ATOM 2740 C C . PHE A 1 333 ? -20.334 2.421 28.711 1.00 96.00 333 PHE A C 1
ATOM 2742 O O . PHE A 1 333 ? -20.843 3.391 28.150 1.00 96.00 333 PHE A O 1
ATOM 2749 N N . CYS A 1 334 ? -19.477 2.550 29.718 1.00 90.25 334 CYS A N 1
ATOM 2750 C CA . CYS A 1 334 ? -19.000 3.853 30.139 1.00 90.25 334 CYS A CA 1
ATOM 2751 C C . CYS A 1 334 ? -18.133 4.497 29.050 1.00 90.25 334 CYS A C 1
ATOM 2753 O O . CYS A 1 334 ? -17.096 3.958 28.658 1.00 90.25 334 CYS A O 1
ATOM 2755 N N . TRP A 1 335 ? -18.540 5.671 28.576 1.00 79.88 335 TRP A N 1
ATOM 2756 C CA . TRP A 1 335 ? -17.830 6.375 27.516 1.00 79.88 335 TRP A CA 1
ATOM 2757 C C . TRP A 1 335 ? -18.028 7.882 27.677 1.00 79.88 335 TRP A C 1
ATOM 2759 O O . TRP A 1 335 ? -18.921 8.490 27.102 1.00 79.88 335 TRP A O 1
ATOM 2769 N N . GLY A 1 336 ? -17.171 8.487 28.491 1.00 74.00 336 GLY A N 1
ATOM 2770 C CA . GLY A 1 336 ? -17.186 9.920 28.789 1.00 74.00 336 GLY A CA 1
ATOM 2771 C C . GLY A 1 336 ? -15.804 10.385 29.231 1.00 74.00 336 GLY A C 1
ATOM 2772 O O . GLY A 1 336 ? -14.804 9.814 28.777 1.00 74.00 336 GLY A O 1
ATOM 2773 N N . GLU A 1 337 ? -15.729 11.385 30.109 1.00 76.19 337 GLU A N 1
ATOM 2774 C CA . GLU A 1 337 ? -14.453 11.966 30.561 1.00 76.19 337 GLU A CA 1
ATOM 2775 C C . GLU A 1 337 ? -13.553 10.964 31.304 1.00 76.19 337 GLU A C 1
ATOM 2777 O O . GLU A 1 337 ? -12.331 11.106 31.313 1.00 76.19 337 GLU A O 1
ATOM 2782 N N . ARG A 1 338 ? -14.134 9.900 31.877 1.00 81.44 338 ARG A N 1
ATOM 2783 C CA . ARG A 1 338 ? -13.386 8.852 32.596 1.00 81.44 338 ARG A CA 1
ATOM 2784 C C . ARG A 1 338 ? -12.823 7.740 31.705 1.00 81.44 338 ARG A C 1
ATOM 2786 O O . ARG A 1 338 ? -12.009 6.952 32.177 1.00 81.44 338 ARG A O 1
ATOM 2793 N N . CYS A 1 339 ? -13.231 7.650 30.436 1.00 82.31 339 CYS A N 1
ATOM 2794 C CA . CYS A 1 339 ? -12.743 6.624 29.505 1.00 82.31 339 CYS A CA 1
ATOM 2795 C C . CYS A 1 339 ? -11.791 7.267 28.492 1.00 82.31 339 CYS A C 1
ATOM 2797 O O . CYS A 1 339 ? -12.195 8.077 27.652 1.00 82.31 339 CYS A O 1
ATOM 2799 N N . THR A 1 340 ? -10.516 6.888 28.585 1.00 88.06 340 THR A N 1
ATOM 2800 C CA . THR A 1 340 ? -9.428 7.390 27.737 1.00 88.06 340 THR A CA 1
ATOM 2801 C C . THR A 1 340 ? -9.592 6.962 26.272 1.00 88.06 340 THR A C 1
ATOM 2803 O O . THR A 1 340 ? -10.373 6.068 25.945 1.00 88.06 340 THR A O 1
ATOM 2806 N N . CYS A 1 341 ? -8.827 7.563 25.357 1.00 90.06 341 CYS A N 1
ATOM 2807 C CA . CYS A 1 341 ? -8.789 7.136 23.952 1.00 90.06 341 CYS A CA 1
ATOM 2808 C C . CYS A 1 341 ? -8.431 5.642 23.804 1.00 90.06 341 CYS A C 1
ATOM 2810 O O . CYS A 1 341 ? -9.054 4.935 23.013 1.00 90.06 341 CYS A O 1
ATOM 2812 N N . MET A 1 342 ? -7.532 5.128 24.653 1.00 92.62 342 MET A N 1
ATOM 2813 C CA . MET A 1 342 ? -7.174 3.706 24.693 1.00 92.62 342 MET A CA 1
ATOM 2814 C C . MET A 1 342 ? -8.358 2.803 25.071 1.00 92.62 342 MET A C 1
ATOM 2816 O O . MET A 1 342 ? -8.583 1.795 24.408 1.00 92.62 342 MET A O 1
ATOM 2820 N N . CYS A 1 343 ? -9.145 3.185 26.083 1.00 91.88 343 CYS A N 1
ATOM 2821 C CA . CYS A 1 343 ? -10.357 2.469 26.511 1.00 91.88 343 CYS A CA 1
ATOM 2822 C C . CYS A 1 343 ? -11.328 2.264 25.335 1.00 91.88 343 CYS A C 1
ATOM 2824 O O . CYS A 1 343 ? -11.779 1.153 25.048 1.00 91.88 343 CYS A O 1
ATOM 2826 N N . ARG A 1 344 ? -11.565 3.335 24.575 1.00 93.06 344 ARG A N 1
ATOM 2827 C CA . ARG A 1 344 ? -12.470 3.337 23.418 1.00 93.06 344 ARG A CA 1
ATOM 2828 C C . ARG A 1 344 ? -11.912 2.506 22.260 1.00 93.06 344 ARG A C 1
ATOM 2830 O O . ARG A 1 344 ? -12.646 1.728 21.651 1.00 93.06 344 ARG A O 1
ATOM 2837 N N . ALA A 1 345 ? -10.618 2.644 21.966 1.00 95.25 345 ALA A N 1
ATOM 2838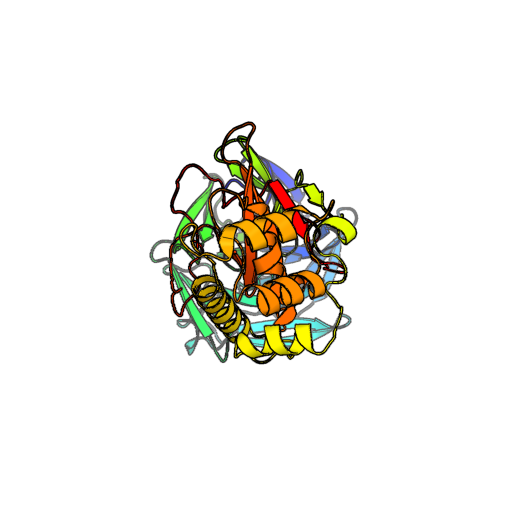 C CA . ALA A 1 345 ? -9.957 1.899 20.897 1.00 95.25 345 ALA A CA 1
ATOM 2839 C C . ALA A 1 345 ? -9.906 0.390 21.182 1.00 95.25 345 ALA A C 1
ATOM 2841 O O . ALA A 1 345 ? -10.172 -0.412 20.287 1.00 95.25 345 ALA A O 1
ATOM 2842 N N . GLN A 1 346 ? -9.633 -0.001 22.429 1.00 96.12 346 GLN A N 1
ATOM 2843 C CA . GLN A 1 346 ? -9.589 -1.401 22.854 1.00 96.12 346 GLN A CA 1
ATOM 2844 C C . GLN A 1 346 ? -10.942 -2.092 22.695 1.00 96.12 346 GLN A C 1
ATOM 2846 O O . GLN A 1 346 ? -11.023 -3.162 22.082 1.00 96.12 346 GLN A O 1
ATOM 2851 N N . MET A 1 347 ? -12.006 -1.458 23.180 1.00 96.31 347 MET A N 1
ATOM 2852 C CA . MET A 1 347 ? -13.357 -1.999 23.092 1.00 96.31 347 MET A CA 1
ATOM 2853 C C . MET A 1 347 ? -13.810 -2.110 21.634 1.00 96.31 347 MET A C 1
ATOM 2855 O O . MET A 1 347 ? -14.316 -3.150 21.206 1.00 96.31 347 MET A O 1
ATOM 2859 N N . PHE A 1 348 ? -13.556 -1.066 20.842 1.00 97.19 348 PHE A N 1
ATOM 2860 C CA . PHE A 1 348 ? -13.925 -1.049 19.434 1.00 97.19 348 PHE A CA 1
ATOM 2861 C C . PHE A 1 348 ? -13.176 -2.125 18.633 1.00 97.19 348 PHE A C 1
ATOM 2863 O O . PHE A 1 348 ? -13.815 -2.935 17.963 1.00 97.19 348 PHE A O 1
ATOM 2870 N N . ALA A 1 349 ? -11.849 -2.220 18.768 1.00 97.88 349 ALA A N 1
ATOM 2871 C CA . ALA A 1 349 ? -11.047 -3.258 18.114 1.00 97.88 349 ALA A CA 1
ATOM 2872 C C . ALA A 1 349 ? -11.480 -4.678 18.519 1.00 97.88 349 ALA A C 1
ATOM 2874 O O . ALA A 1 349 ? -11.541 -5.576 17.673 1.00 97.88 349 ALA A O 1
ATOM 2875 N N . THR A 1 350 ? -11.842 -4.871 19.793 1.00 98.12 350 THR A N 1
ATOM 2876 C CA . THR A 1 350 ? -12.392 -6.136 20.292 1.00 98.12 350 THR A CA 1
ATOM 2877 C C . THR A 1 350 ? -13.678 -6.498 19.553 1.00 98.12 350 THR A C 1
ATOM 2879 O O . THR A 1 350 ? -13.782 -7.600 19.012 1.00 98.12 350 THR A O 1
ATOM 2882 N N . PHE A 1 351 ? -14.644 -5.580 19.451 1.00 98.50 351 PHE A N 1
ATOM 2883 C CA . PHE A 1 351 ? -15.901 -5.860 18.754 1.00 98.50 351 PHE A CA 1
ATOM 2884 C C . PHE A 1 351 ? -15.724 -6.081 17.258 1.00 98.50 351 PHE A C 1
ATOM 2886 O O . PHE A 1 351 ? -16.330 -7.014 16.735 1.00 98.50 351 PHE A O 1
ATOM 2893 N N . LEU A 1 352 ? -14.850 -5.322 16.587 1.00 98.44 352 LEU A N 1
ATOM 2894 C CA . LEU A 1 352 ? -14.523 -5.557 15.177 1.00 98.44 352 LEU A CA 1
ATOM 2895 C C . LEU A 1 352 ? -14.063 -7.000 14.942 1.00 98.44 352 LEU A C 1
ATOM 2897 O O . LEU A 1 352 ? -14.574 -7.686 14.055 1.00 98.44 352 LEU A O 1
ATOM 2901 N N . TYR A 1 353 ? -13.165 -7.502 15.788 1.00 98.38 353 TYR A N 1
ATOM 2902 C CA . TYR A 1 353 ? -12.735 -8.891 15.705 1.00 98.38 353 TYR A CA 1
ATOM 2903 C C . TYR A 1 353 ? -13.875 -9.877 15.975 1.00 98.38 353 TYR A C 1
ATOM 2905 O O . TYR A 1 353 ? -14.060 -10.840 15.227 1.00 98.38 353 TYR A O 1
ATOM 2913 N N . ARG A 1 354 ? -14.683 -9.629 17.013 1.00 98.19 354 ARG A N 1
ATOM 2914 C CA . ARG A 1 354 ? -15.791 -10.521 17.392 1.00 98.19 354 ARG A CA 1
ATOM 2915 C C . ARG A 1 354 ? -16.917 -10.575 16.362 1.00 98.19 354 ARG A C 1
ATOM 2917 O O . ARG A 1 354 ? -17.607 -11.592 16.293 1.00 98.19 354 ARG A O 1
ATOM 2924 N N . VAL A 1 355 ? -17.063 -9.555 15.518 1.00 98.25 355 VAL A N 1
ATOM 2925 C CA . VAL A 1 355 ? -17.953 -9.597 14.347 1.00 98.25 355 VAL A CA 1
ATOM 2926 C C . VAL A 1 355 ? -17.284 -10.202 13.109 1.00 98.25 355 VAL A C 1
ATOM 2928 O O . VAL A 1 355 ? -17.767 -10.037 11.993 1.00 98.25 355 VAL A O 1
ATOM 2931 N N . GLY A 1 356 ? -16.177 -10.929 13.270 1.00 97.88 356 GLY A N 1
ATOM 2932 C CA . GLY A 1 356 ? -15.550 -11.708 12.205 1.00 97.88 356 GLY A CA 1
ATOM 2933 C C . GLY A 1 356 ? -14.710 -10.884 11.231 1.00 97.88 356 GLY A C 1
ATOM 2934 O O . GLY A 1 356 ? -14.611 -11.262 10.062 1.00 97.88 356 GLY A O 1
ATOM 2935 N N . ILE A 1 357 ? -14.137 -9.763 11.673 1.00 98.25 357 ILE A N 1
ATOM 2936 C CA . ILE A 1 357 ? -13.066 -9.091 10.930 1.00 98.25 357 ILE A CA 1
ATOM 2937 C C . ILE A 1 357 ? -11.718 -9.743 11.318 1.00 98.25 357 ILE A C 1
ATOM 2939 O O . ILE A 1 357 ? -11.465 -9.957 12.508 1.00 98.25 357 ILE A O 1
ATOM 2943 N N . PRO A 1 358 ? -10.849 -10.088 10.350 1.00 97.56 358 PRO A N 1
ATOM 2944 C CA . PRO A 1 358 ? -9.582 -10.762 10.625 1.00 97.56 358 PRO A CA 1
ATOM 2945 C C . PRO A 1 358 ? -8.610 -9.936 11.478 1.00 97.56 358 PRO A C 1
ATOM 2947 O O . PRO A 1 358 ? -8.575 -8.708 11.424 1.00 97.56 358 PRO A O 1
ATOM 2950 N N . ARG A 1 359 ? -7.768 -10.625 12.254 1.00 96.38 359 ARG A N 1
ATOM 2951 C CA . ARG A 1 359 ? -6.829 -10.007 13.215 1.00 96.38 359 ARG A CA 1
ATOM 2952 C C . ARG A 1 359 ? -5.695 -9.221 12.566 1.00 96.38 359 ARG A C 1
ATOM 2954 O O . ARG A 1 359 ? -5.095 -8.362 13.197 1.00 96.38 359 ARG A O 1
ATOM 2961 N N . ASP A 1 360 ? -5.370 -9.550 11.329 1.00 93.31 360 ASP A N 1
ATOM 2962 C CA . ASP A 1 360 ? -4.386 -8.867 10.492 1.00 93.31 360 ASP A CA 1
ATOM 2963 C C . ASP A 1 360 ? -4.987 -7.676 9.733 1.00 93.31 3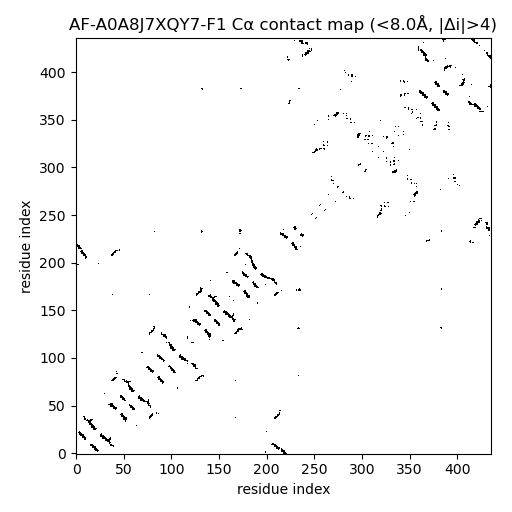60 ASP A C 1
ATOM 2965 O O . ASP A 1 360 ? -4.289 -6.998 8.980 1.00 93.31 360 ASP A O 1
ATOM 2969 N N . ARG A 1 361 ? -6.279 -7.403 9.956 1.00 94.75 361 ARG A N 1
ATOM 2970 C CA . ARG A 1 361 ? -6.991 -6.238 9.430 1.00 94.75 361 ARG A CA 1
ATOM 2971 C C . ARG A 1 361 ? -7.271 -5.176 10.483 1.00 94.75 361 ARG A C 1
ATOM 2973 O O . ARG A 1 361 ? -7.729 -4.106 10.113 1.00 94.75 361 ARG A O 1
ATOM 2980 N N . ILE A 1 362 ? -7.014 -5.454 11.760 1.00 95.94 362 ILE A N 1
ATOM 2981 C CA . ILE A 1 362 ? -7.292 -4.543 12.873 1.00 95.94 362 ILE A CA 1
ATOM 2982 C C . ILE A 1 362 ? -6.027 -4.380 13.701 1.00 95.94 362 ILE A C 1
ATOM 2984 O O . ILE A 1 362 ? -5.355 -5.360 14.027 1.00 95.94 362 ILE A O 1
ATOM 2988 N N . ALA A 1 363 ? -5.749 -3.155 14.112 1.00 95.56 363 ALA A N 1
ATOM 2989 C CA . ALA A 1 363 ? -4.829 -2.886 15.200 1.00 95.56 363 ALA A CA 1
ATOM 2990 C C . ALA A 1 363 ? -5.237 -1.601 15.922 1.00 95.56 363 ALA A C 1
ATOM 2992 O O . ALA A 1 363 ? -6.086 -0.847 15.451 1.00 95.56 363 ALA A O 1
ATOM 2993 N N . ILE A 1 364 ? -4.635 -1.363 17.079 1.00 96.06 364 ILE A N 1
ATOM 2994 C CA . ILE A 1 364 ? -4.697 -0.075 17.764 1.00 96.06 364 ILE A CA 1
ATOM 2995 C C . ILE A 1 364 ? -3.386 0.640 17.469 1.00 96.06 364 ILE A C 1
ATOM 2997 O O . ILE A 1 364 ? -2.325 0.046 17.642 1.00 96.06 364 ILE A O 1
ATOM 3001 N N . ALA A 1 365 ? -3.444 1.885 17.025 1.00 94.56 365 ALA A N 1
ATOM 3002 C CA . ALA A 1 365 ? -2.273 2.685 16.708 1.00 94.56 365 ALA A CA 1
ATOM 3003 C C . ALA A 1 365 ? -2.183 3.906 17.627 1.00 94.56 365 ALA A C 1
ATOM 3005 O O . ALA A 1 365 ? -3.201 4.441 18.074 1.00 94.56 365 ALA A O 1
ATOM 3006 N N . GLY A 1 366 ? -0.951 4.333 17.892 1.00 93.25 366 GLY A N 1
ATOM 3007 C CA . GLY A 1 366 ? -0.647 5.581 18.580 1.00 93.25 366 GLY A CA 1
ATOM 3008 C C . GLY A 1 366 ? -0.123 6.629 17.604 1.00 93.25 366 GLY A C 1
ATOM 3009 O O . GLY A 1 366 ? 0.894 6.412 16.939 1.00 93.25 366 GLY A O 1
ATOM 3010 N N . GLY A 1 367 ? -0.787 7.780 17.545 1.00 90.62 367 GLY A N 1
ATOM 3011 C CA . GLY A 1 367 ? -0.312 8.987 16.862 1.00 90.62 367 GLY A CA 1
ATOM 3012 C C . GLY A 1 367 ? 0.185 10.012 17.875 1.00 90.62 367 GLY A C 1
ATOM 3013 O O . GLY A 1 367 ? -0.300 10.054 19.006 1.00 90.62 367 GLY A O 1
ATOM 3014 N N . ARG A 1 368 ? 1.161 10.836 17.495 1.00 90.69 368 ARG A N 1
ATOM 3015 C CA . ARG A 1 368 ? 1.613 11.945 18.345 1.00 90.69 368 ARG A CA 1
ATOM 3016 C C . ARG A 1 368 ? 0.565 13.057 18.333 1.00 90.69 368 ARG A C 1
ATOM 3018 O O . ARG A 1 368 ? 0.061 13.408 17.270 1.00 90.69 368 ARG A O 1
ATOM 3025 N N . TYR A 1 369 ? 0.242 13.565 19.517 1.00 85.88 369 TYR A N 1
ATOM 3026 C CA . TYR A 1 369 ? -0.556 14.781 19.710 1.00 85.88 369 TYR A CA 1
ATOM 3027 C C . TYR A 1 369 ? 0.362 15.999 19.920 1.00 85.88 369 TYR A C 1
ATOM 3029 O O . TYR A 1 369 ? 0.075 17.117 19.509 1.00 85.88 369 TYR A O 1
ATOM 3037 N N . ASP A 1 370 ? 1.497 15.768 20.574 1.00 86.62 370 ASP A N 1
ATOM 3038 C CA . ASP A 1 370 ? 2.609 16.700 20.712 1.00 86.62 370 ASP A CA 1
ATOM 3039 C C . ASP A 1 370 ? 3.911 15.886 20.875 1.00 86.62 370 ASP A C 1
ATOM 3041 O O . ASP A 1 370 ? 3.918 14.669 20.674 1.00 86.62 370 ASP A O 1
ATOM 3045 N N . GLU A 1 371 ? 5.022 16.527 21.242 1.00 84.06 371 GLU A N 1
ATOM 3046 C CA . GLU A 1 371 ? 6.324 15.863 21.442 1.00 84.06 371 GLU A CA 1
ATOM 3047 C C . GLU A 1 371 ? 6.329 14.810 22.575 1.00 84.06 371 GLU A C 1
ATOM 3049 O O . GLU A 1 371 ? 7.228 13.973 22.649 1.00 84.06 371 GLU A O 1
ATOM 3054 N N . THR A 1 372 ? 5.343 14.846 23.472 1.00 85.25 372 THR A N 1
ATOM 3055 C CA . THR A 1 372 ? 5.277 14.059 24.715 1.00 85.25 372 THR A CA 1
ATOM 3056 C C . THR A 1 372 ? 3.998 13.237 24.872 1.00 85.25 372 THR A C 1
ATOM 3058 O O . THR A 1 372 ? 3.999 12.250 25.609 1.00 85.25 372 THR A O 1
ATOM 3061 N N . SER A 1 373 ? 2.927 13.610 24.174 1.00 88.31 373 SER A N 1
ATOM 3062 C CA . SER A 1 373 ? 1.593 13.032 24.314 1.00 88.31 373 SER A CA 1
ATOM 3063 C C . SER A 1 373 ? 1.206 12.207 23.093 1.00 88.31 373 SER A C 1
ATOM 3065 O O . SER A 1 373 ? 1.564 12.515 21.952 1.00 88.31 373 SER A O 1
ATOM 3067 N N . GLU A 1 374 ? 0.424 11.159 23.332 1.00 90.69 374 GLU A N 1
ATOM 3068 C CA . GLU A 1 374 ? -0.042 10.236 22.302 1.00 90.69 374 GLU A CA 1
ATOM 3069 C C . GLU A 1 374 ? -1.562 10.146 22.324 1.00 90.69 374 GLU A C 1
ATOM 3071 O O . GLU A 1 374 ? -2.187 10.081 23.385 1.00 90.69 374 GLU A O 1
ATOM 3076 N N . HIS A 1 375 ? -2.149 10.106 21.134 1.00 92.62 375 HIS A N 1
ATOM 3077 C CA . HIS A 1 375 ? -3.552 9.792 20.939 1.00 92.62 375 HIS A CA 1
ATOM 3078 C C . HIS A 1 375 ? -3.696 8.396 20.348 1.00 92.62 375 HIS A C 1
ATOM 3080 O O . HIS A 1 375 ? -2.931 7.999 19.468 1.00 92.62 375 HIS A O 1
ATOM 3086 N N . ILE A 1 376 ? -4.684 7.654 20.838 1.00 93.62 376 ILE A N 1
ATOM 3087 C CA . ILE A 1 376 ? -4.880 6.248 20.503 1.00 93.62 376 ILE A CA 1
ATOM 3088 C C . ILE A 1 376 ? -6.148 6.078 19.673 1.00 93.62 376 ILE A C 1
ATOM 3090 O O . ILE A 1 376 ? -7.219 6.548 20.055 1.00 93.62 376 ILE A O 1
ATOM 3094 N N . TYR A 1 377 ? -6.035 5.354 18.566 1.00 93.75 377 TYR A N 1
ATOM 3095 C CA . TYR A 1 377 ? -7.132 5.086 17.639 1.00 93.75 377 TYR A CA 1
ATOM 3096 C C . TYR A 1 377 ? -7.045 3.664 17.084 1.00 93.75 377 TYR A C 1
ATOM 3098 O O . TYR A 1 377 ? -6.050 2.962 17.258 1.00 93.75 377 TYR A O 1
ATOM 3106 N N . VAL A 1 378 ? -8.112 3.207 16.432 1.00 95.31 378 VAL A N 1
ATOM 3107 C CA . VAL A 1 378 ? -8.124 1.920 15.731 1.00 95.31 378 VAL A CA 1
ATOM 3108 C C . VAL A 1 378 ? -7.722 2.151 14.286 1.00 95.31 378 VAL A C 1
ATOM 3110 O O . VAL A 1 378 ? -8.143 3.120 13.667 1.00 95.31 378 VAL A O 1
ATOM 3113 N N . VAL A 1 379 ? -6.927 1.247 13.733 1.00 93.62 379 VAL A N 1
ATOM 3114 C CA . VAL A 1 379 ? -6.642 1.198 12.303 1.00 93.62 379 VAL A CA 1
ATOM 3115 C C . VAL A 1 379 ? -7.284 -0.051 11.707 1.00 93.62 379 VAL A C 1
ATOM 3117 O O . VAL A 1 379 ? -7.237 -1.135 12.297 1.00 93.62 379 VAL A O 1
ATOM 3120 N N . LEU A 1 380 ? -7.916 0.113 10.548 1.00 94.31 380 LEU A N 1
ATOM 3121 C CA . LEU A 1 380 ? -8.575 -0.936 9.783 1.00 94.31 380 LEU A CA 1
ATOM 3122 C C . LEU A 1 380 ? -7.938 -1.033 8.399 1.00 94.31 380 LEU A C 1
ATOM 3124 O O . LEU A 1 380 ? -7.893 -0.048 7.670 1.00 94.31 380 LEU A O 1
ATOM 3128 N N . ARG A 1 381 ? -7.492 -2.224 8.009 1.00 91.00 381 ARG A N 1
ATOM 3129 C CA . ARG A 1 381 ? -6.927 -2.467 6.681 1.00 91.00 381 ARG A CA 1
ATOM 3130 C C . ARG A 1 381 ? -8.007 -2.917 5.703 1.00 91.00 381 ARG A C 1
ATOM 3132 O O . ARG A 1 381 ? -8.599 -3.977 5.912 1.00 91.00 381 ARG A O 1
ATOM 3139 N N . LEU A 1 382 ? -8.181 -2.206 4.590 1.00 88.75 382 LEU A N 1
ATOM 3140 C CA . LEU A 1 382 ? -8.952 -2.676 3.428 1.00 88.75 382 LEU A CA 1
ATOM 3141 C C . LEU A 1 382 ? -8.022 -2.702 2.211 1.00 88.75 382 LEU A C 1
ATOM 3143 O O . LEU A 1 382 ? -7.368 -1.708 1.900 1.00 88.75 382 LEU A O 1
ATOM 3147 N N . GLY A 1 383 ? -7.890 -3.861 1.566 1.00 84.44 383 GLY A N 1
ATOM 3148 C CA . GLY A 1 383 ? -6.859 -4.081 0.551 1.00 84.44 383 GLY A CA 1
ATOM 3149 C C . GLY A 1 383 ? -5.455 -3.840 1.119 1.00 84.44 383 GLY A C 1
ATOM 3150 O O . GLY A 1 383 ? -5.013 -4.532 2.039 1.00 84.44 383 GLY A O 1
ATOM 3151 N N . CYS A 1 384 ? -4.768 -2.842 0.581 1.00 77.06 384 CYS A N 1
ATOM 3152 C CA . CYS A 1 384 ? -3.454 -2.335 0.995 1.00 77.06 384 CYS A CA 1
ATOM 3153 C C . CYS A 1 384 ? -3.524 -1.035 1.813 1.00 77.06 384 CYS A C 1
ATOM 3155 O O . CYS A 1 384 ? -2.496 -0.601 2.326 1.00 77.06 384 CYS A O 1
ATOM 3157 N N . HIS A 1 385 ? -4.700 -0.411 1.916 1.00 80.56 385 HIS A N 1
ATOM 3158 C CA . HIS A 1 385 ? -4.872 0.863 2.605 1.00 80.56 385 HIS A CA 1
ATOM 3159 C C . HIS A 1 385 ? -5.191 0.629 4.072 1.00 80.56 385 HIS A C 1
ATOM 3161 O O . HIS A 1 385 ? -5.881 -0.334 4.429 1.00 80.56 385 HIS A O 1
ATOM 3167 N N . TRP A 1 386 ? -4.733 1.555 4.906 1.00 86.56 386 TRP A N 1
ATOM 3168 C CA . TRP A 1 386 ? -5.207 1.681 6.273 1.00 86.56 386 TRP A CA 1
ATOM 3169 C C . TRP A 1 386 ? -6.152 2.854 6.378 1.00 86.56 386 TRP A C 1
ATOM 3171 O O . TRP A 1 386 ? -5.921 3.920 5.826 1.00 86.56 386 TRP A O 1
ATOM 3181 N N . TYR A 1 387 ? -7.208 2.629 7.132 1.00 88.50 387 TYR A N 1
ATOM 3182 C CA . TYR A 1 387 ? -8.171 3.633 7.522 1.00 88.50 387 TYR A CA 1
ATOM 3183 C C . TYR A 1 387 ? -8.033 3.795 9.018 1.00 88.50 387 TYR A C 1
ATOM 3185 O O . TYR A 1 387 ? -8.030 2.795 9.741 1.00 88.50 387 TYR A O 1
ATOM 3193 N N . TYR A 1 388 ? -7.913 5.023 9.499 1.00 89.00 388 TYR A N 1
ATOM 3194 C CA . TYR A 1 388 ? -7.974 5.262 10.933 1.00 89.00 388 TYR A CA 1
ATOM 3195 C C . TYR A 1 388 ? -9.411 5.560 11.337 1.00 89.00 388 TYR A C 1
ATOM 3197 O O . TYR A 1 388 ? -10.204 6.192 10.638 1.00 89.00 388 TYR A O 1
ATOM 3205 N N . LEU A 1 389 ? -9.727 5.042 12.505 1.00 91.62 389 LEU A N 1
ATOM 3206 C CA . LEU A 1 389 ? -11.026 5.058 13.120 1.00 91.62 389 LEU A CA 1
ATOM 3207 C C . LEU A 1 389 ? -10.773 5.490 14.558 1.00 91.62 389 LEU A C 1
ATOM 3209 O O . LEU A 1 389 ? -10.382 4.686 15.404 1.00 91.62 389 LEU A O 1
ATOM 3213 N N . ASP A 1 390 ? -10.938 6.776 14.828 1.00 92.12 390 ASP A N 1
ATOM 3214 C CA . ASP A 1 390 ? -10.847 7.330 16.166 1.00 92.12 390 ASP A CA 1
ATOM 3215 C C . ASP A 1 390 ? -12.241 7.310 16.809 1.00 92.12 390 ASP A C 1
ATOM 3217 O O . ASP A 1 390 ? -13.067 8.202 16.563 1.00 92.12 390 ASP A O 1
ATOM 3221 N N . PRO A 1 391 ? -12.516 6.313 17.669 1.00 86.38 391 PRO A N 1
ATOM 3222 C CA . PRO A 1 391 ? -13.829 6.134 18.269 1.00 86.38 391 PRO A CA 1
ATOM 3223 C C . PRO A 1 391 ? -14.212 7.308 19.192 1.00 86.38 391 PRO A C 1
ATOM 3225 O O . PRO A 1 391 ? -15.376 7.431 19.581 1.00 86.38 391 PRO A O 1
ATOM 3228 N N . THR A 1 392 ? -13.290 8.226 19.514 1.00 85.94 392 THR A N 1
ATOM 3229 C CA . THR A 1 392 ? -13.609 9.452 20.258 1.00 85.94 392 THR A CA 1
ATOM 3230 C C . THR A 1 392 ? -14.436 10.460 19.456 1.00 85.94 392 THR A C 1
ATOM 3232 O O . THR A 1 392 ? -15.077 11.316 20.060 1.00 85.94 392 THR A O 1
ATOM 3235 N N . SER A 1 393 ? -14.516 10.316 18.130 1.00 84.69 393 SER A N 1
ATOM 3236 C CA . SER A 1 393 ? -15.343 11.159 17.265 1.00 84.69 393 SER A CA 1
ATOM 3237 C C . SER A 1 393 ? -16.830 11.123 17.644 1.00 84.69 393 SER A C 1
ATOM 3239 O O . SER A 1 393 ? -17.398 10.063 17.908 1.00 84.69 393 SER A O 1
ATOM 3241 N N . ASN A 1 394 ? -17.505 12.274 17.595 1.00 80.56 394 ASN A N 1
ATOM 3242 C CA . ASN A 1 394 ? -18.944 12.394 17.879 1.00 80.56 394 ASN A CA 1
ATOM 3243 C C . ASN A 1 394 ? -19.845 12.000 16.692 1.00 80.56 394 ASN A C 1
ATOM 3245 O O . ASN A 1 394 ? -21.060 12.181 16.751 1.00 80.56 394 ASN A O 1
ATOM 3249 N N . ARG A 1 395 ? -19.280 11.479 15.595 1.00 83.12 395 ARG A N 1
ATOM 3250 C CA . ARG A 1 395 ? -20.067 11.024 14.442 1.00 83.12 395 ARG A CA 1
ATOM 3251 C C . ARG A 1 395 ? -20.918 9.810 14.822 1.00 83.12 395 ARG A C 1
ATOM 3253 O O . ARG A 1 395 ? -20.381 8.773 15.211 1.00 83.12 395 ARG A O 1
ATOM 3260 N N . SER A 1 396 ? -22.232 9.929 14.645 1.00 81.38 396 SER A N 1
ATOM 3261 C CA . SER A 1 396 ? -23.192 8.839 14.866 1.00 81.38 396 SER A CA 1
ATOM 3262 C C . SER A 1 396 ? -23.142 7.774 13.767 1.00 81.38 396 SER A C 1
ATOM 3264 O O . SER A 1 396 ? -23.381 6.601 14.031 1.00 81.38 396 SER A O 1
ATOM 3266 N N . SER A 1 397 ? -22.791 8.158 12.537 1.00 86.50 397 SER A N 1
ATOM 3267 C CA . SER A 1 397 ? -22.708 7.249 11.392 1.00 86.50 397 SER A CA 1
ATOM 3268 C C . SER A 1 397 ? -21.549 7.596 10.464 1.00 86.50 397 SER A C 1
ATOM 3270 O O . SER A 1 397 ? -21.148 8.756 10.364 1.00 86.50 397 SER A O 1
ATOM 3272 N N . LEU A 1 398 ? -21.073 6.594 9.728 1.00 89.12 398 LEU A N 1
ATOM 3273 C CA . LEU A 1 398 ? -20.040 6.726 8.700 1.00 89.12 398 LEU A CA 1
ATOM 3274 C C . LEU A 1 398 ? -20.643 6.559 7.301 1.00 89.12 398 LEU A C 1
ATOM 3276 O O . LEU A 1 398 ? -21.685 5.913 7.162 1.00 89.12 398 LEU A O 1
ATOM 3280 N N . GLY A 1 399 ? -19.998 7.122 6.277 1.00 88.00 399 GLY A N 1
ATOM 3281 C CA . GLY A 1 399 ? -20.421 7.005 4.877 1.00 88.00 399 GLY A CA 1
ATOM 3282 C C . GLY A 1 399 ? -20.315 5.582 4.313 1.00 88.00 399 GLY A C 1
ATOM 3283 O O . GLY A 1 399 ? -19.675 4.709 4.896 1.00 88.00 399 GLY A O 1
ATOM 3284 N N . GLU A 1 400 ? -20.961 5.336 3.169 1.00 87.62 400 GLU A N 1
ATOM 3285 C CA . GLU A 1 400 ? -20.907 4.030 2.484 1.00 87.62 400 GLU A CA 1
ATOM 3286 C C . GLU A 1 400 ? -19.513 3.704 1.943 1.00 87.62 400 GLU A C 1
ATOM 3288 O O . GLU A 1 400 ? -19.119 2.540 1.913 1.00 87.62 400 GLU A O 1
ATOM 3293 N N . THR A 1 401 ? -18.758 4.727 1.553 1.00 84.00 401 THR A N 1
ATOM 3294 C CA . THR A 1 401 ? -17.365 4.605 1.132 1.00 84.00 401 THR A CA 1
ATOM 3295 C C . THR A 1 401 ? -16.429 4.919 2.296 1.00 84.00 401 THR A C 1
ATOM 3297 O O . THR A 1 401 ? -16.699 5.871 3.034 1.00 84.00 401 THR A O 1
ATOM 3300 N N . PRO A 1 402 ? -15.324 4.173 2.448 1.00 80.81 402 PRO A N 1
ATOM 3301 C CA . PRO A 1 402 ? -14.278 4.512 3.398 1.00 80.81 402 PRO A CA 1
ATOM 3302 C C . PRO A 1 402 ? -13.747 5.931 3.186 1.00 80.81 402 PRO A C 1
ATOM 3304 O O . PRO A 1 402 ? -13.338 6.289 2.085 1.00 80.81 402 PRO A O 1
ATOM 3307 N N . GLU A 1 403 ? -13.754 6.732 4.247 1.00 76.00 403 GLU A N 1
ATOM 3308 C CA . GLU A 1 403 ? -12.943 7.945 4.339 1.00 76.00 403 GLU A CA 1
ATOM 3309 C C . GLU A 1 403 ? -11.615 7.544 4.976 1.00 76.00 403 GLU A C 1
ATOM 3311 O O . GLU A 1 403 ? -11.644 6.833 5.980 1.00 76.00 403 GLU A O 1
ATOM 3316 N N . ASN A 1 404 ? -10.478 8.026 4.458 1.00 68.44 404 ASN A N 1
ATOM 3317 C CA . ASN A 1 404 ? -9.178 7.835 5.117 1.00 68.44 404 ASN A CA 1
ATOM 3318 C C . ASN A 1 404 ? -9.326 8.320 6.582 1.00 68.44 404 ASN A C 1
ATOM 3320 O O . ASN A 1 404 ? -9.090 7.538 7.498 1.00 68.44 404 ASN A O 1
ATOM 3324 N N . VAL A 1 405 ? -9.869 9.564 6.697 1.00 71.19 405 VAL A N 1
ATOM 3325 C CA . VAL A 1 405 ? -10.454 10.482 7.740 1.00 71.19 405 VAL A CA 1
ATOM 3326 C C . VAL A 1 405 ? -11.565 10.091 8.721 1.00 71.19 405 VAL A C 1
ATOM 3328 O O . VAL A 1 405 ? -12.444 10.940 8.835 1.00 71.19 405 VAL A O 1
ATOM 3331 N N . VAL A 1 406 ? -11.600 8.993 9.490 1.00 72.19 406 VAL A N 1
ATOM 3332 C CA . VAL A 1 406 ? -12.665 8.874 10.521 1.00 72.19 406 VAL A CA 1
ATOM 3333 C C . VAL A 1 406 ? -12.175 9.204 11.933 1.00 72.19 406 VAL A C 1
ATOM 3335 O O . VAL A 1 406 ? -11.823 8.316 12.699 1.00 72.19 406 VAL A O 1
ATOM 3338 N N . GLY A 1 407 ? -12.205 10.481 12.326 1.00 66.62 407 GLY A N 1
ATOM 3339 C CA . GLY A 1 407 ? -11.815 10.879 13.682 1.00 66.62 407 GLY A CA 1
ATOM 3340 C C . GLY A 1 407 ? -12.210 12.289 14.092 1.00 66.62 407 GLY A C 1
ATOM 3341 O O . GLY A 1 407 ? -12.975 12.955 13.387 1.00 66.62 407 GLY A O 1
ATOM 3342 N N . VAL A 1 408 ? -11.726 12.741 15.254 1.00 62.25 408 VAL A N 1
ATOM 3343 C CA . VAL A 1 408 ? -11.736 14.175 15.569 1.00 62.25 408 VAL A CA 1
ATOM 3344 C C . VAL A 1 408 ? -10.862 14.831 14.504 1.00 62.25 408 VAL A C 1
ATOM 3346 O O . VAL A 1 408 ? -9.694 14.477 14.368 1.00 62.25 408 VAL A O 1
ATOM 3349 N N . THR A 1 409 ? -11.420 15.749 13.711 1.00 60.06 409 THR A N 1
ATOM 3350 C CA . THR A 1 409 ? -10.672 16.525 12.704 1.00 60.06 409 THR A CA 1
ATOM 3351 C C . THR A 1 409 ? -9.773 17.561 13.378 1.00 60.06 409 THR A C 1
ATOM 3353 O O . THR A 1 409 ? -9.735 18.719 12.964 1.00 60.06 409 THR A O 1
ATOM 3356 N N . ASP A 1 410 ? -9.138 17.174 14.479 1.00 64.06 410 ASP A N 1
ATOM 3357 C CA . ASP A 1 410 ? -8.170 17.987 15.170 1.00 64.06 410 ASP A CA 1
ATOM 3358 C C . ASP A 1 410 ? -6.865 17.884 14.374 1.00 64.06 410 ASP A C 1
ATOM 3360 O O . ASP A 1 410 ? -6.283 16.797 14.306 1.00 64.06 410 ASP A O 1
ATOM 3364 N N . PRO A 1 411 ? -6.408 18.971 13.728 1.00 66.50 411 PRO A N 1
ATOM 3365 C CA . PRO A 1 411 ? -5.155 18.969 12.977 1.00 66.50 411 PRO A CA 1
ATOM 3366 C C . PRO A 1 411 ? -3.925 18.706 13.863 1.00 66.50 411 PRO A C 1
ATOM 3368 O O . PRO A 1 411 ? -2.814 18.659 13.345 1.00 66.50 411 PRO A O 1
ATOM 3371 N N . VAL A 1 412 ? -4.114 18.570 15.180 1.00 83.81 412 VAL A N 1
ATOM 3372 C CA . VAL A 1 412 ? -3.064 18.360 16.176 1.00 83.81 412 VAL A CA 1
ATOM 3373 C C . VAL A 1 412 ? -2.667 16.884 16.332 1.00 83.81 412 VAL A C 1
ATOM 3375 O O . VAL A 1 412 ? -1.662 16.591 16.957 1.00 83.81 412 VAL A O 1
ATOM 3378 N N . VAL A 1 413 ? -3.395 15.909 15.779 1.00 87.50 413 VAL A N 1
ATOM 3379 C CA . VAL A 1 413 ? -2.948 14.503 15.858 1.00 87.50 413 VAL A CA 1
ATOM 3380 C C . VAL A 1 413 ? -2.337 14.047 14.545 1.00 87.50 413 VAL A C 1
ATOM 3382 O O . VAL A 1 413 ? -2.963 14.119 13.487 1.00 87.50 413 VAL A O 1
ATOM 3385 N N . ASP A 1 414 ? -1.136 13.480 14.630 1.00 88.75 414 ASP A N 1
ATOM 3386 C CA . ASP A 1 414 ? -0.478 12.838 13.499 1.00 88.75 414 ASP A CA 1
ATOM 3387 C C . ASP A 1 414 ? -1.027 11.424 13.250 1.00 88.75 414 ASP A C 1
ATOM 3389 O O . ASP A 1 414 ? -0.438 10.408 13.632 1.00 88.75 414 ASP A O 1
ATOM 3393 N N . TYR A 1 415 ? -2.207 11.360 12.633 1.00 87.12 415 TYR A N 1
ATOM 3394 C CA . TYR A 1 415 ? -2.840 10.098 12.235 1.00 87.12 415 TYR A CA 1
ATOM 3395 C C . TYR A 1 415 ? -2.140 9.411 11.056 1.00 87.12 415 TYR A C 1
ATOM 3397 O O . TYR A 1 415 ? -2.308 8.210 10.858 1.00 87.12 415 TYR A O 1
ATOM 3405 N N . VAL A 1 416 ? -1.382 10.170 10.262 1.00 87.12 416 VAL A N 1
ATOM 3406 C CA . VAL A 1 416 ? -0.716 9.675 9.049 1.00 87.12 416 VAL A CA 1
ATOM 3407 C C . VAL A 1 416 ? 0.504 8.832 9.419 1.00 87.12 416 VAL A C 1
ATOM 3409 O O . VAL A 1 416 ? 0.786 7.831 8.758 1.00 87.12 416 VAL A O 1
ATOM 3412 N N . HIS A 1 417 ? 1.193 9.189 10.506 1.00 90.88 417 HIS A N 1
ATOM 3413 C CA . HIS A 1 417 ? 2.477 8.606 10.893 1.00 90.88 417 HIS A CA 1
ATOM 3414 C C . HIS A 1 417 ? 2.412 7.880 12.250 1.00 90.88 417 HIS A C 1
ATOM 3416 O O . HIS A 1 417 ? 3.060 8.309 13.212 1.00 90.88 417 HIS A O 1
ATOM 3422 N N . PRO A 1 418 ? 1.671 6.759 12.377 1.00 90.25 418 PRO A N 1
ATOM 3423 C CA . PRO A 1 418 ? 1.605 6.031 13.637 1.00 90.25 418 PRO A CA 1
ATOM 3424 C C . PRO A 1 418 ? 3.004 5.585 14.064 1.00 90.25 418 PRO A C 1
ATOM 3426 O O . PRO A 1 418 ? 3.764 4.993 13.296 1.00 90.25 418 PRO A O 1
ATOM 3429 N N . HIS A 1 419 ? 3.346 5.873 15.314 1.00 90.00 419 HIS A N 1
ATOM 3430 C CA . HIS A 1 419 ? 4.664 5.568 15.869 1.00 90.00 419 HIS A CA 1
ATOM 3431 C C . HIS A 1 419 ? 4.664 4.248 16.652 1.00 90.00 419 HIS A C 1
ATOM 3433 O O . HIS A 1 419 ? 5.711 3.623 16.836 1.00 90.00 419 HIS A O 1
ATOM 3439 N N . ASN A 1 420 ? 3.486 3.790 17.085 1.00 93.00 420 ASN A N 1
ATOM 3440 C CA . ASN A 1 420 ? 3.319 2.509 17.748 1.00 93.00 420 ASN A CA 1
ATOM 3441 C C . ASN A 1 420 ? 2.063 1.764 17.280 1.00 93.00 420 ASN A C 1
ATOM 3443 O O . ASN A 1 420 ? 1.132 2.361 16.734 1.00 93.00 420 ASN A O 1
ATOM 3447 N N . LEU A 1 421 ? 2.070 0.446 17.479 1.00 94.19 421 LEU A N 1
ATOM 3448 C CA . LEU A 1 421 ? 0.984 -0.450 17.112 1.00 94.19 421 LEU A CA 1
ATOM 3449 C C . LEU A 1 421 ? 0.776 -1.500 18.207 1.00 94.19 421 LEU A C 1
ATOM 3451 O O . LEU A 1 421 ? 1.699 -2.234 18.545 1.00 94.19 421 LEU A O 1
ATOM 3455 N N . THR A 1 422 ? -0.442 -1.632 18.718 1.00 95.56 422 THR A N 1
ATOM 3456 C CA . THR A 1 422 ? -0.874 -2.781 19.520 1.00 95.56 422 THR A CA 1
ATOM 3457 C C . THR A 1 422 ? -1.712 -3.702 18.647 1.00 95.56 422 THR A C 1
ATOM 3459 O O . THR A 1 422 ? -2.775 -3.320 18.152 1.00 95.56 422 THR A O 1
ATOM 3462 N N . THR A 1 423 ? -1.236 -4.924 18.438 1.00 95.50 423 THR A N 1
ATOM 3463 C CA . THR A 1 423 ? -1.917 -5.898 17.578 1.00 95.50 423 THR A CA 1
ATOM 3464 C C . THR A 1 423 ? -2.844 -6.802 18.369 1.00 95.50 423 THR A C 1
ATOM 3466 O O . THR A 1 423 ? -2.677 -7.004 19.573 1.00 95.50 423 THR A O 1
ATOM 3469 N N . LEU A 1 424 ? -3.821 -7.385 17.676 1.00 96.00 424 LEU A N 1
ATOM 3470 C CA . LEU A 1 424 ? -4.607 -8.470 18.246 1.00 96.00 424 LEU A CA 1
ATOM 3471 C C . LEU A 1 424 ? -3.739 -9.729 18.407 1.00 96.00 424 LEU A C 1
ATOM 3473 O O . LEU A 1 424 ? -2.807 -9.937 17.621 1.00 96.00 424 LEU A O 1
ATOM 3477 N N . PRO A 1 425 ? -4.070 -10.623 19.359 1.00 95.75 425 PRO A N 1
ATOM 3478 C CA . PRO A 1 425 ? -3.270 -11.817 19.590 1.00 95.75 425 PRO A CA 1
ATOM 3479 C C . PRO A 1 425 ? -3.116 -12.652 18.322 1.00 95.75 425 PRO A C 1
ATOM 3481 O O . PRO A 1 425 ? -4.083 -12.829 17.590 1.00 95.75 425 PRO A O 1
ATOM 3484 N N . ARG A 1 426 ? -1.933 -13.199 18.039 1.00 93.75 426 ARG A N 1
ATOM 3485 C CA . ARG A 1 426 ? -1.687 -14.012 16.825 1.00 93.75 426 ARG A CA 1
ATOM 3486 C C . ARG A 1 426 ? -1.879 -13.263 15.489 1.00 93.75 426 ARG A C 1
ATOM 3488 O O . ARG A 1 426 ? -2.002 -13.916 14.454 1.00 93.75 426 ARG A O 1
ATOM 3495 N N . SER A 1 427 ? -1.930 -11.929 15.484 1.00 93.31 427 SER A N 1
ATOM 3496 C CA . SER A 1 427 ? -1.879 -11.150 14.240 1.00 93.31 427 SER A CA 1
ATOM 3497 C C . SER A 1 427 ? -0.522 -11.326 13.548 1.00 93.31 427 SER A C 1
ATOM 3499 O O . SER A 1 427 ? 0.498 -11.505 14.212 1.00 93.31 427 SER A O 1
ATOM 3501 N N . VAL A 1 428 ? -0.500 -11.273 12.212 1.00 89.69 428 VAL A N 1
ATOM 3502 C CA . VAL A 1 428 ? 0.746 -11.331 11.421 1.00 89.69 428 VAL A CA 1
ATOM 3503 C C . VAL A 1 428 ? 1.361 -9.950 11.171 1.00 89.69 428 VAL A C 1
ATOM 3505 O O . VAL A 1 428 ? 2.415 -9.861 10.543 1.00 89.69 428 VAL A O 1
ATOM 3508 N N . LEU A 1 429 ? 0.721 -8.880 11.651 1.00 85.94 429 LEU A N 1
ATOM 3509 C CA . LEU A 1 429 ? 1.221 -7.508 11.552 1.00 85.94 429 LEU A CA 1
ATOM 3510 C C . LEU A 1 429 ? 2.493 -7.335 12.385 1.00 85.94 429 LEU A C 1
ATOM 3512 O O . LEU A 1 429 ? 2.548 -7.768 13.535 1.00 85.94 429 LEU A O 1
ATOM 3516 N N . ARG A 1 430 ? 3.511 -6.689 11.805 1.00 82.88 430 ARG A N 1
ATOM 3517 C CA . ARG A 1 430 ? 4.851 -6.615 12.415 1.00 82.88 430 ARG A CA 1
ATOM 3518 C C . ARG A 1 430 ? 5.309 -5.213 12.787 1.00 82.88 430 ARG A C 1
ATOM 3520 O O . ARG A 1 430 ? 6.167 -5.095 13.655 1.00 82.88 430 ARG A O 1
ATOM 3527 N N . LYS A 1 431 ? 4.779 -4.170 12.145 1.00 82.44 431 LYS A N 1
ATOM 3528 C CA . LYS A 1 431 ? 5.201 -2.779 12.359 1.00 82.44 431 LYS A CA 1
ATOM 3529 C C . LYS A 1 431 ? 4.044 -1.796 12.128 1.00 82.44 431 LYS A C 1
ATOM 3531 O O . LYS A 1 431 ? 3.095 -2.155 11.429 1.00 82.44 431 LYS A O 1
ATOM 3536 N N . PRO A 1 432 ? 4.114 -0.572 12.683 1.00 81.69 432 PRO A N 1
ATOM 3537 C CA . PRO A 1 432 ? 3.234 0.522 12.290 1.00 81.69 432 PRO A CA 1
ATOM 3538 C C . PRO A 1 432 ? 3.409 0.846 10.807 1.00 81.69 432 PRO A C 1
ATOM 3540 O O . PRO A 1 432 ? 4.520 0.778 10.272 1.00 81.69 432 PRO A O 1
ATOM 3543 N N . MET A 1 433 ? 2.311 1.205 10.157 1.00 82.81 433 MET A N 1
ATOM 3544 C CA . MET A 1 433 ? 2.286 1.516 8.735 1.00 82.81 433 MET A CA 1
ATOM 3545 C C . MET A 1 433 ? 1.931 2.970 8.502 1.00 82.81 433 MET A C 1
ATOM 3547 O O . MET A 1 433 ? 1.087 3.506 9.212 1.00 82.81 433 MET A O 1
ATOM 3551 N N . LEU A 1 434 ? 2.528 3.574 7.480 1.00 80.94 434 LEU A N 1
ATOM 3552 C CA . LEU A 1 434 ? 2.085 4.867 6.982 1.00 80.94 434 LEU A CA 1
ATOM 3553 C C . LEU A 1 434 ? 0.617 4.755 6.558 1.00 80.94 434 LEU A C 1
ATOM 3555 O O . LEU A 1 434 ? 0.256 3.854 5.794 1.00 80.94 434 LEU A O 1
ATOM 3559 N N . VAL A 1 435 ? -0.217 5.661 7.056 1.00 76.81 435 VAL A N 1
ATOM 3560 C CA . VAL A 1 435 ? -1.635 5.696 6.704 1.00 76.81 435 VAL A CA 1
ATOM 3561 C C . VAL A 1 435 ? -1.824 6.661 5.536 1.00 76.81 435 VAL A C 1
ATOM 3563 O O . VAL A 1 435 ? -1.424 7.817 5.641 1.00 76.81 435 VAL A O 1
ATOM 3566 N N . ARG A 1 436 ? -2.385 6.192 4.414 1.00 68.50 436 ARG A N 1
ATOM 3567 C CA . ARG A 1 436 ? -2.583 6.992 3.193 1.00 68.50 436 ARG A CA 1
ATOM 3568 C C . ARG A 1 436 ? -4.014 6.921 2.693 1.00 68.50 436 ARG A C 1
ATOM 3570 O O . ARG A 1 436 ? -4.537 5.791 2.539 1.00 68.50 436 ARG A O 1
#

Foldseek 3Di:
DAWQWWWWWFLPDWQTFIWIQGPQDTDTPATDPGHYWQEWEAFLVRWIWTFNQFAQFIWTADPRDTDTLDGHPGGWQYWEAALVRWIKTKDFDFLPFKIFIWIQDPSDTDTDDIGGCVLAVRTARGAWYAALLRWIKGKSAFDAFIFIWTDDVGTDTLDTRHGFGFAAWYYLENQWIWTDRQQFFIWIAGSVVRDIGTRHGDNVRGGGNYMYDNWIKDWDQFPAPGIFIFIGSSATFTPLFAEDAVCCFLANPLVDDDPLLVVVLVQLVAAQAADLALLNLVVSLQSLLLSQLVQEDDPPQPCQVVLLCQQVVDPGGDYSVSVSVSCVVRVHHRDDPSQALSNQQSVSQSSSVRSRYDQQQKWKFWWDLHNPDTGIWMWGDRPRAIATARSNDPDSGDDSDGDSDHHDPPPSTRPQDTRYIYTHHPHPDDGDGGHD

Solvent-accessible surface area (backbone atoms only — not comparable to full-atom values): 22597 Å² total; per-residue (Å²): 123,46,67,44,46,40,33,35,24,30,46,75,37,72,50,8,42,37,29,37,32,46,78,86,40,79,40,84,70,46,69,48,96,60,56,48,28,25,24,49,32,38,39,90,88,56,44,45,31,39,27,27,49,87,36,34,45,38,35,35,48,56,97,91,37,86,39,79,72,45,72,55,97,51,46,32,35,25,46,34,48,41,89,82,60,46,47,31,38,16,32,45,58,31,72,76,49,64,28,38,33,29,34,54,56,95,80,40,79,44,87,71,43,77,42,55,32,83,66,52,83,55,29,31,48,25,28,48,34,37,30,55,80,55,46,46,34,36,25,31,6,81,38,70,58,16,40,35,29,39,60,70,101,52,67,42,81,79,46,76,40,78,84,39,22,43,17,25,39,35,51,61,25,75,47,32,36,37,30,11,39,44,24,34,39,31,30,36,38,32,66,85,80,69,48,72,46,83,71,44,76,43,87,89,46,65,26,25,29,16,34,32,53,72,74,35,38,35,36,38,77,44,88,63,75,45,72,45,54,24,39,41,81,55,37,40,27,31,69,89,29,41,67,45,77,61,30,77,38,57,49,19,62,69,81,69,82,51,70,56,38,51,52,50,55,53,70,54,70,62,70,50,68,75,54,89,49,48,73,58,46,52,51,51,46,45,40,49,52,31,45,51,60,75,31,44,29,47,86,87,37,93,43,18,67,60,38,41,52,59,60,64,68,49,101,44,48,68,27,51,63,51,49,22,49,41,32,72,75,53,69,26,41,53,56,50,97,88,44,52,51,55,56,46,21,46,54,49,55,49,50,43,41,65,44,14,36,50,47,72,32,43,34,34,32,30,16,42,50,44,86,87,43,71,44,42,22,23,35,39,50,45,91,81,38,39,28,45,41,28,69,86,30,87,69,66,71,72,70,96,62,90,56,56,81,41,44,66,89,54,89,56,51,30,70,45,56,27,49,26,26,37,52,42,78,93,33,81,73,79,55,12,47,59,40,100